Protein AF-A0A6F9ATF9-F1 (afdb_monomer)

Mean predicted aligned error: 16.88 Å

Radius of gyration: 32.5 Å; Cα contacts (8 Å, |Δi|>4): 717; chains: 1; bounding box: 64×50×112 Å

pLDDT: mean 75.31, std 15.81, range [28.72, 96.12]

Secondary structure (DSSP, 8-state):
-HHHHHHHHHHHHHHHHHHHHHHHHHHHT---TTS-TT-GGG-PPPEEE-SPPPHHHHHHHHH--HHHHHHHHHHHSSGGGTEE-GGGTTSB-TT-PBP-EEEEE--TTSSHHHHHHHHHHHHHTTSSSTTT-SEEEEEEHHHHTT--S-B-HHHHT---GGGHHHHHHHHHH-GGGEEEEEE-GGG--S-----GGGS-SSTT--B-HHHHHHHHHTTSS-S-EEEEESS----S---S--EEEEEEEE--HHHHHHHHHHH-SSHHHHHHHHHHHHH-HHHHHHTTSHHHHHHHHHHHHHHHHHT----TT--SHHHHHHHHHHHHHHHHSTTS-S-HHHHHHHHHHHHHHHHHTT-----HHHHHHTT--HHHHHHHHHHHHHHS--HHHHHHHHHHHHHHTTS-SEEE-TT----HHHHHHHHHHHHH-S-EEEEEETTS---HHHHHHHHHHHTTEEEEEEE--S--HHHHHHHHHHH-SS-EEEEE-TT----HHHHHHHHHHHTTSEEEEEE----SS-----

Solvent-accessible surface area (backbone atoms only — not comparable to full-atom values): 29559 Å² total; per-residue (Å²): 111,71,63,62,58,47,54,52,49,55,48,51,52,55,50,38,51,54,51,25,52,51,47,45,56,59,50,54,48,61,72,54,98,85,60,76,83,62,73,77,75,54,74,59,75,56,43,28,26,49,52,86,78,51,71,68,62,54,51,52,52,72,75,39,49,27,72,59,28,44,55,61,53,50,62,44,70,28,78,92,25,42,45,53,54,85,90,52,65,58,44,54,49,99,85,62,50,68,39,39,30,34,40,40,24,26,60,87,54,30,44,62,63,58,48,52,51,46,54,54,42,34,35,39,70,65,74,39,60,66,96,60,42,69,45,77,44,74,45,50,28,67,57,46,70,68,55,75,69,66,41,19,60,65,66,71,56,75,61,63,73,89,49,49,72,56,54,52,52,45,54,73,75,46,37,78,25,35,38,37,39,34,32,49,53,74,60,51,85,65,73,62,75,76,55,79,88,78,38,47,54,51,55,74,50,63,32,43,57,49,44,46,50,40,11,41,78,71,46,47,42,42,62,28,39,33,45,26,30,55,58,86,81,86,78,67,74,97,75,96,73,75,70,43,54,36,34,35,72,15,37,43,68,65,31,42,55,51,36,39,56,51,68,35,93,46,67,68,59,19,50,53,50,50,56,53,38,62,73,35,38,58,45,40,42,45,31,30,33,46,52,50,34,50,50,51,51,50,45,53,49,54,42,66,74,69,70,54,75,77,65,86,71,78,64,43,69,65,52,48,52,53,50,39,50,53,50,51,42,68,77,63,37,81,85,61,89,55,58,69,68,61,53,52,51,27,50,47,53,49,50,51,52,20,63,76,69,70,42,91,75,74,55,73,65,61,63,60,57,46,70,76,54,72,63,69,54,53,54,55,55,50,52,55,55,67,75,57,80,47,78,79,61,52,61,62,46,52,60,49,50,39,59,59,31,71,76,50,42,65,48,75,45,62,63,46,76,51,54,66,66,52,28,51,52,52,26,62,48,42,70,49,38,91,59,33,50,35,38,31,38,33,62,14,73,32,38,53,70,37,44,67,54,32,39,77,34,59,51,49,36,42,28,41,33,42,30,49,33,69,40,49,65,78,55,48,59,59,50,55,63,26,63,59,67,66,26,37,42,29,46,41,44,43,67,37,74,63,50,74,70,56,53,52,52,50,55,60,56,53,70,48,37,44,88,76,52,79,48,64,72,67,81,94,79,77,94,76,78,134

Nearest PDB structures (foldseek):
  9dh3-assembly1_D  TM=5.751E-01  e=3.203E-24  Homo sapiens
  5irm-assembly1_C  TM=5.553E-01  e=8.725E-22  Oryctolagus cuniculus
  5irl-assembly1_A  TM=5.265E-01  e=4.766E-22  Oryctolagus cuniculus
  5irn-assembly1_A  TM=5.305E-01  e=4.511E-22  Oryctolagus cuniculus
  5irm-assembly1_A  TM=5.474E-01  e=7.866E-21  Oryctolagus cuniculus

Structure (mmCIF, N/CA/C/O backbone):
data_AF-A0A6F9ATF9-F1
#
_entry.id   AF-A0A6F9ATF9-F1
#
loop_
_atom_site.group_PDB
_atom_site.id
_atom_site.type_symbol
_atom_site.label_atom_id
_atom_site.label_alt_id
_atom_site.label_comp_id
_atom_site.label_asym_id
_atom_site.label_entity_id
_atom_site.label_seq_id
_atom_site.pdbx_PDB_ins_code
_atom_site.Cartn_x
_atom_site.Cartn_y
_atom_site.Cartn_z
_atom_site.occupancy
_atom_site.B_iso_or_equiv
_atom_site.auth_seq_id
_atom_site.auth_comp_id
_atom_site.auth_asym_id
_atom_site.auth_atom_id
_atom_site.pdbx_PDB_model_num
ATOM 1 N N . PHE A 1 1 ? 24.863 -17.433 -42.151 1.00 49.47 1 PHE A N 1
ATOM 2 C CA . PHE A 1 1 ? 24.668 -16.273 -41.255 1.00 49.47 1 PHE A CA 1
ATOM 3 C C . PHE A 1 1 ? 23.184 -16.027 -40.968 1.00 49.47 1 PHE A C 1
ATOM 5 O O . PHE A 1 1 ? 22.796 -16.098 -39.812 1.00 49.47 1 PHE A O 1
ATOM 12 N N . HIS A 1 2 ? 22.334 -15.874 -41.994 1.00 43.28 2 HIS A N 1
ATOM 13 C CA . HIS A 1 2 ? 20.881 -15.688 -41.820 1.00 43.28 2 HIS A CA 1
ATOM 14 C C . HIS A 1 2 ? 20.137 -16.830 -41.102 1.00 43.28 2 HIS A C 1
ATOM 16 O O . HIS A 1 2 ? 19.202 -16.550 -40.365 1.00 43.28 2 HIS A O 1
ATOM 22 N N . ILE A 1 3 ? 20.558 -18.090 -41.265 1.00 47.06 3 ILE A N 1
ATOM 23 C CA . ILE A 1 3 ? 19.924 -19.241 -40.590 1.00 47.06 3 ILE A CA 1
ATOM 24 C C . ILE A 1 3 ? 20.195 -19.209 -39.076 1.00 47.06 3 ILE A C 1
ATOM 26 O O . ILE A 1 3 ? 19.254 -19.216 -38.296 1.00 47.06 3 ILE A O 1
ATOM 30 N N . LYS A 1 4 ? 21.457 -19.015 -38.658 1.00 48.41 4 LYS A N 1
ATOM 31 C CA . LYS A 1 4 ? 21.822 -18.880 -37.233 1.00 48.41 4 LYS A CA 1
ATOM 32 C C . LYS A 1 4 ? 21.107 -17.713 -36.541 1.00 48.41 4 LYS A C 1
ATOM 34 O O . LYS A 1 4 ? 20.628 -17.873 -35.429 1.00 48.41 4 LYS A O 1
ATOM 39 N N . GLN A 1 5 ? 20.986 -16.561 -37.207 1.00 49.56 5 GLN A N 1
ATOM 40 C CA . GLN A 1 5 ? 20.253 -15.416 -36.649 1.00 49.56 5 GLN A CA 1
ATOM 41 C C . GLN A 1 5 ? 18.743 -15.664 -36.529 1.00 49.56 5 GLN A C 1
ATOM 43 O O . GLN A 1 5 ? 18.096 -15.069 -35.669 1.00 49.56 5 GLN A O 1
ATOM 48 N N . ARG A 1 6 ? 18.168 -16.503 -37.397 1.00 50.91 6 ARG A N 1
ATOM 49 C CA . ARG A 1 6 ? 16.751 -16.875 -37.339 1.00 50.91 6 ARG A CA 1
ATOM 50 C C . ARG A 1 6 ? 16.497 -17.864 -36.201 1.00 50.91 6 ARG A C 1
ATOM 52 O O . ARG A 1 6 ? 15.615 -17.612 -35.392 1.00 50.91 6 ARG A O 1
ATOM 59 N N . ASP A 1 7 ? 17.351 -18.878 -36.067 1.00 59.19 7 ASP A N 1
ATOM 60 C CA . ASP A 1 7 ? 17.287 -19.858 -34.975 1.00 59.19 7 ASP A CA 1
ATOM 61 C C . ASP A 1 7 ? 17.473 -19.202 -33.594 1.00 59.19 7 ASP A C 1
ATOM 63 O O . ASP A 1 7 ? 16.774 -19.541 -32.640 1.00 59.19 7 ASP A O 1
ATOM 67 N N . GLU A 1 8 ? 18.368 -18.214 -33.476 1.00 59.22 8 GLU A N 1
ATOM 68 C CA . GLU A 1 8 ? 18.565 -17.453 -32.234 1.00 59.22 8 GLU A CA 1
ATOM 69 C C . GLU A 1 8 ? 17.350 -16.588 -31.867 1.00 59.22 8 GLU A C 1
ATOM 71 O O . GLU A 1 8 ? 16.983 -16.520 -30.691 1.00 59.22 8 GLU A O 1
ATOM 76 N N . ARG A 1 9 ? 16.690 -15.960 -32.852 1.00 60.41 9 ARG A N 1
ATOM 77 C CA . ARG A 1 9 ? 15.455 -15.187 -32.624 1.00 60.41 9 ARG A CA 1
ATOM 78 C C . ARG A 1 9 ? 14.292 -16.090 -32.229 1.00 60.41 9 ARG A C 1
ATOM 80 O O . ARG A 1 9 ? 13.615 -15.790 -31.250 1.00 60.41 9 ARG A O 1
ATOM 87 N N . ASP A 1 10 ? 14.105 -17.205 -32.929 1.00 62.47 10 ASP A N 1
ATOM 88 C CA . ASP A 1 10 ? 13.032 -18.159 -32.641 1.00 62.47 10 ASP A CA 1
ATOM 89 C C . ASP A 1 10 ? 13.222 -18.807 -31.260 1.00 62.47 10 ASP A C 1
ATOM 91 O O . ASP A 1 10 ? 12.257 -18.988 -30.509 1.00 62.47 10 ASP A O 1
ATOM 95 N N . ASN A 1 11 ? 14.471 -19.080 -30.865 1.00 68.81 11 ASN A N 1
ATOM 96 C CA . ASN A 1 11 ? 14.789 -19.515 -29.510 1.00 68.81 11 ASN A CA 1
ATOM 97 C C . ASN A 1 11 ? 14.438 -18.420 -28.487 1.00 68.81 11 ASN A C 1
ATOM 99 O O . ASN A 1 11 ? 13.658 -18.674 -27.571 1.00 68.81 11 ASN A O 1
ATOM 103 N N . LYS A 1 12 ? 14.917 -17.181 -28.670 1.00 68.50 12 LYS A N 1
ATOM 104 C CA . LYS A 1 12 ? 14.635 -16.043 -27.772 1.00 68.50 12 LYS A CA 1
ATOM 105 C C . LYS A 1 12 ? 13.131 -15.801 -27.576 1.00 68.50 12 LYS A C 1
ATOM 107 O O . LYS A 1 12 ? 12.686 -15.589 -26.447 1.00 68.50 12 LYS A O 1
ATOM 112 N N . SER A 1 13 ? 12.336 -15.901 -28.640 1.00 72.88 13 SER A N 1
ATOM 113 C CA . SER A 1 13 ? 10.876 -15.771 -28.577 1.00 72.88 13 SER A CA 1
ATOM 114 C C . SER A 1 13 ? 10.215 -16.898 -27.777 1.00 72.88 13 SER A C 1
ATOM 116 O O . SER A 1 13 ? 9.367 -16.624 -26.928 1.00 72.88 13 SER A O 1
ATOM 118 N N . ARG A 1 14 ? 10.633 -18.160 -27.964 1.00 76.62 14 ARG A N 1
ATOM 119 C CA . ARG A 1 14 ? 10.127 -19.298 -27.163 1.00 76.62 14 ARG A CA 1
ATOM 120 C C . ARG A 1 14 ? 10.455 -19.146 -25.679 1.00 76.62 14 ARG A C 1
ATOM 122 O O . ARG A 1 14 ? 9.659 -19.526 -24.824 1.00 76.62 14 ARG A O 1
ATOM 129 N N . ILE A 1 15 ? 11.626 -18.595 -25.384 1.00 73.44 15 ILE A N 1
ATOM 130 C CA . ILE A 1 15 ? 12.125 -18.366 -24.030 1.00 73.44 15 ILE A CA 1
ATOM 131 C C . ILE A 1 15 ? 11.305 -17.289 -23.320 1.00 73.44 15 ILE A C 1
ATOM 133 O O . ILE A 1 15 ? 10.805 -17.524 -22.221 1.00 73.44 15 ILE A O 1
ATOM 137 N N . SER A 1 16 ? 11.147 -16.128 -23.962 1.00 77.69 16 SER A N 1
ATOM 138 C CA . SER A 1 16 ? 10.343 -15.025 -23.430 1.00 77.69 16 SER A CA 1
ATOM 139 C C . SER A 1 16 ? 8.900 -15.478 -23.193 1.00 77.69 16 SER A C 1
ATOM 141 O O . SER A 1 16 ? 8.342 -15.211 -22.134 1.00 77.69 16 SER A O 1
ATOM 143 N N . LEU A 1 17 ? 8.326 -16.273 -24.105 1.00 83.00 17 LEU A N 1
ATOM 144 C CA . LEU A 1 17 ? 6.980 -16.826 -23.940 1.00 83.00 17 LEU A CA 1
ATOM 145 C C . LEU A 1 17 ? 6.857 -17.749 -22.715 1.00 83.00 17 LEU A C 1
ATOM 147 O O . LEU A 1 17 ? 5.887 -17.641 -21.965 1.00 83.00 17 LEU A O 1
ATOM 151 N N . LYS A 1 18 ? 7.836 -18.635 -22.479 1.00 81.69 18 LYS A N 1
ATOM 152 C CA . LYS A 1 18 ? 7.858 -19.482 -21.273 1.00 81.69 18 LYS A CA 1
ATOM 153 C C . LYS A 1 18 ? 7.892 -18.641 -20.000 1.00 81.69 18 LYS A C 1
ATOM 155 O O . LYS A 1 18 ? 7.107 -18.895 -19.094 1.00 81.69 18 LYS A O 1
ATOM 160 N N . PHE A 1 19 ? 8.757 -17.631 -19.953 1.00 82.38 19 PHE A N 1
ATOM 161 C CA . PHE A 1 19 ? 8.867 -16.748 -18.795 1.00 82.38 19 PHE A CA 1
ATOM 162 C C . PHE A 1 19 ? 7.579 -15.941 -18.568 1.00 82.38 19 PHE A C 1
ATOM 164 O O . PHE A 1 19 ? 7.043 -15.944 -17.465 1.00 82.38 19 PHE A O 1
ATOM 171 N N . LYS A 1 20 ? 6.992 -15.363 -19.623 1.00 86.38 20 LYS A N 1
ATOM 172 C CA . LYS A 1 20 ? 5.680 -14.699 -19.552 1.00 86.38 20 LYS A CA 1
ATOM 173 C C . LYS A 1 20 ? 4.588 -15.617 -18.998 1.00 86.38 20 LYS A C 1
ATOM 175 O O . LYS A 1 20 ? 3.734 -15.142 -18.261 1.00 86.38 20 LYS A O 1
ATOM 180 N N . ASN A 1 21 ? 4.599 -16.913 -19.317 1.00 84.75 21 ASN A N 1
ATOM 181 C CA . ASN A 1 21 ? 3.626 -17.862 -18.768 1.00 84.75 21 ASN A CA 1
ATOM 182 C C . ASN A 1 21 ? 3.804 -18.101 -17.262 1.00 84.75 21 ASN A C 1
ATOM 184 O O . ASN A 1 21 ? 2.798 -18.188 -16.564 1.00 84.75 21 ASN A O 1
ATOM 188 N N . VAL A 1 22 ? 5.044 -18.150 -16.759 1.00 82.25 22 VAL A N 1
ATOM 189 C CA . VAL A 1 22 ? 5.318 -18.207 -15.309 1.00 82.25 22 VAL A CA 1
ATOM 190 C C . VAL A 1 22 ? 4.755 -16.963 -14.625 1.00 82.25 22 VAL A C 1
ATOM 192 O O . VAL A 1 22 ? 3.940 -17.082 -13.715 1.00 82.25 22 VAL A O 1
ATOM 195 N N . ILE A 1 23 ? 5.077 -15.778 -15.153 1.00 80.31 23 ILE A N 1
ATOM 196 C CA . ILE A 1 23 ? 4.581 -14.508 -14.611 1.00 80.31 23 ILE A CA 1
ATOM 197 C C . ILE A 1 23 ? 3.055 -14.415 -14.678 1.00 80.31 23 ILE A C 1
ATOM 199 O O . ILE A 1 23 ? 2.427 -13.944 -13.739 1.00 80.31 23 ILE A O 1
ATOM 203 N N . ARG A 1 24 ? 2.414 -14.892 -15.752 1.00 82.81 24 ARG A N 1
ATOM 204 C CA . ARG A 1 24 ? 0.943 -14.961 -15.820 1.00 82.81 24 ARG A CA 1
ATOM 205 C C . ARG A 1 24 ? 0.365 -15.814 -14.694 1.00 82.81 24 ARG A C 1
ATOM 207 O O . ARG A 1 24 ? -0.680 -15.441 -14.174 1.00 82.81 24 ARG A O 1
ATOM 214 N N . GLY A 1 25 ? 1.022 -16.921 -14.344 1.00 75.94 25 GLY A N 1
ATOM 215 C CA . GLY A 1 25 ? 0.645 -17.768 -13.213 1.00 75.94 25 GLY A CA 1
ATOM 216 C C . GLY A 1 25 ? 0.775 -17.036 -11.877 1.00 75.94 25 GLY A C 1
ATOM 217 O O . GLY A 1 25 ? -0.194 -16.974 -11.132 1.00 75.94 25 GLY A O 1
ATOM 218 N N . GLU A 1 26 ? 1.927 -16.411 -11.622 1.00 72.12 26 GLU A N 1
ATOM 219 C CA . GLU A 1 26 ? 2.186 -15.636 -10.396 1.00 72.12 26 GLU A CA 1
ATOM 220 C C . GLU A 1 26 ? 1.246 -14.428 -10.253 1.00 72.12 26 GLU A C 1
ATOM 222 O O . GLU A 1 26 ? 0.714 -14.159 -9.178 1.00 72.12 26 GLU A O 1
ATOM 227 N N . CYS A 1 27 ? 0.996 -13.706 -11.349 1.00 66.69 27 CYS A N 1
ATOM 228 C CA . CYS A 1 27 ? 0.080 -12.573 -11.360 1.00 66.69 27 CYS A CA 1
ATOM 229 C C . CYS A 1 27 ? -1.387 -13.015 -11.242 1.00 66.69 27 CYS A C 1
ATOM 231 O O . CYS A 1 27 ? -2.175 -12.291 -10.646 1.00 66.69 27 CYS A O 1
ATOM 233 N N . ALA A 1 28 ? -1.781 -14.184 -11.763 1.00 59.56 28 ALA A N 1
ATOM 234 C CA . ALA A 1 28 ? -3.164 -14.666 -11.649 1.00 59.56 28 ALA A CA 1
ATOM 235 C C . ALA A 1 28 ? -3.618 -14.854 -10.190 1.00 59.56 28 ALA A C 1
ATOM 237 O O . ALA A 1 28 ? -4.817 -14.861 -9.921 1.00 59.56 28 ALA A O 1
ATOM 238 N N . THR A 1 29 ? -2.666 -14.973 -9.263 1.00 53.22 29 THR A N 1
ATOM 239 C CA . THR A 1 29 ? -2.897 -15.163 -7.833 1.00 53.22 29 THR A CA 1
ATOM 240 C C . THR A 1 29 ? -2.471 -13.959 -6.997 1.00 53.22 29 THR A C 1
ATOM 242 O O . THR A 1 29 ? -2.098 -14.171 -5.848 1.00 53.22 29 THR A O 1
ATOM 245 N N . VAL A 1 30 ? -2.464 -12.721 -7.522 1.00 50.81 30 VAL A N 1
ATOM 246 C CA . VAL A 1 30 ? -2.206 -11.540 -6.670 1.00 50.81 30 VAL A CA 1
ATOM 247 C C . VAL A 1 30 ? -3.184 -11.582 -5.497 1.00 50.81 30 VAL A C 1
ATOM 249 O O . VAL A 1 30 ? -4.385 -11.398 -5.666 1.00 50.81 30 VAL A O 1
ATOM 252 N N . GLN A 1 31 ? -2.642 -11.907 -4.326 1.00 43.91 31 GLN A N 1
ATOM 253 C CA . GLN A 1 31 ? -3.375 -11.983 -3.079 1.00 43.91 31 GLN A CA 1
ATOM 254 C C . GLN A 1 31 ? -3.600 -10.544 -2.627 1.00 43.91 31 GLN A C 1
ATOM 256 O O . GLN A 1 31 ? -2.686 -9.898 -2.111 1.00 43.91 31 GLN A O 1
ATOM 261 N N . GLU A 1 32 ? -4.808 -10.023 -2.848 1.00 47.31 32 GLU A N 1
ATOM 262 C CA . GLU A 1 32 ? -5.304 -8.972 -1.967 1.00 47.31 32 GLU A CA 1
ATOM 263 C C . GLU A 1 32 ? -5.301 -9.548 -0.551 1.00 47.31 32 GLU A C 1
ATOM 265 O O . GLU A 1 32 ? -5.693 -10.698 -0.338 1.00 47.31 32 GLU A O 1
ATOM 270 N N . TYR A 1 33 ? -4.805 -8.765 0.408 1.00 40.78 33 TYR A N 1
ATOM 271 C CA . TYR A 1 33 ? -4.475 -9.230 1.756 1.00 40.78 33 TYR A CA 1
ATOM 272 C C . TYR A 1 33 ? -5.674 -9.856 2.500 1.00 40.78 33 TYR A C 1
ATOM 274 O O . TYR A 1 33 ? -5.445 -10.478 3.523 1.00 40.78 33 TYR A O 1
ATOM 282 N N . ASN A 1 34 ? -6.910 -9.772 1.973 1.00 40.34 34 ASN A N 1
ATOM 283 C CA . ASN A 1 34 ? -8.093 -10.484 2.467 1.00 40.34 34 ASN A CA 1
ATOM 284 C C . ASN A 1 34 ? -9.137 -10.822 1.362 1.00 40.34 34 ASN A C 1
ATOM 286 O O . ASN A 1 34 ? -10.247 -10.302 1.444 1.00 40.34 34 ASN A O 1
ATOM 290 N N . SER A 1 35 ? -8.835 -11.649 0.338 1.00 34.53 35 SER A N 1
ATOM 291 C CA . SER A 1 35 ? -9.772 -12.643 -0.284 1.00 34.53 35 SER A CA 1
ATOM 292 C C . SER A 1 35 ? -9.312 -13.214 -1.644 1.00 34.53 35 SER A C 1
ATOM 294 O O . SER A 1 35 ? -8.879 -12.477 -2.515 1.00 34.53 35 SER A O 1
ATOM 296 N N . LEU A 1 36 ? -9.494 -14.538 -1.786 1.00 34.28 36 LEU A N 1
ATOM 297 C CA . LEU A 1 36 ? -9.623 -15.454 -2.947 1.00 34.28 36 LEU A CA 1
ATOM 298 C C . LEU A 1 36 ? -8.936 -15.198 -4.327 1.00 34.28 36 LEU A C 1
ATOM 300 O O . LEU A 1 36 ? -8.832 -14.078 -4.815 1.00 34.28 36 LEU A O 1
ATOM 304 N N . PRO A 1 37 ? -8.553 -16.279 -5.051 1.00 28.72 37 PRO A N 1
ATOM 305 C CA . PRO A 1 37 ? -7.942 -16.195 -6.385 1.00 28.72 37 PRO A CA 1
ATOM 306 C C . PRO A 1 37 ? -8.909 -15.636 -7.448 1.00 28.72 37 PRO A C 1
ATOM 308 O O . PRO A 1 37 ? -9.962 -16.231 -7.679 1.00 28.72 37 PRO A O 1
ATOM 311 N N . GLY A 1 38 ? -8.529 -14.562 -8.162 1.00 37.62 38 GLY A N 1
ATOM 312 C CA . GLY A 1 38 ? -9.184 -14.187 -9.430 1.00 37.62 38 GLY A CA 1
ATOM 313 C C . GLY A 1 38 ? -9.345 -12.700 -9.786 1.00 37.62 38 GLY A C 1
ATOM 314 O O . GLY A 1 38 ? -9.824 -12.411 -10.880 1.00 37.62 38 GLY A O 1
ATOM 315 N N . GLU A 1 39 ? -8.956 -11.735 -8.952 1.00 46.41 39 GLU A N 1
ATOM 316 C CA . GLU A 1 39 ? -9.414 -10.337 -9.118 1.00 46.41 39 GLU A CA 1
ATOM 317 C C . GLU A 1 39 ? -8.497 -9.427 -9.948 1.00 46.41 39 GLU A C 1
ATOM 319 O O . GLU A 1 39 ? -8.187 -8.295 -9.591 1.00 46.41 39 GLU A O 1
ATOM 324 N N . HIS A 1 40 ? -8.091 -9.884 -11.130 1.00 48.75 40 HIS A N 1
ATOM 325 C CA . HIS A 1 40 ? -7.400 -9.012 -12.087 1.00 48.75 40 HIS A CA 1
ATOM 326 C C . HIS A 1 40 ? -8.273 -7.898 -12.691 1.00 48.75 40 HIS A C 1
ATOM 328 O O . HIS A 1 40 ? -7.725 -6.956 -13.265 1.00 48.75 40 HIS A O 1
ATOM 334 N N . ASP A 1 41 ? -9.600 -7.989 -12.573 1.00 59.41 41 ASP A N 1
ATOM 335 C CA . ASP A 1 41 ? -10.543 -7.069 -13.230 1.00 59.41 41 ASP A CA 1
ATOM 336 C C . ASP A 1 41 ? -10.769 -5.747 -12.469 1.00 59.41 41 ASP A C 1
ATOM 338 O O . ASP A 1 41 ? -11.333 -4.794 -13.010 1.00 59.41 41 ASP A O 1
ATOM 342 N N . ARG A 1 42 ? -10.263 -5.640 -11.233 1.00 71.50 42 ARG A N 1
ATOM 343 C CA . ARG A 1 42 ? -10.472 -4.476 -10.353 1.00 71.50 42 ARG A CA 1
ATOM 344 C C . ARG A 1 42 ? -9.413 -3.377 -10.480 1.00 71.50 42 ARG A C 1
ATOM 346 O O . ARG A 1 42 ? -9.430 -2.412 -9.721 1.00 71.50 42 ARG A O 1
ATOM 353 N N . TYR A 1 43 ? -8.487 -3.488 -11.439 1.00 82.50 43 TYR A N 1
ATOM 354 C CA . TYR A 1 43 ? -7.527 -2.412 -11.693 1.00 82.50 43 TYR A CA 1
ATOM 355 C C . TYR A 1 43 ? -8.210 -1.206 -12.338 1.00 82.50 43 TYR A C 1
ATOM 357 O O . TYR A 1 43 ? -8.601 -1.269 -13.506 1.00 82.50 43 TYR A O 1
ATOM 365 N N . THR A 1 44 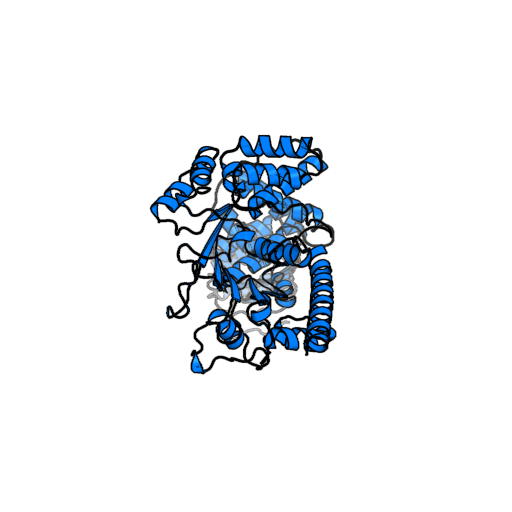? -8.258 -0.105 -11.598 1.00 89.06 44 THR A N 1
ATOM 366 C CA . THR A 1 44 ? -8.585 1.229 -12.103 1.00 89.06 44 THR A CA 1
ATOM 367 C C . THR A 1 44 ? -7.290 2.012 -12.300 1.00 89.06 44 THR A C 1
ATOM 369 O O . THR A 1 44 ? -6.419 2.012 -11.428 1.00 89.06 44 THR A O 1
ATOM 372 N N . GLU A 1 45 ? -7.144 2.670 -13.450 1.00 89.19 45 GLU A N 1
ATOM 373 C CA . GLU A 1 45 ? -5.956 3.471 -13.754 1.00 89.19 45 GLU A CA 1
ATOM 374 C C . GLU A 1 45 ? -5.924 4.736 -12.872 1.00 89.19 45 GLU A C 1
ATOM 376 O O . GLU A 1 45 ? -6.867 5.531 -12.912 1.00 89.19 45 GLU A O 1
ATOM 381 N N . PRO A 1 46 ? -4.874 4.953 -12.055 1.00 92.44 46 PRO A N 1
ATOM 382 C CA . PRO A 1 46 ? -4.756 6.180 -11.285 1.00 92.44 46 PRO A CA 1
ATOM 383 C C . PRO A 1 46 ? -4.266 7.336 -12.167 1.00 92.44 46 PRO A C 1
ATOM 385 O O . PRO A 1 46 ? -3.619 7.136 -13.194 1.00 92.44 46 PRO A O 1
ATOM 388 N N . LEU A 1 47 ? -4.510 8.568 -11.727 1.00 94.12 47 LEU A N 1
ATOM 389 C CA . LEU A 1 47 ? -3.942 9.761 -12.339 1.00 94.12 47 LEU A CA 1
ATOM 390 C C . LEU A 1 47 ? -2.428 9.799 -12.096 1.00 94.12 47 LEU A C 1
ATOM 392 O O . LEU A 1 47 ? -1.976 9.841 -10.946 1.00 94.12 47 LEU A O 1
ATOM 396 N N . ILE A 1 48 ? -1.654 9.832 -13.183 1.00 95.00 48 ILE A N 1
ATOM 397 C CA . ILE A 1 48 ? -0.192 9.923 -13.149 1.00 95.00 48 ILE A CA 1
ATOM 398 C C . ILE A 1 48 ? 0.247 11.228 -13.808 1.00 95.00 48 ILE A C 1
ATOM 400 O O . ILE A 1 48 ? -0.092 11.502 -14.958 1.00 95.00 48 ILE A O 1
ATOM 404 N N . ILE A 1 49 ? 1.053 12.021 -13.106 1.00 94.00 49 ILE A N 1
ATOM 405 C CA . ILE A 1 49 ? 1.593 13.291 -13.611 1.00 94.00 49 ILE A CA 1
ATOM 406 C C . ILE A 1 49 ? 3.119 13.276 -13.602 1.00 94.00 49 ILE A C 1
ATOM 408 O O . ILE A 1 49 ? 3.739 12.610 -12.781 1.00 94.00 49 ILE A O 1
ATOM 412 N N . GLN A 1 50 ? 3.750 14.028 -14.501 1.00 91.06 50 GLN A N 1
ATOM 413 C CA . GLN A 1 50 ? 5.219 14.139 -14.551 1.00 91.06 50 GLN A CA 1
ATOM 414 C C . GLN A 1 50 ? 5.726 15.521 -14.120 1.00 91.06 50 GLN A C 1
ATOM 416 O O . GLN A 1 50 ? 6.929 15.740 -13.980 1.00 91.06 50 GLN A O 1
ATOM 421 N N . LYS A 1 51 ? 4.819 16.483 -13.915 1.00 87.94 51 LYS A N 1
ATOM 422 C CA . LYS A 1 51 ? 5.155 17.800 -13.372 1.00 87.94 51 LYS A CA 1
ATOM 423 C C . LYS A 1 51 ? 5.404 17.702 -11.865 1.00 87.94 51 LYS A C 1
ATOM 425 O O . LYS A 1 51 ? 4.564 17.200 -11.126 1.00 87.94 51 LYS A O 1
ATOM 430 N N . HIS A 1 52 ? 6.509 18.287 -11.403 1.00 84.06 52 HIS A N 1
ATOM 431 C CA . HIS A 1 52 ? 6.721 18.519 -9.976 1.00 84.06 52 HIS A CA 1
ATOM 432 C C . HIS A 1 52 ? 5.711 19.549 -9.452 1.00 84.06 52 HIS A C 1
ATOM 434 O O . HIS A 1 52 ? 5.651 20.679 -9.949 1.00 84.06 52 HIS A O 1
ATOM 440 N N . ARG A 1 53 ? 4.928 19.158 -8.442 1.00 84.12 53 ARG A N 1
ATOM 441 C CA . ARG A 1 53 ? 3.924 20.022 -7.812 1.00 84.12 53 ARG A CA 1
ATOM 442 C C . ARG A 1 53 ? 4.573 21.003 -6.841 1.00 84.12 53 ARG A C 1
ATOM 444 O O . ARG A 1 53 ? 5.371 20.608 -5.990 1.00 84.12 53 ARG A O 1
ATOM 451 N N . GLN A 1 54 ? 4.216 22.277 -6.946 1.00 82.44 54 GLN A N 1
ATOM 452 C CA . GLN A 1 54 ? 4.664 23.312 -6.017 1.00 82.44 54 GLN A CA 1
ATOM 453 C C . GLN A 1 54 ? 3.946 23.181 -4.670 1.00 82.44 54 GLN A C 1
ATOM 455 O O . GLN A 1 54 ? 2.847 22.636 -4.584 1.00 82.44 54 GLN A O 1
ATOM 460 N N . GLN A 1 55 ? 4.535 23.745 -3.612 1.00 77.94 55 GLN A N 1
ATOM 461 C CA . GLN A 1 55 ? 3.928 23.742 -2.277 1.00 77.94 55 GLN A CA 1
ATOM 462 C C . GLN A 1 55 ? 2.497 24.305 -2.284 1.00 77.94 55 GLN A C 1
ATOM 464 O O . GLN A 1 55 ? 1.608 23.687 -1.711 1.00 77.94 55 GLN A O 1
ATOM 469 N N . ARG A 1 56 ? 2.247 25.411 -3.000 1.00 83.12 56 ARG A N 1
ATOM 470 C CA . ARG A 1 56 ? 0.899 26.001 -3.110 1.00 83.12 56 ARG A CA 1
ATOM 471 C C . ARG A 1 56 ? -0.126 25.037 -3.710 1.00 83.12 56 ARG A C 1
ATOM 473 O O . ARG A 1 56 ? -1.246 24.985 -3.227 1.00 83.12 56 ARG A O 1
ATOM 480 N N . GLU A 1 57 ? 0.267 24.260 -4.720 1.00 85.44 57 GLU A N 1
ATOM 481 C CA . GLU A 1 57 ? -0.616 23.277 -5.366 1.00 85.44 57 GLU A CA 1
ATOM 482 C C . GLU A 1 57 ? -0.949 22.114 -4.417 1.00 85.44 57 GLU A C 1
ATOM 484 O O . GLU A 1 57 ? -2.056 21.582 -4.463 1.00 85.44 57 GLU A O 1
ATOM 489 N N . ARG A 1 58 ? -0.011 21.730 -3.536 1.00 81.00 58 ARG A N 1
ATOM 490 C CA . ARG A 1 58 ? -0.253 20.746 -2.466 1.00 81.00 58 ARG A CA 1
ATOM 491 C C . ARG A 1 58 ? -1.155 21.309 -1.363 1.00 81.00 58 ARG A C 1
ATOM 493 O O . ARG A 1 58 ? -2.050 20.619 -0.894 1.00 81.00 58 ARG A O 1
ATOM 500 N N . GLU A 1 59 ? -0.955 22.563 -0.967 1.00 77.56 59 GLU A N 1
ATOM 501 C CA . GLU A 1 59 ? -1.808 23.227 0.028 1.00 77.56 59 GLU A CA 1
ATOM 502 C C . GLU A 1 59 ? -3.250 23.412 -0.461 1.00 77.56 59 GLU A C 1
ATOM 504 O O . GLU A 1 59 ? -4.185 23.255 0.320 1.00 77.56 59 GLU A O 1
ATOM 509 N N . GLU A 1 60 ? -3.438 23.741 -1.740 1.00 85.75 60 GLU A N 1
ATOM 510 C CA . GLU A 1 60 ? -4.761 23.862 -2.360 1.00 85.75 60 GLU A CA 1
ATOM 511 C C . GLU A 1 60 ? -5.534 22.537 -2.308 1.00 85.75 60 GLU A C 1
ATOM 513 O O . GLU A 1 60 ? -6.700 22.522 -1.919 1.00 85.75 60 GLU A O 1
ATOM 518 N N . GLU A 1 61 ? -4.862 21.422 -2.601 1.00 84.50 61 GLU A N 1
ATOM 519 C CA . GLU A 1 61 ? -5.427 20.075 -2.465 1.00 84.50 61 GLU A CA 1
ATOM 520 C C . GLU A 1 61 ? -5.878 19.786 -1.035 1.00 84.50 61 GLU A C 1
ATOM 522 O O . GLU A 1 61 ? -7.035 19.428 -0.836 1.00 84.50 61 GLU A O 1
ATOM 527 N N . ILE A 1 62 ? -5.013 20.022 -0.043 1.00 79.38 62 ILE A N 1
ATOM 528 C CA . ILE A 1 62 ? -5.310 19.764 1.378 1.00 79.38 62 ILE A CA 1
ATOM 529 C C . ILE A 1 62 ? -6.503 20.599 1.878 1.00 79.38 62 ILE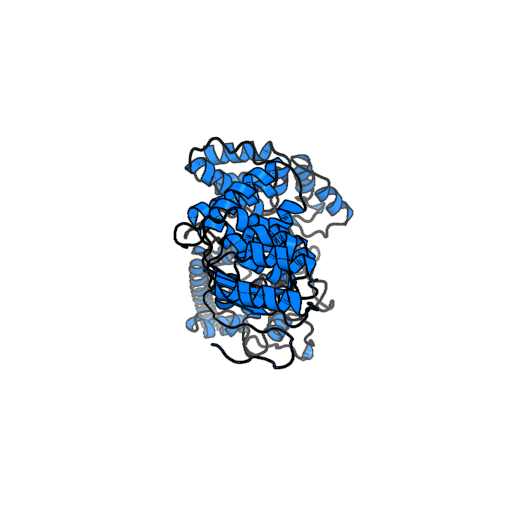 A C 1
ATOM 531 O O . ILE A 1 62 ? -7.265 20.149 2.735 1.00 79.38 62 ILE A O 1
ATOM 535 N N . ARG A 1 63 ? -6.676 21.824 1.364 1.00 82.62 63 ARG A N 1
ATOM 536 C CA . ARG A 1 63 ? -7.781 22.721 1.751 1.00 82.62 63 ARG A CA 1
ATOM 537 C C . ARG A 1 63 ? -9.102 22.393 1.051 1.00 82.62 63 ARG A C 1
ATOM 539 O O . ARG A 1 63 ? -10.151 22.828 1.522 1.00 82.62 63 ARG A O 1
ATOM 546 N N . SER A 1 64 ? -9.065 21.669 -0.063 1.00 89.12 64 SER A N 1
ATOM 547 C CA . SER A 1 64 ? -10.249 21.314 -0.849 1.00 89.12 64 SER A CA 1
ATOM 548 C C . SER A 1 64 ? -10.911 20.022 -0.353 1.00 89.12 64 SER A C 1
ATOM 550 O O . SER A 1 64 ? -10.258 19.167 0.240 1.00 89.12 64 SER A O 1
ATOM 552 N N . ARG A 1 65 ? -12.227 19.880 -0.569 1.00 92.31 65 ARG A N 1
ATOM 553 C CA . ARG A 1 65 ? -13.026 18.695 -0.193 1.00 92.31 65 ARG A CA 1
ATOM 554 C C . ARG A 1 65 ? -14.150 18.446 -1.200 1.00 92.31 65 ARG A C 1
ATOM 556 O O . ARG A 1 65 ? -14.472 19.320 -2.008 1.00 92.31 65 ARG A O 1
ATOM 563 N N . GLY A 1 66 ? -14.731 17.253 -1.159 1.00 92.38 66 GLY A N 1
ATOM 564 C CA . GLY A 1 66 ? -15.902 16.857 -1.933 1.00 92.38 66 GLY A CA 1
ATOM 565 C C . GLY A 1 66 ? -15.720 17.086 -3.432 1.00 92.38 66 GLY A C 1
ATOM 566 O O . GLY A 1 66 ? -14.685 16.765 -4.011 1.00 92.38 66 GLY A O 1
ATOM 567 N N . GLN A 1 67 ? -16.727 17.673 -4.080 1.00 94.06 67 GLN A N 1
ATOM 568 C CA . GLN A 1 67 ? -16.670 17.965 -5.519 1.00 94.06 67 GLN A CA 1
ATOM 569 C C . GLN A 1 67 ? -15.567 18.975 -5.877 1.00 94.06 67 GLN A C 1
ATOM 571 O O . GLN A 1 67 ? -14.931 18.829 -6.920 1.00 94.06 67 GLN A O 1
ATOM 576 N N . ASN A 1 68 ? -15.304 19.961 -5.010 1.00 93.88 68 ASN A N 1
ATOM 577 C CA . ASN A 1 68 ? -14.265 20.968 -5.245 1.00 93.88 68 ASN A CA 1
ATOM 578 C C . ASN A 1 68 ? -12.870 20.332 -5.277 1.00 93.88 68 ASN A C 1
ATOM 580 O O . ASN A 1 68 ? -12.059 20.690 -6.128 1.00 93.88 68 ASN A O 1
ATOM 584 N N . PHE A 1 69 ? -12.613 19.348 -4.409 1.00 93.56 69 PHE A N 1
ATOM 585 C CA . PHE A 1 69 ? -11.375 18.566 -4.437 1.00 93.56 69 PHE A CA 1
ATOM 586 C C . PHE A 1 69 ? -11.168 17.906 -5.801 1.00 93.56 69 PHE A C 1
ATOM 588 O O . PHE A 1 69 ? -10.144 18.119 -6.446 1.00 93.56 69 PHE A O 1
ATOM 595 N N . TYR A 1 70 ? -12.169 17.186 -6.311 1.00 94.56 70 TYR A N 1
ATOM 596 C CA . TYR A 1 70 ? -12.050 16.539 -7.620 1.00 94.56 70 TYR A CA 1
ATOM 597 C C . TYR A 1 70 ? -11.956 17.524 -8.784 1.00 94.56 70 TYR A C 1
ATOM 599 O O . TYR A 1 70 ? -11.335 17.201 -9.793 1.00 94.56 70 TYR A O 1
ATOM 607 N N . GLN A 1 71 ? -12.509 18.730 -8.658 1.00 93.88 71 GLN A N 1
ATOM 608 C CA . GLN A 1 71 ? -12.309 19.778 -9.654 1.00 93.88 71 GLN A CA 1
ATOM 609 C C . GLN A 1 71 ? -10.849 20.255 -9.685 1.00 93.88 71 GLN A C 1
ATOM 611 O O . GLN A 1 71 ? -10.282 20.391 -10.770 1.00 93.88 71 GLN A O 1
ATOM 616 N N . VAL A 1 72 ? -10.223 20.460 -8.519 1.00 92.62 72 VAL A N 1
ATOM 617 C CA . VAL A 1 72 ? -8.786 20.775 -8.405 1.00 92.62 72 VAL A CA 1
ATOM 618 C C . VAL A 1 72 ? -7.945 19.631 -8.976 1.00 92.62 72 VAL A C 1
ATOM 620 O O . VAL A 1 72 ? -7.029 19.863 -9.766 1.00 92.62 72 VAL A O 1
ATOM 623 N N . MET A 1 73 ? -8.282 18.383 -8.645 1.00 90.88 73 MET A N 1
ATOM 624 C CA . MET A 1 73 ? -7.578 17.209 -9.162 1.00 90.88 73 MET A CA 1
ATOM 625 C C . MET A 1 73 ? -7.746 17.030 -10.672 1.00 90.88 73 MET A C 1
ATOM 627 O O . MET A 1 73 ? -6.776 16.712 -11.354 1.00 90.88 73 MET A O 1
ATOM 631 N N . GLY A 1 74 ? -8.931 17.302 -11.218 1.00 91.06 74 GLY A N 1
ATOM 632 C CA . GLY A 1 74 ? -9.207 17.215 -12.653 1.00 91.06 74 GLY A CA 1
ATOM 633 C C . GLY A 1 74 ? -8.368 18.185 -13.488 1.00 91.06 74 GLY A C 1
ATOM 634 O O . GLY A 1 74 ? -7.958 17.847 -14.593 1.00 91.06 74 GLY A O 1
ATOM 635 N N . GLN A 1 75 ? -8.000 19.354 -12.950 1.00 91.31 75 GLN A N 1
ATOM 636 C CA . GLN A 1 75 ? -7.067 20.270 -13.631 1.00 91.31 75 GLN A CA 1
ATOM 637 C C . GLN A 1 75 ? -5.674 19.652 -13.830 1.00 91.31 75 GLN A C 1
ATOM 639 O O . GLN A 1 75 ? -4.942 20.031 -14.753 1.00 91.31 75 GLN A O 1
ATOM 644 N N . ARG A 1 76 ? -5.308 18.692 -12.973 1.00 90.94 76 ARG A N 1
ATOM 645 C CA . ARG A 1 76 ? -4.034 17.971 -13.031 1.00 90.94 76 ARG A CA 1
ATOM 646 C C . ARG A 1 76 ? -4.040 16.868 -14.078 1.00 90.94 76 ARG A C 1
ATOM 648 O O . ARG A 1 76 ? -2.969 16.487 -14.543 1.00 90.94 76 ARG A O 1
ATOM 655 N N . ASP A 1 77 ? -5.213 16.436 -14.532 1.00 90.88 77 ASP A N 1
ATOM 656 C CA . ASP A 1 77 ? -5.342 15.634 -15.745 1.00 90.88 77 ASP A CA 1
ATOM 657 C C . ASP A 1 77 ? -5.300 16.522 -16.997 1.00 90.88 77 ASP A C 1
ATOM 659 O O . ASP A 1 77 ? -6.234 16.634 -17.788 1.00 90.88 77 ASP A O 1
ATOM 663 N N . SER A 1 78 ? -4.198 17.252 -17.1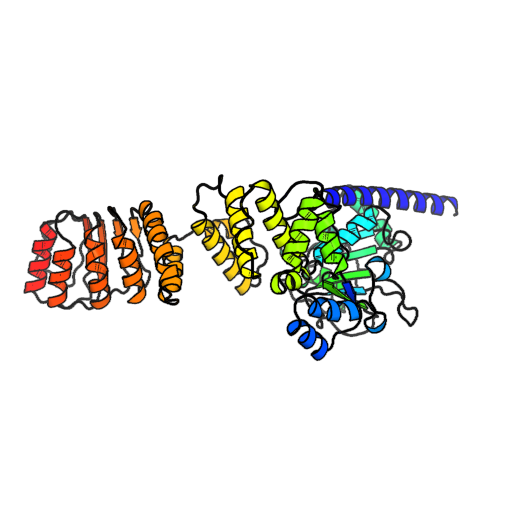54 1.00 92.12 78 SER A N 1
ATOM 664 C CA . SER A 1 78 ? -4.008 18.138 -18.294 1.00 92.12 78 SER A CA 1
ATOM 665 C C . SER A 1 78 ? -2.572 18.130 -18.790 1.00 92.12 78 SER A C 1
ATOM 667 O O . SER A 1 78 ? -1.626 17.710 -18.113 1.00 92.12 78 SER A O 1
ATOM 669 N N . LYS A 1 79 ? -2.387 18.659 -20.003 1.00 88.62 79 LYS A N 1
ATOM 670 C CA . LYS A 1 79 ? -1.058 18.821 -20.604 1.00 88.62 79 LYS A CA 1
ATOM 671 C C . LYS A 1 79 ? -0.136 19.694 -19.750 1.00 88.62 79 LYS A C 1
ATOM 673 O O . LYS A 1 79 ? 1.062 19.440 -19.722 1.00 88.62 79 LYS A O 1
ATOM 678 N N . ALA A 1 80 ? -0.680 20.675 -19.023 1.00 89.44 80 ALA A N 1
ATOM 679 C CA . ALA A 1 80 ? 0.102 21.556 -18.153 1.00 89.44 80 ALA A CA 1
ATOM 680 C C . ALA A 1 80 ? 0.783 20.796 -17.001 1.00 89.44 80 ALA A C 1
ATOM 682 O O . ALA A 1 80 ? 1.862 21.183 -16.558 1.00 89.44 80 ALA A O 1
ATOM 683 N N . TYR A 1 81 ? 0.183 19.691 -16.553 1.00 89.81 81 TYR A N 1
ATOM 684 C CA . TYR A 1 81 ? 0.737 18.806 -15.526 1.00 89.81 81 TYR A CA 1
ATOM 685 C C . TYR A 1 81 ? 1.483 17.604 -16.107 1.00 89.81 81 TYR A C 1
ATOM 687 O O . TYR A 1 81 ? 1.982 16.762 -15.358 1.00 89.81 81 TYR A O 1
ATOM 695 N N . LYS A 1 82 ? 1.608 17.545 -17.440 1.00 92.56 82 LYS A N 1
ATOM 696 C CA . LYS A 1 82 ? 2.189 16.411 -18.163 1.00 92.56 82 LYS A CA 1
ATOM 697 C C . LYS A 1 82 ? 1.543 15.094 -17.710 1.00 92.56 82 LYS A C 1
ATOM 699 O O . LYS A 1 82 ? 2.251 14.144 -17.374 1.00 92.56 82 LYS A O 1
ATOM 704 N N . SER A 1 83 ? 0.203 15.086 -17.647 1.00 93.75 83 SER A N 1
ATOM 705 C CA . SER A 1 83 ? -0.578 13.873 -17.381 1.00 93.75 83 SER A CA 1
ATOM 706 C C . SER A 1 83 ? -0.160 12.775 -18.361 1.00 93.75 83 SER A C 1
ATOM 708 O O . SER A 1 83 ? 0.028 13.021 -19.559 1.00 93.75 83 SER A O 1
ATOM 710 N N . THR A 1 84 ? 0.067 11.579 -17.833 1.00 94.44 84 THR A N 1
ATOM 711 C CA . THR A 1 84 ? 0.589 10.432 -18.569 1.00 94.44 84 THR A CA 1
ATOM 712 C C . THR A 1 84 ? -0.150 9.172 -18.160 1.00 94.44 84 THR A C 1
ATOM 714 O O . THR A 1 84 ? -0.804 9.114 -17.127 1.00 94.44 84 THR A O 1
ATOM 717 N N . LYS A 1 85 ? 0.028 8.132 -18.966 1.00 93.56 85 LYS A N 1
ATOM 718 C CA . LYS A 1 85 ? -0.408 6.779 -18.651 1.00 93.56 85 LYS A CA 1
ATOM 719 C C . LYS A 1 85 ? 0.773 5.846 -18.469 1.00 93.56 85 LYS A C 1
ATOM 721 O O . LYS A 1 85 ? 1.904 6.189 -18.847 1.00 93.56 85 LYS A O 1
ATOM 726 N N . VAL A 1 86 ? 0.494 4.662 -17.932 1.00 92.44 86 VAL A N 1
ATOM 727 C CA . VAL A 1 86 ? 1.492 3.616 -17.706 1.00 92.44 86 VAL A CA 1
ATOM 728 C C . VAL A 1 86 ? 2.195 3.225 -19.003 1.00 92.44 86 VAL A C 1
ATOM 730 O O . VAL A 1 86 ? 3.395 2.993 -18.960 1.00 92.44 86 VAL A O 1
ATOM 733 N N . GLU A 1 87 ? 1.529 3.227 -20.161 1.00 92.81 87 GLU A N 1
ATOM 734 C CA . GLU A 1 87 ? 2.112 2.857 -21.464 1.00 92.81 87 GLU A CA 1
ATOM 735 C C . GLU A 1 87 ? 3.159 3.851 -21.975 1.00 92.81 87 GLU A C 1
ATOM 737 O O . GLU A 1 87 ? 3.958 3.510 -22.846 1.00 92.81 87 GLU A O 1
ATOM 742 N N . ARG A 1 88 ? 3.160 5.082 -21.451 1.00 92.31 88 ARG A N 1
ATOM 743 C CA . ARG A 1 88 ? 3.994 6.187 -21.946 1.00 92.31 88 ARG A CA 1
ATOM 744 C C . ARG A 1 88 ? 5.151 6.549 -21.019 1.00 92.31 88 ARG A C 1
ATOM 746 O O . ARG A 1 88 ? 5.913 7.465 -21.316 1.00 92.31 88 ARG A O 1
ATOM 753 N N . LEU A 1 89 ? 5.327 5.832 -19.905 1.00 91.56 89 LEU A N 1
ATOM 754 C CA . LEU A 1 89 ? 6.362 6.146 -18.909 1.00 91.56 89 LEU A CA 1
ATOM 755 C C . LEU A 1 89 ? 7.783 6.140 -19.501 1.00 91.56 89 LEU A C 1
ATOM 757 O O . LEU A 1 89 ? 8.601 6.986 -19.147 1.00 91.56 89 LEU A O 1
ATOM 761 N N . PHE A 1 90 ? 8.064 5.235 -20.441 1.00 89.06 90 PHE A N 1
ATOM 762 C CA . PHE A 1 90 ? 9.368 5.127 -21.113 1.00 89.06 90 PHE A CA 1
ATOM 763 C C . PHE A 1 90 ? 9.380 5.706 -22.535 1.00 89.06 90 PHE A C 1
ATOM 765 O O . PHE A 1 90 ? 10.262 5.365 -23.327 1.00 89.06 90 PHE A O 1
ATOM 772 N N . ASP A 1 91 ? 8.395 6.531 -22.897 1.00 89.81 91 ASP A N 1
ATOM 773 C CA . ASP A 1 91 ? 8.447 7.264 -24.162 1.00 89.81 91 ASP A CA 1
ATOM 774 C C . ASP A 1 91 ? 9.609 8.271 -24.160 1.00 89.81 91 ASP A C 1
ATOM 776 O O . ASP A 1 91 ? 10.082 8.679 -23.087 1.00 89.81 91 ASP A O 1
ATOM 780 N N . PRO A 1 92 ? 10.086 8.678 -25.350 1.00 87.69 92 PRO A N 1
ATOM 781 C CA . PRO A 1 92 ? 11.014 9.789 -25.473 1.00 87.69 92 PRO A CA 1
ATOM 782 C C . PRO A 1 92 ? 10.493 11.046 -24.765 1.00 87.69 92 PRO A C 1
ATOM 784 O O . PRO A 1 92 ? 9.283 11.272 -24.671 1.00 87.69 92 PRO A O 1
ATOM 787 N N . ASP A 1 93 ? 11.391 11.851 -24.213 1.00 84.00 93 ASP A N 1
ATOM 788 C CA . ASP A 1 93 ? 11.027 13.178 -23.715 1.00 84.00 93 ASP A CA 1
ATOM 789 C C . ASP A 1 93 ? 10.907 14.203 -24.858 1.00 84.00 93 ASP A C 1
ATOM 791 O O . ASP A 1 93 ? 10.949 13.861 -26.041 1.00 84.00 93 ASP A O 1
ATOM 795 N N . GLU A 1 94 ? 10.725 15.477 -24.504 1.00 82.50 94 GLU A N 1
ATOM 796 C CA . GLU A 1 94 ? 10.598 16.583 -25.464 1.00 82.50 94 GLU A CA 1
ATOM 797 C C . GLU A 1 94 ? 11.856 16.774 -26.333 1.00 82.50 94 GLU A C 1
ATOM 799 O O . GLU A 1 94 ? 11.773 17.384 -27.398 1.00 82.50 94 GLU A O 1
ATOM 804 N N . HIS A 1 95 ? 13.002 16.226 -25.914 1.00 82.81 95 HIS A N 1
ATOM 805 C CA . HIS A 1 95 ? 14.268 16.255 -26.646 1.00 82.81 95 HIS A CA 1
ATOM 806 C C . HIS A 1 95 ? 14.494 14.995 -27.495 1.00 82.81 95 HIS A C 1
ATOM 808 O O . HIS A 1 95 ? 15.465 14.924 -28.246 1.00 82.81 95 HIS A O 1
ATOM 814 N N . GLY A 1 96 ? 13.581 14.021 -27.428 1.00 81.94 96 GLY A N 1
ATOM 815 C CA . GLY A 1 96 ? 13.696 12.745 -28.129 1.00 81.94 96 GLY A CA 1
ATOM 816 C C . GLY A 1 96 ? 14.526 11.701 -27.378 1.00 81.94 96 GLY A C 1
ATOM 817 O O . GLY A 1 96 ? 14.756 10.615 -27.916 1.00 81.94 96 GLY A O 1
ATOM 818 N N . ASP A 1 97 ? 14.932 11.975 -26.134 1.00 82.06 97 ASP A N 1
ATOM 819 C CA . ASP A 1 97 ? 15.741 11.049 -25.351 1.00 82.06 97 ASP A CA 1
ATOM 820 C C . ASP A 1 97 ? 14.874 9.943 -24.748 1.00 82.06 97 ASP A C 1
ATOM 822 O O . ASP A 1 97 ? 13.926 10.186 -23.992 1.00 82.06 97 ASP A O 1
ATOM 826 N N . ILE A 1 98 ? 15.217 8.691 -25.063 1.00 80.38 98 ILE A N 1
ATOM 827 C CA . ILE A 1 98 ? 14.546 7.512 -24.509 1.00 80.38 98 ILE A CA 1
ATOM 828 C C . ILE A 1 98 ? 14.841 7.438 -23.015 1.00 80.38 98 ILE A C 1
ATOM 830 O O . ILE A 1 98 ? 15.983 7.228 -22.596 1.00 80.38 98 ILE A O 1
ATOM 834 N N . GLN A 1 99 ? 13.789 7.523 -22.209 1.00 82.56 99 GLN A N 1
ATOM 835 C CA . GLN A 1 99 ? 13.920 7.436 -20.765 1.00 82.56 99 GLN A CA 1
ATOM 836 C C . GLN A 1 99 ? 14.184 5.992 -20.362 1.00 82.56 99 GLN A C 1
ATOM 838 O O . GLN A 1 99 ? 13.404 5.086 -20.652 1.00 82.56 99 GLN A O 1
ATOM 843 N N . ARG A 1 100 ? 15.326 5.772 -19.713 1.00 82.00 100 ARG A N 1
ATOM 844 C CA . ARG A 1 100 ? 15.725 4.450 -19.216 1.00 82.00 100 ARG A CA 1
ATOM 845 C C . ARG A 1 100 ? 15.453 4.286 -17.723 1.00 82.00 100 ARG A C 1
ATOM 847 O O . ARG A 1 100 ? 15.301 3.162 -17.260 1.00 82.00 100 ARG A O 1
ATOM 854 N N . THR A 1 101 ? 15.334 5.394 -16.994 1.00 84.94 101 THR A N 1
ATOM 855 C CA . THR A 1 101 ? 14.935 5.393 -15.585 1.00 84.94 101 THR A CA 1
ATOM 856 C C . THR A 1 101 ? 13.688 6.223 -15.399 1.00 84.94 101 THR A C 1
ATOM 858 O O . THR A 1 101 ? 13.659 7.391 -15.789 1.00 84.94 101 THR A O 1
ATOM 861 N N . VAL A 1 102 ? 12.687 5.606 -14.779 1.00 88.00 102 VAL A N 1
ATOM 862 C CA . VAL A 1 102 ? 11.457 6.269 -14.356 1.00 88.00 102 VAL A CA 1
ATOM 863 C C . VAL A 1 102 ? 11.330 6.076 -12.855 1.00 88.00 102 VAL A C 1
ATOM 865 O O . VAL A 1 102 ? 11.271 4.945 -12.399 1.00 88.00 102 VAL A O 1
ATOM 868 N N . ILE A 1 103 ? 11.297 7.158 -12.089 1.00 88.50 103 ILE A N 1
ATOM 869 C CA . ILE A 1 103 ? 10.992 7.099 -10.660 1.00 88.50 103 ILE A CA 1
ATOM 870 C C . ILE A 1 103 ? 9.484 7.263 -10.516 1.00 88.50 103 ILE A C 1
ATOM 872 O O . ILE A 1 103 ? 8.944 8.326 -10.830 1.00 88.50 103 ILE A O 1
ATOM 876 N N . LEU A 1 104 ? 8.821 6.194 -10.081 1.00 89.94 104 LEU A N 1
ATOM 877 C CA . LEU A 1 104 ? 7.392 6.168 -9.810 1.00 89.94 104 LEU A CA 1
ATOM 878 C C . LEU A 1 104 ? 7.163 6.517 -8.338 1.00 89.94 104 LEU A C 1
ATOM 880 O O . LEU A 1 104 ? 7.478 5.731 -7.450 1.00 89.94 104 LEU A O 1
ATOM 884 N N . GLN A 1 105 ? 6.619 7.695 -8.070 1.00 87.75 105 GLN A N 1
ATOM 885 C CA . GLN A 1 105 ? 6.443 8.207 -6.713 1.00 87.75 105 GLN A CA 1
ATOM 886 C C . GLN A 1 105 ? 4.977 8.433 -6.349 1.00 87.75 105 GLN A C 1
ATOM 888 O O . GLN A 1 105 ? 4.116 8.471 -7.222 1.00 87.75 105 GLN A O 1
ATOM 893 N N . GLY A 1 106 ? 4.684 8.602 -5.063 1.00 82.81 106 GLY A N 1
ATOM 894 C CA . GLY A 1 106 ? 3.343 8.927 -4.582 1.00 82.81 106 GLY A CA 1
ATOM 895 C C . GLY A 1 106 ? 3.156 8.576 -3.111 1.00 82.81 106 GLY A C 1
ATOM 896 O O . GLY A 1 106 ? 3.898 7.761 -2.560 1.00 82.81 106 GLY A O 1
ATOM 897 N N . HIS A 1 107 ? 2.128 9.151 -2.488 1.00 78.44 107 HIS A N 1
ATOM 898 C CA . HIS A 1 107 ? 1.811 8.922 -1.077 1.00 78.44 107 HIS A CA 1
ATOM 899 C C . HIS A 1 107 ? 1.475 7.449 -0.770 1.00 78.44 107 HIS A C 1
ATOM 901 O O . HIS A 1 107 ? 1.414 6.576 -1.643 1.00 78.44 107 HIS A O 1
ATOM 907 N N . SER A 1 108 ? 1.302 7.132 0.510 1.00 74.88 108 SER A N 1
ATOM 908 C CA . SER A 1 108 ? 0.985 5.771 0.940 1.00 74.88 108 SER A CA 1
ATOM 909 C C . SER A 1 108 ? -0.419 5.420 0.462 1.00 74.88 108 SER A C 1
ATOM 911 O O . SER A 1 108 ? -1.294 6.281 0.403 1.00 74.88 108 SER A O 1
ATOM 913 N N . GLY A 1 109 ? -0.618 4.172 0.044 1.00 73.88 109 GLY A N 1
ATOM 914 C CA . GLY A 1 109 ? -1.918 3.714 -0.443 1.00 73.88 109 GLY A CA 1
ATOM 915 C C . GLY A 1 109 ? -2.339 4.224 -1.828 1.00 73.88 109 GLY A C 1
ATOM 916 O O . GLY A 1 109 ? -3.411 3.838 -2.286 1.00 73.88 109 GLY A O 1
ATOM 917 N N . THR A 1 110 ? -1.518 5.017 -2.538 1.00 82.62 110 THR A N 1
ATOM 918 C CA . THR A 1 110 ? -1.848 5.511 -3.896 1.00 82.62 110 THR A CA 1
ATOM 919 C C . THR A 1 110 ? -1.761 4.451 -4.999 1.00 82.62 110 THR A C 1
ATOM 921 O O . THR A 1 110 ? -2.112 4.726 -6.140 1.00 82.62 110 THR A O 1
ATOM 924 N N . GLY A 1 111 ? -1.315 3.230 -4.683 1.00 83.50 111 GLY A N 1
ATOM 925 C CA . GLY A 1 111 ? -1.283 2.118 -5.639 1.00 83.50 111 GLY A CA 1
ATOM 926 C C . GLY A 1 111 ? 0.027 1.962 -6.415 1.00 83.50 111 GLY A C 1
ATOM 927 O O . GLY A 1 111 ? 0.018 1.404 -7.510 1.00 83.50 111 GLY A O 1
ATOM 928 N N . LYS A 1 112 ? 1.165 2.413 -5.866 1.00 86.31 112 LYS A N 1
ATOM 929 C CA . LYS A 1 112 ? 2.502 2.226 -6.470 1.00 86.31 112 LYS A CA 1
ATOM 930 C C . LYS A 1 112 ? 2.814 0.751 -6.753 1.00 86.31 112 LYS A C 1
ATOM 932 O O . LYS A 1 112 ? 2.996 0.375 -7.909 1.00 86.31 112 LYS A O 1
ATOM 937 N N . SER A 1 113 ? 2.774 -0.089 -5.721 1.00 83.69 113 SER A N 1
ATOM 938 C CA . SER A 1 113 ? 3.022 -1.533 -5.826 1.00 83.69 113 SER A CA 1
ATOM 939 C C . SER A 1 113 ? 2.014 -2.228 -6.740 1.00 83.69 113 SER A C 1
ATOM 941 O O . SER A 1 113 ? 2.377 -3.056 -7.572 1.00 83.69 113 SER A O 1
ATOM 943 N N . PHE A 1 114 ? 0.744 -1.825 -6.667 1.00 84.25 114 PHE A N 1
ATOM 944 C CA . PHE A 1 114 ? -0.301 -2.358 -7.538 1.00 84.25 114 PHE A CA 1
ATOM 945 C C . PHE A 1 114 ? -0.080 -1.976 -9.012 1.00 84.25 114 PHE A C 1
ATOM 947 O O . PHE A 1 114 ? -0.260 -2.801 -9.905 1.00 84.25 114 PHE A O 1
ATOM 954 N N . THR A 1 115 ? 0.406 -0.761 -9.284 1.00 89.12 115 THR A N 1
ATOM 955 C CA . THR A 1 115 ? 0.795 -0.313 -10.632 1.00 89.12 115 THR A CA 1
ATOM 956 C C . THR A 1 115 ? 2.008 -1.088 -11.148 1.00 89.12 115 THR A C 1
ATOM 958 O O . THR A 1 115 ? 2.003 -1.533 -12.294 1.00 89.12 115 THR A O 1
ATOM 961 N N . THR A 1 116 ? 3.015 -1.332 -10.306 1.00 88.56 116 THR A N 1
ATOM 962 C CA . THR A 1 116 ? 4.161 -2.203 -10.620 1.00 88.56 116 THR A CA 1
ATOM 963 C C . THR A 1 116 ? 3.708 -3.616 -11.005 1.00 88.56 116 THR A C 1
ATOM 965 O O . THR A 1 116 ? 4.095 -4.138 -12.054 1.00 88.56 116 THR A O 1
ATOM 968 N N . GLN A 1 117 ? 2.812 -4.213 -10.218 1.00 84.81 117 GLN A N 1
ATOM 969 C CA . GLN A 1 117 ? 2.232 -5.521 -10.526 1.00 84.81 117 GLN A CA 1
ATOM 970 C C . GLN A 1 117 ? 1.398 -5.493 -11.813 1.00 84.81 117 GLN A C 1
ATOM 972 O O . GLN A 1 117 ? 1.478 -6.427 -12.614 1.00 84.81 117 GLN A O 1
ATOM 977 N N . LYS A 1 118 ? 0.645 -4.414 -12.070 1.00 86.94 118 LYS A N 1
ATOM 978 C CA . LYS A 1 118 ? -0.114 -4.241 -13.315 1.00 86.94 118 LYS A CA 1
ATOM 979 C C . LYS A 1 118 ? 0.795 -4.168 -14.539 1.00 86.94 118 LYS A C 1
ATOM 981 O O . LYS A 1 118 ? 0.509 -4.844 -15.524 1.00 86.94 118 LYS A O 1
ATOM 986 N N . ILE A 1 119 ? 1.905 -3.426 -14.466 1.00 90.25 119 ILE A N 1
ATOM 987 C CA . ILE A 1 119 ? 2.913 -3.363 -15.537 1.00 90.25 119 ILE A CA 1
ATOM 988 C C . ILE A 1 119 ? 3.412 -4.768 -15.866 1.00 90.25 119 ILE A C 1
ATOM 990 O O . ILE A 1 119 ? 3.416 -5.174 -17.028 1.00 90.25 119 ILE A O 1
ATOM 994 N N . MET A 1 120 ? 3.803 -5.520 -14.838 1.00 88.25 120 MET A N 1
ATOM 995 C CA . MET A 1 120 ? 4.304 -6.883 -14.985 1.00 88.25 120 MET A CA 1
ATOM 996 C C . MET A 1 120 ? 3.246 -7.816 -15.602 1.00 88.25 120 MET A C 1
ATOM 998 O O . MET A 1 120 ? 3.524 -8.539 -16.560 1.00 88.25 120 MET A O 1
ATOM 1002 N N . SER A 1 121 ? 2.015 -7.734 -15.101 1.00 87.31 121 SER A N 1
ATOM 1003 C CA . SER A 1 121 ? 0.842 -8.498 -15.535 1.00 87.31 121 SER A CA 1
ATOM 1004 C C . SER A 1 121 ? 0.458 -8.234 -16.999 1.00 87.31 121 SER A C 1
ATOM 1006 O O . SER A 1 121 ? 0.267 -9.177 -17.776 1.00 87.31 121 SER A O 1
ATOM 1008 N N . ASP A 1 122 ? 0.374 -6.969 -17.413 1.00 89.50 122 ASP A N 1
ATOM 1009 C CA . ASP A 1 122 ? 0.038 -6.589 -18.787 1.00 89.50 122 ASP A CA 1
ATOM 1010 C C . ASP A 1 122 ? 1.162 -6.906 -19.762 1.00 89.50 122 ASP A C 1
ATOM 1012 O O . ASP A 1 122 ? 0.904 -7.368 -20.876 1.00 89.50 122 ASP A O 1
ATOM 1016 N N . TRP A 1 123 ? 2.414 -6.692 -19.353 1.00 92.31 123 TRP A N 1
ATOM 1017 C CA . TRP A 1 123 ? 3.565 -7.076 -20.156 1.00 92.31 123 TRP A CA 1
ATOM 1018 C C . TRP A 1 123 ? 3.583 -8.592 -20.390 1.00 92.31 123 TRP A C 1
ATOM 1020 O O . TRP A 1 123 ? 3.767 -9.043 -21.525 1.00 92.31 123 TRP A O 1
ATOM 1030 N N . ALA A 1 124 ? 3.299 -9.389 -19.357 1.00 89.25 124 ALA A N 1
ATOM 1031 C CA . ALA A 1 124 ? 3.210 -10.836 -19.489 1.00 89.25 124 ALA A CA 1
ATOM 1032 C C . ALA A 1 124 ? 2.063 -11.252 -20.424 1.00 89.25 124 ALA A C 1
ATOM 1034 O O . ALA A 1 124 ? 2.216 -12.187 -21.209 1.00 89.25 124 ALA A O 1
ATOM 1035 N N . ARG A 1 125 ? 0.927 -10.542 -20.405 1.00 88.81 125 ARG A N 1
ATOM 1036 C CA . ARG A 1 125 ? -0.238 -10.743 -21.300 1.00 88.81 125 ARG A CA 1
ATOM 1037 C C . ARG A 1 125 ? -0.099 -10.128 -22.689 1.00 88.81 125 ARG A C 1
ATOM 1039 O O . ARG A 1 125 ? -1.044 -10.169 -23.466 1.00 88.81 125 ARG A O 1
ATOM 1046 N N . GLU A 1 126 ? 1.070 -9.594 -23.001 1.00 90.00 126 GLU A N 1
ATOM 1047 C CA . GLU A 1 126 ? 1.377 -8.982 -24.290 1.0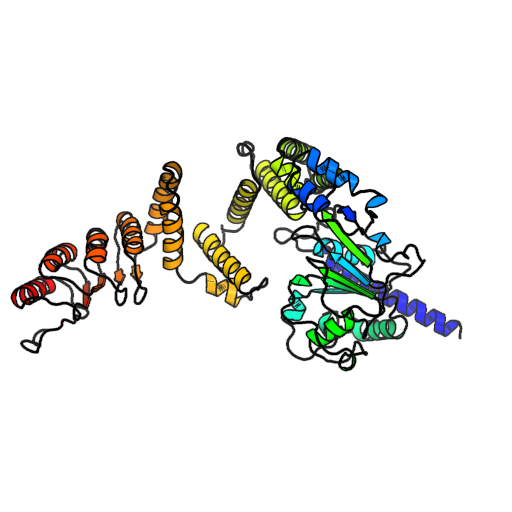0 90.00 126 GLU A CA 1
ATOM 1048 C C . GLU A 1 126 ? 0.600 -7.700 -24.613 1.00 90.00 126 GLU A C 1
ATOM 1050 O O . GLU A 1 126 ? 0.454 -7.320 -25.770 1.00 90.00 126 GLU A O 1
ATOM 1055 N N . ARG A 1 127 ? 0.138 -6.996 -23.575 1.00 90.25 127 ARG A N 1
ATOM 1056 C CA . ARG A 1 127 ? -0.631 -5.746 -23.680 1.00 90.25 127 ARG A CA 1
ATOM 1057 C C . ARG A 1 127 ? 0.225 -4.493 -23.514 1.00 90.25 127 ARG A C 1
ATOM 1059 O O . ARG A 1 127 ? -0.205 -3.411 -23.892 1.00 90.25 127 ARG A O 1
ATOM 1066 N N . LEU A 1 128 ? 1.432 -4.638 -22.967 1.00 92.00 128 LEU A N 1
ATOM 1067 C CA . LEU A 1 128 ? 2.296 -3.518 -22.598 1.00 92.00 128 LEU A CA 1
ATOM 1068 C C . LEU A 1 128 ? 3.754 -3.775 -23.014 1.00 92.00 128 LEU A C 1
ATOM 1070 O O . LEU A 1 128 ? 4.292 -4.847 -22.752 1.00 92.00 128 LEU A O 1
ATOM 1074 N N . TYR A 1 129 ? 4.402 -2.799 -23.658 1.00 91.31 129 TYR A N 1
ATOM 1075 C CA . TYR A 1 129 ? 5.844 -2.777 -23.979 1.00 91.31 129 TYR A CA 1
ATOM 1076 C C . TYR A 1 129 ? 6.426 -3.930 -24.822 1.00 91.31 129 TYR A C 1
ATOM 1078 O O . TYR A 1 129 ? 7.631 -4.172 -24.771 1.00 91.31 129 TYR A O 1
ATOM 1086 N N . GLN A 1 130 ? 5.626 -4.628 -25.626 1.00 87.19 130 GLN A N 1
ATOM 1087 C CA . GLN A 1 130 ? 6.081 -5.815 -26.377 1.00 87.19 130 GLN A CA 1
ATOM 1088 C C . GLN A 1 130 ? 7.173 -5.526 -27.411 1.00 87.19 130 GLN A C 1
ATOM 1090 O O . GLN A 1 130 ? 8.100 -6.308 -27.612 1.00 87.19 130 GLN A O 1
ATOM 1095 N N . ASP A 1 131 ? 7.086 -4.370 -28.052 1.00 86.31 131 ASP A N 1
ATOM 1096 C CA . ASP A 1 131 ? 8.057 -3.868 -29.014 1.00 86.31 131 ASP A CA 1
ATOM 1097 C C . ASP A 1 131 ? 9.374 -3.437 -28.345 1.00 86.31 131 ASP A C 1
ATOM 1099 O O . ASP A 1 131 ? 10.428 -3.440 -28.986 1.00 86.31 131 ASP A O 1
ATOM 1103 N N . ARG A 1 132 ? 9.354 -3.134 -27.040 1.00 86.06 132 ARG A N 1
ATOM 1104 C CA . ARG A 1 132 ? 10.479 -2.518 -26.316 1.00 86.06 132 ARG A CA 1
ATOM 1105 C C . ARG A 1 132 ? 11.180 -3.447 -25.328 1.00 86.06 132 ARG A C 1
ATOM 1107 O O . ARG A 1 132 ? 12.378 -3.269 -25.122 1.00 86.06 132 ARG A O 1
ATOM 1114 N N . LEU A 1 133 ? 10.464 -4.392 -24.718 1.00 88.88 133 LEU A N 1
ATOM 1115 C CA . LEU A 1 133 ? 10.949 -5.194 -23.594 1.00 88.88 133 LEU A CA 1
ATOM 1116 C C . LEU A 1 133 ? 10.745 -6.694 -23.825 1.00 88.88 133 LEU A C 1
ATOM 1118 O O . LEU A 1 133 ? 9.635 -7.157 -24.084 1.00 88.88 133 LEU A O 1
ATOM 1122 N N . ASP A 1 134 ? 11.818 -7.459 -23.642 1.00 85.81 134 ASP A N 1
ATOM 1123 C CA . ASP A 1 134 ? 11.819 -8.921 -23.729 1.00 85.81 134 ASP A CA 1
ATOM 1124 C C . ASP A 1 134 ? 11.627 -9.593 -22.365 1.00 85.81 134 ASP A C 1
ATOM 1126 O O . ASP A 1 134 ? 11.143 -10.727 -22.322 1.00 85.81 134 ASP A O 1
ATOM 1130 N N . PHE A 1 135 ? 12.020 -8.906 -21.281 1.00 85.25 135 PHE A N 1
ATOM 1131 C CA . PHE A 1 135 ? 11.933 -9.363 -19.890 1.00 85.25 135 PHE A CA 1
ATOM 1132 C C . PHE A 1 135 ? 11.591 -8.200 -18.958 1.00 85.25 135 PHE A C 1
ATOM 1134 O O . PHE A 1 135 ? 12.161 -7.111 -19.071 1.00 85.25 135 PHE A O 1
ATOM 1141 N N . VAL A 1 136 ? 10.697 -8.462 -18.007 1.00 88.00 136 VAL A N 1
ATOM 1142 C CA . VAL A 1 136 ? 10.395 -7.575 -16.884 1.00 88.00 136 VAL A CA 1
ATOM 1143 C C . VAL A 1 136 ? 10.570 -8.371 -15.600 1.00 88.00 136 VAL A C 1
ATOM 1145 O O . VAL A 1 136 ? 9.998 -9.449 -15.450 1.00 88.00 136 VAL A O 1
ATOM 1148 N N . PHE A 1 137 ? 11.378 -7.836 -14.697 1.00 86.31 137 PHE A N 1
ATOM 1149 C CA . PHE A 1 137 ? 11.719 -8.438 -13.420 1.00 86.31 137 PHE A CA 1
ATOM 1150 C C . PHE A 1 137 ? 11.178 -7.590 -12.279 1.00 86.31 137 PHE A C 1
ATOM 1152 O O . PHE A 1 137 ? 11.207 -6.364 -12.362 1.00 86.31 137 PHE A O 1
ATOM 1159 N N . HIS A 1 138 ? 10.706 -8.238 -11.219 1.00 84.88 138 HIS A N 1
ATOM 1160 C CA . HIS A 1 138 ? 10.150 -7.568 -10.051 1.00 84.88 138 HIS A CA 1
ATOM 1161 C C . HIS A 1 138 ? 11.025 -7.854 -8.831 1.00 84.88 138 HIS A C 1
ATOM 1163 O O . HIS A 1 138 ? 11.144 -8.996 -8.402 1.00 84.88 138 HIS A O 1
ATOM 1169 N N . LEU A 1 139 ? 11.658 -6.809 -8.304 1.00 85.00 139 LEU A N 1
ATOM 1170 C CA . LEU A 1 139 ? 12.449 -6.837 -7.083 1.00 85.00 139 LEU A CA 1
ATOM 1171 C C . LEU A 1 139 ? 11.657 -6.141 -5.984 1.00 85.00 139 LEU A C 1
ATOM 1173 O O . LEU A 1 139 ? 11.399 -4.944 -6.076 1.00 85.00 139 LEU A O 1
ATOM 1177 N N . ARG A 1 140 ? 11.290 -6.878 -4.939 1.00 81.81 140 ARG A N 1
ATOM 1178 C CA . ARG A 1 140 ? 10.604 -6.316 -3.774 1.00 81.81 140 ARG A CA 1
ATOM 1179 C C . ARG A 1 140 ? 11.649 -5.998 -2.711 1.00 81.81 140 ARG A C 1
ATOM 1181 O O . ARG A 1 140 ? 12.298 -6.907 -2.199 1.00 81.81 140 ARG A O 1
ATOM 1188 N N . CYS A 1 141 ? 11.816 -4.727 -2.358 1.00 81.81 141 CYS A N 1
ATOM 1189 C CA . CYS A 1 141 ? 12.818 -4.288 -1.380 1.00 81.81 141 CYS A CA 1
ATOM 1190 C C . CYS A 1 141 ? 12.667 -4.982 -0.024 1.00 81.81 141 CYS A C 1
ATOM 1192 O O . CYS A 1 141 ? 13.655 -5.330 0.617 1.00 81.81 141 CYS A O 1
ATOM 1194 N N . LYS A 1 142 ? 11.431 -5.299 0.357 1.00 76.12 142 LYS A N 1
ATOM 1195 C CA . LYS A 1 142 ? 11.124 -6.088 1.548 1.00 76.12 142 LYS A CA 1
ATOM 1196 C C . LYS A 1 142 ? 11.795 -7.470 1.574 1.00 76.12 142 LYS A C 1
ATOM 1198 O O . LYS A 1 142 ? 12.216 -7.924 2.631 1.00 76.12 142 LYS A O 1
ATOM 1203 N N . GLU A 1 143 ? 11.947 -8.115 0.416 1.00 78.56 143 GLU A N 1
ATOM 1204 C CA . GLU A 1 143 ? 12.645 -9.402 0.275 1.00 78.56 143 GLU A CA 1
ATOM 1205 C C . GLU A 1 143 ? 14.161 -9.213 0.252 1.00 78.56 143 GLU A C 1
ATOM 1207 O O . GLU A 1 143 ? 14.900 -10.041 0.782 1.00 78.56 143 GLU A O 1
ATOM 1212 N N . LEU A 1 144 ? 14.629 -8.094 -0.312 1.00 82.50 144 LEU A N 1
ATOM 1213 C CA . LEU A 1 144 ? 16.043 -7.718 -0.289 1.00 82.50 144 LEU A CA 1
ATOM 1214 C C . LEU A 1 144 ? 16.542 -7.499 1.142 1.00 82.50 144 LEU A C 1
ATOM 1216 O O . LEU A 1 144 ? 17.633 -7.951 1.470 1.00 82.50 144 LEU A O 1
ATOM 1220 N N . ASN A 1 145 ? 15.735 -6.878 2.005 1.00 81.19 145 ASN A N 1
ATOM 1221 C CA . ASN A 1 145 ? 16.069 -6.685 3.419 1.00 81.19 145 ASN A CA 1
ATOM 1222 C C . ASN A 1 145 ? 16.282 -8.005 4.179 1.00 81.19 145 ASN A C 1
ATOM 1224 O O . ASN A 1 145 ? 17.022 -8.035 5.156 1.00 81.19 145 ASN A O 1
ATOM 1228 N N . GLN A 1 146 ? 15.622 -9.087 3.756 1.00 77.19 146 GLN A N 1
ATOM 1229 C CA . GLN A 1 146 ? 15.728 -10.413 4.376 1.00 77.19 146 GLN A CA 1
ATOM 1230 C C . GLN A 1 146 ? 16.809 -11.285 3.723 1.00 77.19 146 GLN A C 1
ATOM 1232 O O . GLN A 1 146 ? 17.109 -12.381 4.203 1.00 77.19 146 GLN A O 1
ATOM 1237 N N . ALA A 1 147 ? 17.388 -10.839 2.606 1.00 80.00 147 ALA A N 1
ATOM 1238 C CA . ALA A 1 147 ? 18.394 -11.602 1.896 1.00 80.00 147 ALA A CA 1
ATOM 1239 C C . ALA A 1 147 ? 19.700 -11.639 2.702 1.00 80.00 147 ALA A C 1
ATOM 1241 O O . ALA A 1 147 ? 20.375 -10.630 2.880 1.00 80.00 147 ALA A O 1
ATOM 1242 N N . THR A 1 148 ? 20.074 -12.833 3.160 1.00 77.88 148 THR A N 1
ATOM 1243 C CA . THR A 1 148 ? 21.339 -13.068 3.859 1.00 77.88 148 THR A CA 1
ATOM 1244 C C . THR A 1 148 ? 22.442 -13.512 2.901 1.00 77.88 148 THR A C 1
ATOM 1246 O O . THR A 1 148 ? 22.198 -14.225 1.922 1.00 77.88 148 THR A O 1
ATOM 1249 N N . GLY A 1 149 ? 23.674 -13.106 3.216 1.00 84.00 149 GLY A N 1
ATOM 1250 C CA . GLY A 1 149 ? 24.866 -13.433 2.437 1.00 84.00 149 GLY A CA 1
ATOM 1251 C C . GLY A 1 149 ? 24.944 -12.717 1.086 1.00 84.00 149 GLY A C 1
ATOM 1252 O O . GLY A 1 149 ? 24.067 -11.942 0.705 1.00 84.00 149 GLY A O 1
ATOM 1253 N N . ASN A 1 150 ? 26.022 -12.994 0.355 1.00 86.56 150 ASN A N 1
ATOM 1254 C CA . ASN A 1 150 ? 26.232 -12.410 -0.963 1.00 86.56 150 ASN A CA 1
ATOM 1255 C C . ASN A 1 150 ? 25.409 -13.165 -2.007 1.00 86.56 150 ASN A C 1
ATOM 1257 O O . ASN A 1 150 ? 25.522 -14.384 -2.146 1.00 86.56 150 ASN A O 1
ATOM 1261 N N . LYS A 1 151 ? 24.603 -12.425 -2.765 1.00 82.56 151 LYS A N 1
ATOM 1262 C CA . LYS A 1 151 ? 23.717 -12.942 -3.808 1.00 82.56 151 LYS A CA 1
ATOM 1263 C C . LYS A 1 151 ? 23.917 -12.126 -5.077 1.00 82.56 151 LYS A C 1
ATOM 1265 O O . LYS A 1 151 ? 24.242 -10.946 -5.025 1.00 82.56 151 LYS A O 1
ATOM 1270 N N . SER A 1 152 ? 23.778 -12.761 -6.231 1.00 81.56 152 SER A N 1
ATOM 1271 C CA . SER A 1 152 ? 23.728 -12.038 -7.501 1.00 81.56 152 SER A CA 1
ATOM 1272 C C . SER A 1 152 ? 22.325 -11.474 -7.744 1.00 81.56 152 SER A C 1
ATOM 1274 O O . SER A 1 152 ? 21.358 -11.932 -7.130 1.00 81.56 152 SER A O 1
ATOM 1276 N N . VAL A 1 153 ? 22.171 -10.546 -8.700 1.00 78.38 153 VAL A N 1
ATOM 1277 C CA . VAL A 1 153 ? 20.841 -10.063 -9.136 1.00 78.38 153 VAL A CA 1
ATOM 1278 C C . VAL A 1 153 ? 19.932 -11.244 -9.477 1.00 78.38 153 VAL A C 1
ATOM 1280 O O . VAL A 1 153 ? 18.752 -11.243 -9.149 1.00 78.38 153 VAL A O 1
ATOM 1283 N N . MET A 1 154 ? 20.491 -12.278 -10.107 1.00 75.44 154 MET A N 1
ATOM 1284 C CA . MET A 1 154 ? 19.743 -13.465 -10.506 1.00 75.44 154 MET A CA 1
ATOM 1285 C C . MET A 1 154 ? 19.271 -14.314 -9.328 1.00 75.44 154 MET A C 1
ATOM 1287 O O . MET A 1 154 ? 18.185 -14.882 -9.405 1.00 75.44 154 MET A O 1
ATOM 1291 N N . ASP A 1 155 ? 20.062 -14.392 -8.259 1.00 76.50 155 ASP A N 1
ATOM 1292 C CA . ASP A 1 155 ? 19.705 -15.159 -7.062 1.00 76.50 155 ASP A CA 1
ATOM 1293 C C . ASP A 1 155 ? 18.572 -14.471 -6.280 1.00 76.50 155 ASP A C 1
ATOM 1295 O O . ASP A 1 155 ? 17.781 -15.137 -5.617 1.00 76.50 155 ASP A O 1
ATOM 1299 N N . LEU A 1 156 ? 18.466 -13.141 -6.384 1.00 73.56 156 LEU A N 1
ATOM 1300 C CA . LEU A 1 156 ? 17.418 -12.341 -5.739 1.00 73.56 156 LEU A CA 1
ATOM 1301 C C . LEU A 1 156 ? 16.068 -12.419 -6.457 1.00 73.56 156 LEU A C 1
ATOM 1303 O O . LEU A 1 156 ? 15.032 -12.198 -5.842 1.00 73.56 156 LEU A O 1
ATOM 1307 N N . LEU A 1 157 ? 16.068 -12.743 -7.748 1.00 71.25 157 LEU A N 1
ATOM 1308 C CA . LEU A 1 157 ? 14.855 -12.799 -8.558 1.00 71.25 157 LEU A CA 1
ATOM 1309 C C . LEU A 1 157 ? 14.006 -14.066 -8.330 1.00 71.25 157 LEU A C 1
ATOM 1311 O O . LEU A 1 157 ? 12.907 -14.148 -8.863 1.00 71.25 157 LEU A O 1
ATOM 1315 N N . ASN A 1 158 ? 14.501 -15.037 -7.549 1.00 61.53 158 ASN A N 1
ATOM 1316 C CA . ASN A 1 158 ? 13.802 -16.263 -7.126 1.00 61.53 158 ASN A CA 1
ATOM 1317 C C . ASN A 1 158 ? 13.042 -17.022 -8.244 1.00 61.53 158 ASN A C 1
ATOM 1319 O O . ASN A 1 158 ? 12.022 -17.659 -7.987 1.00 61.53 158 ASN A O 1
ATOM 1323 N N . TYR A 1 159 ? 13.516 -16.960 -9.495 1.00 64.31 159 TYR A N 1
ATOM 1324 C CA . TYR A 1 159 ? 12.913 -17.690 -10.616 1.00 64.31 159 TYR A CA 1
ATOM 1325 C C . TYR A 1 159 ? 13.489 -19.099 -10.754 1.00 64.31 159 TYR A C 1
ATOM 1327 O O . TYR A 1 159 ? 14.644 -19.352 -10.406 1.00 64.31 159 TYR A O 1
ATOM 1335 N N . ASP A 1 160 ? 12.690 -19.998 -11.338 1.00 61.47 160 ASP A N 1
ATOM 1336 C CA . ASP A 1 160 ? 13.073 -21.379 -11.636 1.00 61.47 160 ASP A CA 1
ATOM 1337 C C . ASP A 1 160 ? 14.472 -21.452 -12.277 1.00 61.47 160 ASP A C 1
ATOM 1339 O O . ASP A 1 160 ? 14.771 -20.809 -13.292 1.00 61.47 160 ASP A O 1
ATOM 1343 N N . GLN A 1 161 ? 15.331 -22.281 -11.681 1.00 61.78 161 GLN A N 1
ATOM 1344 C CA . GLN A 1 161 ? 16.697 -22.534 -12.121 1.00 61.78 161 GLN A CA 1
ATOM 1345 C C . GLN A 1 161 ? 16.753 -22.985 -13.593 1.00 61.78 161 GLN A C 1
ATOM 1347 O O . GLN A 1 161 ? 17.730 -22.692 -14.291 1.00 61.78 161 GLN A O 1
ATOM 1352 N N . SER A 1 162 ? 15.676 -23.604 -14.097 1.00 60.69 162 SER A N 1
ATOM 1353 C CA . SER A 1 162 ? 15.504 -23.997 -15.501 1.00 60.69 162 SER A CA 1
ATOM 1354 C C . SER A 1 162 ? 15.527 -22.816 -16.488 1.00 60.69 162 SER A C 1
ATOM 1356 O O . SER A 1 162 ? 15.875 -22.996 -17.658 1.00 60.69 162 SER A O 1
ATOM 1358 N N . LEU A 1 163 ? 15.228 -21.594 -16.027 1.00 65.00 163 LEU A N 1
ATOM 1359 C CA . LEU A 1 163 ? 15.215 -20.361 -16.826 1.00 65.00 163 LEU A CA 1
ATOM 1360 C C . LEU A 1 163 ? 16.522 -19.554 -16.714 1.00 65.00 163 LEU A C 1
ATOM 1362 O O . LEU A 1 163 ? 16.740 -18.616 -17.486 1.00 65.00 163 LEU A O 1
ATOM 1366 N N . SER A 1 164 ? 17.426 -19.928 -15.800 1.00 68.69 164 SER A N 1
ATOM 1367 C CA . SER A 1 164 ? 18.642 -19.162 -15.478 1.00 68.69 164 SER A CA 1
ATOM 1368 C C . SER A 1 164 ? 19.604 -19.022 -16.666 1.00 68.69 164 SER A C 1
ATOM 1370 O O . SER A 1 164 ? 20.087 -17.926 -16.955 1.00 68.69 164 SER A O 1
ATOM 1372 N N . SER A 1 165 ? 19.857 -20.104 -17.412 1.00 65.75 165 SER A N 1
ATOM 1373 C CA . SER A 1 165 ? 20.724 -20.090 -18.609 1.00 65.75 165 SER A CA 1
ATOM 1374 C C . SER A 1 165 ? 20.168 -19.210 -19.736 1.00 65.75 165 SER A C 1
ATOM 1376 O O . SER A 1 165 ? 20.916 -18.619 -20.516 1.00 65.75 165 SER A O 1
ATOM 1378 N N . MET A 1 166 ? 18.848 -19.079 -19.776 1.00 64.94 166 MET A N 1
ATOM 1379 C CA . MET A 1 166 ? 18.082 -18.350 -20.774 1.00 64.94 166 MET A CA 1
ATOM 1380 C C . MET A 1 166 ? 18.060 -16.849 -20.524 1.00 64.94 166 MET A C 1
ATOM 1382 O O . MET A 1 166 ? 18.360 -16.058 -21.420 1.00 64.94 166 MET A O 1
ATOM 1386 N N . ILE A 1 167 ? 17.774 -16.466 -19.282 1.00 69.69 167 ILE A N 1
ATOM 1387 C CA . ILE A 1 167 ? 17.845 -15.076 -18.836 1.00 69.69 167 ILE A CA 1
ATOM 1388 C C . ILE A 1 167 ? 19.285 -14.562 -18.984 1.00 69.69 167 ILE A C 1
ATOM 1390 O O . ILE A 1 167 ? 19.497 -13.461 -19.491 1.00 69.69 167 ILE A O 1
ATOM 1394 N N . LYS A 1 168 ? 20.282 -15.406 -18.669 1.00 73.25 168 LYS A N 1
ATOM 1395 C CA . LYS A 1 168 ? 21.709 -15.136 -18.914 1.00 73.25 168 LYS A CA 1
ATOM 1396 C C . LYS A 1 168 ? 22.007 -14.747 -20.357 1.00 73.25 168 LYS A C 1
ATOM 1398 O O . LYS A 1 168 ? 22.713 -13.770 -20.600 1.00 73.25 168 LYS A O 1
ATOM 1403 N N . GLN A 1 169 ? 21.478 -15.501 -21.316 1.00 70.00 169 GLN A N 1
ATOM 1404 C CA . GLN A 1 169 ? 21.718 -15.233 -22.728 1.00 70.00 169 GLN A CA 1
ATOM 1405 C C . GLN A 1 169 ? 21.113 -13.891 -23.160 1.00 70.00 169 GLN A C 1
ATOM 1407 O O . GLN A 1 169 ? 21.783 -13.117 -23.842 1.00 70.00 169 GLN A O 1
ATOM 1412 N N . VAL A 1 170 ? 19.883 -13.582 -22.742 1.00 67.81 170 VAL A N 1
ATOM 1413 C CA . VAL A 1 170 ? 19.219 -12.342 -23.172 1.00 67.81 170 VAL A CA 1
ATOM 1414 C C . VAL A 1 170 ? 19.797 -11.109 -22.486 1.00 67.81 170 VAL A C 1
ATOM 1416 O O . VAL A 1 170 ? 20.016 -10.108 -23.164 1.00 67.81 170 VAL A O 1
ATOM 1419 N N . LEU A 1 171 ? 20.140 -11.195 -21.199 1.00 73.94 171 LEU A N 1
ATOM 1420 C CA . LEU A 1 171 ? 20.839 -10.117 -20.493 1.00 73.94 171 LEU A CA 1
ATOM 1421 C C . LEU A 1 171 ? 22.174 -9.757 -21.159 1.00 73.94 171 LEU A C 1
ATOM 1423 O O . LEU A 1 171 ? 22.529 -8.585 -21.207 1.00 73.94 171 LEU A O 1
ATOM 1427 N N . ARG A 1 172 ? 22.893 -10.741 -21.721 1.00 73.88 172 ARG A N 1
ATOM 1428 C CA . ARG A 1 172 ? 24.136 -10.499 -22.477 1.00 73.88 172 ARG A CA 1
ATOM 1429 C C . ARG A 1 172 ? 23.899 -9.913 -23.867 1.00 73.88 172 ARG A C 1
ATOM 1431 O O . ARG A 1 172 ? 24.716 -9.131 -24.337 1.00 73.88 172 ARG A O 1
ATOM 1438 N N . GLN A 1 173 ? 22.836 -10.333 -24.551 1.00 74.25 173 GLN A N 1
ATOM 1439 C CA . GLN A 1 173 ? 22.592 -9.974 -25.953 1.00 74.25 173 GLN A CA 1
ATOM 1440 C C . GLN A 1 173 ? 21.795 -8.676 -26.134 1.00 74.25 173 GLN A C 1
ATOM 1442 O O . GLN A 1 173 ? 21.938 -8.022 -27.165 1.00 74.25 173 GLN A O 1
ATOM 1447 N N . SER A 1 174 ? 20.904 -8.338 -25.201 1.00 78.88 174 SER A N 1
ATOM 1448 C CA . SER A 1 174 ? 19.991 -7.189 -25.313 1.00 78.88 174 SER A CA 1
ATOM 1449 C C . SER A 1 174 ? 19.638 -6.602 -23.934 1.00 78.88 174 SER A C 1
ATOM 1451 O O . SER A 1 174 ? 18.461 -6.597 -23.555 1.00 78.88 174 SER A O 1
ATOM 1453 N N . PRO A 1 175 ? 20.626 -6.134 -23.145 1.00 79.56 175 PRO A N 1
ATOM 1454 C CA . PRO A 1 175 ? 20.385 -5.585 -21.806 1.00 79.56 175 PRO A CA 1
ATOM 1455 C C . PRO A 1 175 ? 19.404 -4.397 -21.808 1.00 79.56 175 PRO A C 1
ATOM 1457 O O . PRO A 1 175 ? 18.670 -4.190 -20.848 1.00 79.56 175 PRO A O 1
ATOM 1460 N N . GLU A 1 176 ? 19.333 -3.634 -22.901 1.00 81.12 176 GLU A N 1
ATOM 1461 C CA . GLU A 1 176 ? 18.424 -2.498 -23.102 1.00 81.12 176 GLU A CA 1
ATOM 1462 C C . GLU A 1 176 ? 16.942 -2.867 -23.229 1.00 81.12 176 GLU A C 1
ATOM 1464 O O . GLU A 1 176 ? 16.091 -1.976 -23.139 1.00 81.12 176 GLU A O 1
ATOM 1469 N N . ARG A 1 177 ? 16.640 -4.156 -23.424 1.00 85.81 177 ARG A N 1
ATOM 1470 C CA . ARG A 1 177 ? 15.284 -4.715 -23.533 1.00 85.81 177 ARG A CA 1
ATOM 1471 C C . ARG A 1 177 ? 14.831 -5.407 -22.245 1.00 85.81 177 ARG A C 1
ATOM 1473 O O . ARG A 1 177 ? 13.848 -6.145 -22.259 1.00 85.81 177 ARG A O 1
ATOM 1480 N N . VAL A 1 178 ? 15.535 -5.182 -21.139 1.00 86.69 178 VAL A N 1
ATOM 1481 C CA . VAL A 1 178 ? 15.183 -5.705 -19.816 1.00 86.69 178 VAL A CA 1
ATOM 1482 C C . VAL A 1 178 ? 14.807 -4.556 -18.894 1.00 86.69 178 VAL A C 1
ATOM 1484 O O . VAL A 1 178 ? 15.490 -3.537 -18.884 1.00 86.69 178 VAL A O 1
ATOM 1487 N N . LEU A 1 179 ? 13.729 -4.721 -18.128 1.00 89.50 179 LEU A N 1
ATOM 1488 C CA . LEU A 1 179 ? 13.270 -3.760 -17.124 1.00 89.50 179 LEU A CA 1
ATOM 1489 C C . LEU A 1 179 ? 13.256 -4.395 -15.732 1.00 89.50 179 LEU A C 1
ATOM 1491 O O . LEU A 1 179 ? 12.693 -5.472 -15.557 1.00 89.50 179 LEU A O 1
ATOM 1495 N N . PHE A 1 180 ? 13.804 -3.687 -14.746 1.00 88.88 180 PHE A N 1
ATOM 1496 C CA . PHE A 1 180 ? 13.638 -4.007 -13.327 1.00 88.88 180 PHE A CA 1
ATOM 1497 C C . PHE A 1 180 ? 12.632 -3.059 -12.691 1.00 88.88 180 PHE A C 1
ATOM 1499 O O . PHE A 1 180 ? 12.840 -1.847 -12.688 1.00 88.88 180 PHE A O 1
ATOM 1506 N N . LEU A 1 181 ? 11.558 -3.617 -12.150 1.00 90.31 181 LEU A N 1
ATOM 1507 C CA . LEU A 1 181 ? 10.626 -2.932 -11.271 1.00 90.31 181 LEU A CA 1
ATOM 1508 C C . LEU A 1 181 ? 11.128 -3.126 -9.841 1.00 90.31 181 LEU A C 1
ATOM 1510 O O . LEU A 1 181 ? 11.217 -4.264 -9.384 1.00 90.31 181 LEU A O 1
ATOM 1514 N N . VAL A 1 182 ? 11.492 -2.041 -9.164 1.00 88.75 182 VAL A N 1
ATOM 1515 C CA . VAL A 1 182 ? 11.964 -2.074 -7.774 1.00 88.75 182 VAL A CA 1
ATOM 1516 C C . VAL A 1 182 ? 10.848 -1.520 -6.897 1.00 88.75 182 VAL A C 1
ATOM 1518 O O . VAL A 1 182 ? 10.594 -0.321 -6.927 1.00 88.75 182 VAL A O 1
ATOM 1521 N N . ASP A 1 183 ? 10.155 -2.389 -6.170 1.00 85.81 183 ASP A N 1
ATOM 1522 C CA . ASP A 1 183 ? 8.964 -2.061 -5.380 1.00 85.81 183 ASP A CA 1
ATOM 1523 C C . ASP A 1 183 ? 9.277 -1.943 -3.884 1.00 85.81 183 ASP A C 1
ATOM 1525 O O . ASP A 1 183 ? 10.082 -2.711 -3.355 1.00 85.81 183 ASP A O 1
ATOM 1529 N N . GLY A 1 184 ? 8.618 -1.001 -3.205 1.00 78.31 184 GLY A N 1
ATOM 1530 C CA . GLY A 1 184 ? 8.802 -0.737 -1.774 1.00 78.31 184 GLY A CA 1
ATOM 1531 C C . GLY A 1 184 ? 10.147 -0.091 -1.438 1.00 78.31 184 GLY A C 1
ATOM 1532 O O . GLY A 1 184 ? 10.761 -0.433 -0.434 1.00 78.31 184 GLY A O 1
ATOM 1533 N N . PHE A 1 185 ? 10.659 0.811 -2.281 1.00 80.12 185 PHE A N 1
ATOM 1534 C CA . PHE A 1 185 ? 11.980 1.421 -2.076 1.00 80.12 185 PHE A CA 1
ATOM 1535 C C . PHE A 1 185 ? 12.111 2.166 -0.737 1.00 80.12 185 PHE A C 1
ATOM 1537 O O . PHE A 1 185 ? 13.187 2.204 -0.154 1.00 80.12 185 PHE A O 1
ATOM 1544 N N . ASP A 1 186 ? 11.016 2.733 -0.235 1.00 72.19 186 ASP A N 1
ATOM 1545 C CA . ASP A 1 186 ? 10.919 3.368 1.082 1.00 72.19 186 ASP A CA 1
ATOM 1546 C C . ASP A 1 186 ? 11.034 2.392 2.266 1.00 72.19 186 ASP A C 1
ATOM 1548 O O . ASP A 1 186 ? 11.271 2.831 3.384 1.00 72.19 186 ASP A O 1
ATOM 1552 N N . GLU A 1 187 ? 10.934 1.083 2.028 1.00 73.25 187 GLU A N 1
ATOM 1553 C CA . GLU A 1 187 ? 11.064 0.041 3.053 1.00 73.25 187 GLU A CA 1
ATOM 1554 C C . GLU A 1 187 ? 12.515 -0.450 3.222 1.00 73.25 187 GLU A C 1
ATOM 1556 O O . GLU A 1 187 ? 12.767 -1.359 4.011 1.00 73.25 187 GLU A O 1
ATOM 1561 N N . LEU A 1 188 ? 13.479 0.079 2.458 1.00 78.94 188 LEU A N 1
ATOM 1562 C CA . LEU A 1 188 ? 14.879 -0.362 2.501 1.00 78.94 188 LEU A CA 1
ATOM 1563 C C . LEU A 1 188 ? 15.539 -0.050 3.848 1.00 78.94 188 LEU A C 1
ATOM 1565 O O . LEU A 1 188 ? 15.542 1.092 4.297 1.00 78.94 188 LEU A O 1
ATOM 1569 N N . LYS A 1 189 ? 16.169 -1.064 4.453 1.00 80.50 189 LYS A N 1
ATOM 1570 C CA . LYS A 1 189 ? 16.846 -0.954 5.759 1.00 80.50 189 LYS A CA 1
ATOM 1571 C C . LYS A 1 189 ? 18.349 -0.657 5.668 1.00 80.50 189 LYS A C 1
ATOM 1573 O O . LYS A 1 189 ? 19.025 -0.611 6.691 1.00 80.50 189 LYS A O 1
ATOM 1578 N N . PHE A 1 190 ? 18.883 -0.489 4.460 1.00 80.81 190 PHE A N 1
ATOM 1579 C CA . PHE A 1 190 ? 20.299 -0.209 4.213 1.00 80.81 190 PHE A CA 1
ATOM 1580 C C . PHE A 1 190 ? 20.469 1.033 3.323 1.00 80.81 190 PHE A C 1
ATOM 1582 O O . PHE A 1 190 ? 19.615 1.294 2.467 1.00 80.81 190 PHE A O 1
ATOM 1589 N N . PRO A 1 191 ? 21.545 1.819 3.520 1.00 79.06 191 PRO A N 1
ATOM 1590 C CA . PRO A 1 191 ? 21.843 2.975 2.679 1.00 79.06 191 PRO A CA 1
ATOM 1591 C C . PRO A 1 191 ? 22.231 2.540 1.256 1.00 79.06 191 PRO A C 1
ATOM 1593 O O . PRO A 1 191 ? 22.497 1.377 1.002 1.00 79.06 191 PRO A O 1
ATOM 1596 N N . LEU A 1 192 ? 22.248 3.473 0.300 1.00 81.31 192 LEU A N 1
ATOM 1597 C CA . LEU A 1 192 ? 22.721 3.231 -1.077 1.00 81.31 192 LEU A CA 1
ATOM 1598 C C . LEU A 1 192 ? 23.927 4.121 -1.401 1.00 81.31 192 LEU A C 1
ATOM 1600 O O . LEU A 1 192 ? 23.977 4.795 -2.440 1.00 81.31 192 LEU A O 1
ATOM 1604 N N . ASP A 1 193 ? 24.885 4.187 -0.479 1.00 79.00 193 ASP A N 1
ATOM 1605 C CA . ASP A 1 193 ? 26.052 5.072 -0.529 1.00 79.00 193 ASP A CA 1
ATOM 1606 C C . ASP A 1 193 ? 27.332 4.390 -1.042 1.00 79.00 193 ASP A C 1
ATOM 1608 O O . ASP A 1 193 ? 28.319 5.081 -1.296 1.00 79.00 193 ASP A O 1
ATOM 1612 N N . VAL A 1 194 ? 27.282 3.092 -1.366 1.00 83.00 194 VAL A N 1
ATOM 1613 C CA . VAL A 1 194 ? 28.390 2.325 -1.969 1.00 83.00 194 VAL A CA 1
ATOM 1614 C C . VAL A 1 194 ? 29.088 3.101 -3.098 1.00 83.00 194 VAL A C 1
ATOM 1616 O O . VAL A 1 194 ? 28.425 3.501 -4.057 1.00 83.00 194 VAL A O 1
ATOM 1619 N N . PRO A 1 195 ? 30.414 3.323 -3.063 1.00 83.50 195 PRO A N 1
ATOM 1620 C CA . PRO A 1 195 ? 31.134 4.050 -4.111 1.00 83.50 195 PRO A CA 1
ATOM 1621 C C . PRO A 1 195 ? 30.955 3.443 -5.510 1.00 83.50 195 PRO A C 1
ATOM 1623 O O . PRO A 1 195 ? 30.969 2.227 -5.678 1.00 83.50 195 PRO A O 1
ATOM 1626 N N . LYS A 1 196 ? 30.826 4.290 -6.546 1.00 81.44 196 LYS A N 1
ATOM 1627 C CA . LYS A 1 196 ? 30.543 3.855 -7.933 1.00 81.44 196 LYS A CA 1
ATOM 1628 C C . LYS A 1 196 ? 31.571 2.851 -8.475 1.00 81.44 196 LYS A C 1
ATOM 1630 O O . LYS A 1 196 ? 31.184 1.963 -9.234 1.00 81.44 196 LYS A O 1
ATOM 1635 N N . ASP A 1 197 ? 32.836 2.988 -8.083 1.00 84.56 197 ASP A N 1
ATOM 1636 C CA . ASP A 1 197 ? 33.936 2.118 -8.520 1.00 84.56 197 ASP A CA 1
ATOM 1637 C C . ASP A 1 197 ? 33.919 0.736 -7.859 1.00 84.56 197 ASP A C 1
ATOM 1639 O O . ASP A 1 197 ? 34.458 -0.214 -8.423 1.00 84.56 197 ASP A O 1
ATOM 1643 N N . SER A 1 198 ? 33.252 0.613 -6.710 1.00 85.06 198 SER A N 1
ATOM 1644 C CA . SER A 1 198 ? 33.069 -0.649 -5.989 1.00 85.06 198 SER A CA 1
ATOM 1645 C C . SER A 1 198 ? 31.842 -1.430 -6.466 1.00 85.06 198 SER A C 1
ATOM 1647 O O . SER A 1 198 ? 31.656 -2.577 -6.073 1.00 85.06 198 SER A O 1
ATOM 1649 N N . LEU A 1 199 ? 30.990 -0.830 -7.307 1.00 86.62 199 LEU A N 1
ATOM 1650 C CA . LEU A 1 199 ? 29.742 -1.458 -7.732 1.00 86.62 199 LEU A CA 1
ATOM 1651 C C . LEU A 1 199 ? 29.964 -2.572 -8.762 1.00 86.62 199 LEU A C 1
ATOM 1653 O O . LEU A 1 199 ? 30.759 -2.411 -9.698 1.00 86.62 199 LEU A O 1
ATOM 1657 N N . PRO A 1 200 ? 29.197 -3.672 -8.661 1.00 85.12 200 PRO A N 1
ATOM 1658 C CA . PRO A 1 200 ? 29.229 -4.728 -9.658 1.00 85.12 200 PRO A CA 1
ATOM 1659 C C . PRO A 1 200 ? 28.766 -4.189 -11.017 1.00 85.12 200 PRO A C 1
ATOM 1661 O O . PRO A 1 200 ? 27.837 -3.387 -11.119 1.00 85.12 200 PRO A O 1
ATOM 1664 N N . ARG A 1 201 ? 29.419 -4.662 -12.081 1.00 83.62 201 ARG A N 1
ATOM 1665 C CA . ARG A 1 201 ? 29.007 -4.421 -13.477 1.00 83.62 201 ARG A CA 1
ATOM 1666 C C . ARG A 1 201 ? 28.373 -5.648 -14.119 1.00 83.62 201 ARG A C 1
ATOM 1668 O O . ARG A 1 201 ? 27.689 -5.543 -15.130 1.00 83.62 201 ARG A O 1
ATOM 1675 N N . ASP A 1 202 ? 28.636 -6.813 -13.539 1.00 81.38 202 ASP A N 1
ATOM 1676 C CA . ASP A 1 202 ? 28.101 -8.086 -13.987 1.00 81.38 202 ASP A CA 1
ATOM 1677 C C . ASP A 1 202 ? 26.884 -8.460 -13.109 1.00 81.38 202 ASP A C 1
ATOM 1679 O O . ASP A 1 202 ? 27.040 -8.571 -11.889 1.00 81.38 202 ASP A O 1
ATOM 1683 N N . PRO A 1 203 ? 25.685 -8.684 -13.693 1.00 78.75 203 PRO A N 1
ATOM 1684 C CA . PRO A 1 203 ? 24.511 -9.182 -12.972 1.00 78.75 203 PRO A CA 1
ATOM 1685 C C . PRO A 1 203 ? 24.727 -10.502 -12.212 1.00 78.75 203 PRO A C 1
ATOM 1687 O O . PRO A 1 203 ? 23.905 -10.846 -11.362 1.00 78.75 203 PRO A O 1
ATOM 1690 N N . TRP A 1 204 ? 25.781 -11.261 -12.536 1.00 79.75 204 TRP A N 1
ATOM 1691 C CA . TRP A 1 204 ? 26.135 -12.538 -11.902 1.00 79.75 204 TRP A CA 1
ATOM 1692 C C . TRP A 1 204 ? 27.136 -12.411 -10.755 1.00 79.75 204 TRP A C 1
ATOM 1694 O O . TRP A 1 204 ? 27.397 -13.408 -10.081 1.00 79.75 204 TRP A O 1
ATOM 1704 N N . THR A 1 205 ? 27.680 -11.220 -10.502 1.00 85.50 205 THR A N 1
ATOM 1705 C CA . THR A 1 205 ? 28.558 -11.006 -9.351 1.00 85.50 205 THR A CA 1
ATOM 1706 C C . THR A 1 205 ? 27.763 -11.163 -8.061 1.00 85.50 205 THR A C 1
ATOM 1708 O O . THR A 1 205 ? 26.768 -10.472 -7.846 1.00 85.50 205 THR A O 1
ATOM 1711 N N . GLN A 1 206 ? 28.213 -12.065 -7.189 1.00 88.94 206 GLN A N 1
ATOM 1712 C CA . GLN A 1 206 ? 27.671 -12.183 -5.841 1.00 88.94 206 GLN A CA 1
ATOM 1713 C C . GLN A 1 206 ? 28.185 -11.029 -4.989 1.00 88.94 206 GLN A C 1
ATOM 1715 O O . GLN A 1 206 ? 29.388 -10.893 -4.773 1.00 88.94 206 GLN A O 1
ATOM 1720 N N . CYS A 1 207 ? 27.261 -10.212 -4.513 1.00 88.56 207 CYS A N 1
ATOM 1721 C CA . CYS A 1 207 ? 27.535 -9.026 -3.717 1.00 88.56 207 CYS A CA 1
ATOM 1722 C C . CYS A 1 207 ? 26.422 -8.855 -2.682 1.00 88.56 207 CYS A C 1
ATOM 1724 O O . CYS A 1 207 ? 25.478 -9.653 -2.640 1.00 88.56 207 CYS A O 1
ATOM 1726 N N . SER A 1 208 ? 26.548 -7.876 -1.794 1.00 89.12 208 SER A N 1
ATOM 1727 C CA . SER A 1 208 ? 25.487 -7.621 -0.823 1.00 89.12 208 SER A CA 1
ATOM 1728 C C . SER A 1 208 ? 24.201 -7.140 -1.530 1.00 89.12 208 SER A C 1
ATOM 1730 O O . SER A 1 208 ? 24.256 -6.622 -2.658 1.00 89.12 208 SER A O 1
ATOM 1732 N N . PRO A 1 209 ? 23.017 -7.280 -0.901 1.00 87.06 209 PRO A N 1
ATOM 1733 C CA . PRO A 1 209 ? 21.778 -6.692 -1.423 1.00 87.06 209 PRO A CA 1
ATOM 1734 C C . PRO A 1 209 ? 21.902 -5.181 -1.676 1.00 87.06 209 PRO A C 1
ATOM 1736 O O . PRO A 1 209 ? 21.382 -4.668 -2.669 1.00 87.06 209 PRO A O 1
ATOM 1739 N N . GLU A 1 210 ? 22.662 -4.493 -0.822 1.00 87.00 210 GLU A N 1
ATOM 1740 C CA . GLU A 1 210 ? 22.994 -3.075 -0.931 1.00 87.00 210 GLU A CA 1
ATOM 1741 C C . GLU A 1 210 ? 23.800 -2.747 -2.196 1.00 87.00 210 GLU A C 1
ATOM 1743 O O . GLU A 1 210 ? 23.413 -1.867 -2.972 1.00 87.00 210 GLU A O 1
ATOM 1748 N N . GLU A 1 211 ? 24.899 -3.465 -2.437 1.00 87.88 211 GLU A N 1
ATOM 1749 C CA . GLU A 1 211 ? 25.748 -3.290 -3.622 1.00 87.88 211 GLU A CA 1
ATOM 1750 C C . GLU A 1 211 ? 24.974 -3.612 -4.904 1.00 87.88 211 GLU A C 1
ATOM 1752 O O . GLU A 1 211 ? 25.088 -2.902 -5.908 1.00 87.88 211 GLU A O 1
ATOM 1757 N N . THR A 1 212 ? 24.136 -4.651 -4.854 1.00 86.75 212 THR A N 1
ATOM 1758 C CA . THR A 1 212 ? 23.294 -5.067 -5.977 1.00 86.75 212 THR A CA 1
ATOM 1759 C C . THR A 1 212 ? 22.299 -3.976 -6.355 1.00 86.75 212 THR A C 1
ATOM 1761 O O . THR A 1 212 ? 22.229 -3.559 -7.517 1.00 86.75 212 THR A O 1
ATOM 1764 N N . LEU A 1 213 ? 21.532 -3.489 -5.378 1.00 85.69 213 LEU A N 1
ATOM 1765 C CA . LEU A 1 213 ? 20.523 -2.472 -5.624 1.00 85.69 213 LEU A CA 1
ATOM 1766 C C . LEU A 1 213 ? 21.167 -1.139 -6.018 1.00 85.69 213 LEU A C 1
ATOM 1768 O O . LEU A 1 213 ? 20.730 -0.517 -6.986 1.00 85.69 213 LEU A O 1
ATOM 1772 N N . SER A 1 214 ? 22.262 -0.747 -5.362 1.00 85.19 214 SER A N 1
ATOM 1773 C CA . SER A 1 214 ? 23.053 0.428 -5.745 1.00 85.19 214 SER A CA 1
ATOM 1774 C C . SER A 1 214 ? 23.558 0.322 -7.189 1.00 85.19 214 SER A C 1
ATOM 1776 O O . SER A 1 214 ? 23.478 1.290 -7.947 1.00 85.19 214 SER A O 1
ATOM 1778 N N . GLY A 1 215 ? 24.016 -0.860 -7.611 1.00 85.75 215 GLY A N 1
ATOM 1779 C CA . GLY A 1 215 ? 24.470 -1.130 -8.975 1.00 85.75 215 GLY A CA 1
ATOM 1780 C C . GLY A 1 215 ? 23.353 -1.053 -10.021 1.00 85.75 215 GLY A C 1
ATOM 1781 O O . GLY A 1 215 ? 23.582 -0.540 -11.120 1.00 85.75 215 GLY A O 1
ATOM 1782 N N . LEU A 1 216 ? 22.136 -1.497 -9.687 1.00 84.12 216 LEU A N 1
ATOM 1783 C CA . LEU A 1 216 ? 20.953 -1.354 -10.545 1.00 84.12 216 LEU A CA 1
ATOM 1784 C C . LEU A 1 216 ? 20.515 0.111 -10.659 1.00 84.12 216 LEU A C 1
ATOM 1786 O O . LEU A 1 216 ? 20.394 0.634 -11.766 1.00 84.12 216 LEU A O 1
ATOM 1790 N N . ILE A 1 217 ? 20.332 0.797 -9.527 1.00 80.88 217 ILE A N 1
ATOM 1791 C CA . ILE A 1 217 ? 19.867 2.192 -9.480 1.00 80.88 217 ILE A CA 1
ATOM 1792 C C . ILE A 1 217 ? 20.854 3.129 -10.185 1.00 80.88 217 ILE A C 1
ATOM 1794 O O . ILE A 1 217 ? 20.442 4.000 -10.953 1.00 80.88 217 ILE A O 1
ATOM 1798 N N . ARG A 1 218 ? 22.163 2.911 -9.999 1.00 78.00 218 ARG A N 1
ATOM 1799 C CA . ARG A 1 218 ? 23.225 3.695 -10.652 1.00 78.00 218 ARG A CA 1
ATOM 1800 C C . ARG A 1 218 ? 23.594 3.202 -12.055 1.00 78.00 218 ARG A C 1
ATOM 1802 O O . ARG A 1 218 ? 24.559 3.705 -12.630 1.00 78.00 218 ARG A O 1
ATOM 1809 N N . LYS A 1 219 ? 22.835 2.251 -12.618 1.00 78.50 219 LYS A N 1
ATOM 1810 C CA . LYS A 1 219 ? 22.998 1.710 -13.984 1.00 78.50 219 LYS A CA 1
ATOM 1811 C C . LYS A 1 219 ? 24.372 1.095 -14.271 1.00 78.50 219 LYS A C 1
ATOM 1813 O O . LYS A 1 219 ? 24.797 1.057 -15.423 1.00 78.50 219 LYS A O 1
ATOM 1818 N N . GLN A 1 220 ? 25.068 0.617 -13.242 1.00 80.06 220 GLN A N 1
ATOM 1819 C CA . GLN A 1 220 ? 26.333 -0.101 -13.416 1.00 80.06 220 GLN A CA 1
ATOM 1820 C C . GLN A 1 220 ? 26.104 -1.524 -13.921 1.00 80.06 220 GLN A C 1
ATOM 1822 O O . GLN A 1 220 ? 26.909 -2.031 -14.696 1.00 80.06 220 GLN A O 1
ATOM 1827 N N . ILE A 1 221 ? 24.993 -2.140 -13.508 1.00 78.56 221 ILE A N 1
ATOM 1828 C CA . ILE A 1 221 ? 24.651 -3.514 -13.876 1.00 78.56 221 ILE A CA 1
ATOM 1829 C C . ILE A 1 221 ? 23.818 -3.546 -15.165 1.00 78.56 221 ILE A C 1
ATOM 1831 O O . ILE A 1 221 ? 24.186 -4.217 -16.127 1.00 78.56 221 ILE A O 1
ATOM 1835 N N . LEU A 1 222 ? 22.685 -2.830 -15.202 1.00 75.38 222 LEU A N 1
ATOM 1836 C CA . LEU A 1 222 ? 21.725 -2.880 -16.312 1.00 75.38 222 LEU A CA 1
ATOM 1837 C C . LEU A 1 222 ? 21.083 -1.515 -16.604 1.00 75.38 222 LEU A C 1
ATOM 1839 O O . LEU A 1 222 ? 21.015 -0.654 -15.727 1.00 75.38 222 LEU A O 1
ATOM 1843 N N . PRO A 1 223 ? 20.611 -1.293 -17.846 1.00 70.25 223 PRO A N 1
ATOM 1844 C CA . PRO A 1 223 ? 20.308 0.049 -18.326 1.00 70.25 223 PRO A CA 1
ATOM 1845 C C . PRO A 1 223 ? 18.922 0.586 -17.948 1.00 70.25 223 PRO A C 1
ATOM 1847 O O . PRO A 1 223 ? 18.803 1.810 -17.897 1.00 70.25 223 PRO A O 1
ATOM 1850 N N . ARG A 1 224 ? 17.887 -0.251 -17.726 1.00 76.75 224 ARG A N 1
ATOM 1851 C CA . ARG A 1 224 ? 16.525 0.224 -17.398 1.00 76.75 224 ARG A CA 1
ATOM 1852 C C . ARG A 1 224 ? 16.013 -0.251 -16.044 1.00 76.75 224 ARG A C 1
ATOM 1854 O O . ARG A 1 224 ? 15.956 -1.450 -15.775 1.00 76.75 224 ARG A O 1
ATOM 1861 N N . VAL A 1 225 ? 15.551 0.707 -15.244 1.00 78.94 225 VAL A N 1
ATOM 1862 C CA . VAL A 1 225 ? 15.024 0.478 -13.893 1.00 78.94 225 VAL A CA 1
ATOM 1863 C C . VAL A 1 225 ? 13.863 1.435 -13.624 1.00 78.94 225 VAL A C 1
ATOM 1865 O O . VAL A 1 225 ? 13.927 2.608 -14.000 1.00 78.94 225 VAL A O 1
ATOM 1868 N N . LEU A 1 226 ? 12.818 0.942 -12.964 1.00 79.56 226 LEU A N 1
ATOM 1869 C CA . LEU A 1 226 ? 11.706 1.729 -12.442 1.00 79.56 226 LEU A CA 1
ATOM 1870 C C . LEU A 1 226 ? 11.588 1.504 -10.932 1.00 79.56 226 LEU A C 1
ATOM 1872 O O . LEU A 1 226 ? 11.011 0.499 -10.514 1.00 79.56 226 LEU A O 1
ATOM 1876 N N . PRO A 1 227 ? 12.163 2.397 -10.113 1.00 77.31 227 PRO A N 1
ATOM 1877 C CA . PRO A 1 227 ? 11.953 2.393 -8.673 1.00 77.31 227 PRO A CA 1
ATOM 1878 C C . PRO A 1 227 ? 10.589 2.984 -8.321 1.00 77.31 227 PRO A C 1
ATOM 1880 O O . PRO A 1 227 ? 10.244 4.065 -8.803 1.00 77.31 227 PRO A O 1
ATOM 1883 N N . ALA A 1 228 ? 9.837 2.287 -7.474 1.00 76.19 228 ALA A N 1
ATOM 1884 C CA . ALA A 1 228 ? 8.593 2.744 -6.876 1.00 76.19 228 ALA A CA 1
ATOM 1885 C C . ALA A 1 228 ? 8.841 3.160 -5.415 1.00 76.19 228 ALA A C 1
ATOM 1887 O O . ALA A 1 228 ? 9.261 2.338 -4.600 1.00 76.19 228 ALA A O 1
ATOM 1888 N N . CYS A 1 229 ? 8.610 4.434 -5.086 1.00 70.75 229 CYS A N 1
ATOM 1889 C CA . CYS A 1 229 ? 8.999 5.030 -3.801 1.00 70.75 229 CYS A CA 1
ATOM 1890 C C . CYS A 1 229 ? 7.966 6.038 -3.268 1.00 70.75 229 CYS A C 1
ATOM 1892 O O . CYS A 1 229 ? 7.162 6.585 -4.018 1.00 70.75 229 CYS A O 1
ATOM 1894 N N . HIS A 1 230 ? 7.956 6.305 -1.960 1.00 56.22 230 HIS A N 1
ATOM 1895 C CA . HIS A 1 230 ? 7.006 7.260 -1.368 1.00 56.22 230 HIS A CA 1
ATOM 1896 C C . HIS A 1 230 ? 7.309 8.733 -1.723 1.00 56.22 230 HIS A C 1
ATOM 1898 O O . HIS A 1 230 ? 6.395 9.513 -1.982 1.00 56.22 230 HIS A O 1
ATOM 1904 N N . HIS A 1 231 ? 8.589 9.106 -1.808 1.00 56.91 231 HIS A N 1
ATOM 1905 C CA . HIS A 1 231 ? 9.043 10.467 -2.121 1.00 56.91 231 HIS A CA 1
ATOM 1906 C C . HIS A 1 231 ? 10.084 10.489 -3.233 1.00 56.91 231 HIS A C 1
ATOM 1908 O O . HIS A 1 231 ? 10.718 9.477 -3.530 1.00 56.91 231 HIS A O 1
ATOM 1914 N N . GLN A 1 232 ? 10.297 11.678 -3.798 1.00 54.88 232 GLN A N 1
ATOM 1915 C CA . GLN A 1 232 ? 11.407 11.951 -4.696 1.00 54.88 232 GLN A CA 1
ATOM 1916 C C . GLN A 1 232 ? 12.715 11.581 -3.987 1.00 54.88 232 GLN A C 1
ATOM 1918 O O . GLN A 1 232 ? 13.134 12.256 -3.047 1.00 54.88 232 GLN A O 1
ATOM 1923 N N . VAL A 1 233 ? 13.351 10.490 -4.419 1.00 49.53 233 VAL A N 1
ATOM 1924 C CA . VAL A 1 233 ? 14.655 10.079 -3.892 1.00 49.53 233 VAL A CA 1
ATOM 1925 C C . VAL A 1 233 ? 15.670 11.129 -4.336 1.00 49.53 233 VAL A C 1
ATOM 1927 O O . VAL A 1 233 ? 16.169 11.104 -5.458 1.00 49.53 233 VAL A O 1
ATOM 1930 N N . HIS A 1 234 ? 15.953 12.095 -3.463 1.00 49.34 234 HIS A N 1
ATOM 1931 C CA . HIS A 1 234 ? 17.002 13.093 -3.676 1.00 49.34 234 HIS A CA 1
ATOM 1932 C C . HIS A 1 234 ? 18.412 12.541 -3.389 1.00 49.34 234 HIS A C 1
ATOM 1934 O O . HIS A 1 234 ? 19.399 13.256 -3.544 1.00 49.34 234 HIS A O 1
ATOM 1940 N N . SER A 1 235 ? 18.534 11.267 -3.013 1.00 42.62 235 SER A N 1
ATOM 1941 C CA . SER A 1 235 ? 19.756 10.671 -2.473 1.00 42.62 235 SER A CA 1
ATOM 1942 C C . SER A 1 235 ? 20.197 9.427 -3.249 1.00 42.62 235 SER A C 1
ATOM 1944 O O . SER A 1 235 ? 19.892 8.305 -2.862 1.00 42.62 235 SER A O 1
ATOM 1946 N N . ALA A 1 236 ? 20.925 9.643 -4.347 1.00 39.41 236 ALA A N 1
ATOM 1947 C CA . ALA A 1 236 ? 22.044 8.803 -4.799 1.00 39.41 236 ALA A CA 1
ATOM 1948 C C . ALA A 1 236 ? 22.678 9.455 -6.040 1.00 39.41 236 ALA A C 1
ATOM 1950 O O . ALA A 1 236 ? 22.374 9.083 -7.167 1.00 39.41 236 ALA A O 1
ATOM 1951 N N . GLY A 1 237 ? 23.534 10.460 -5.828 1.00 40.56 237 GLY A N 1
ATOM 1952 C CA . GLY A 1 237 ? 24.426 10.995 -6.862 1.00 40.56 237 GLY A CA 1
ATOM 1953 C C . GLY A 1 237 ? 23.715 11.546 -8.100 1.00 40.56 237 GLY A C 1
ATOM 1954 O O . GLY A 1 237 ? 23.632 10.883 -9.130 1.00 40.56 237 GLY A O 1
ATOM 1955 N N . GLN A 1 238 ? 23.274 12.806 -8.043 1.00 48.25 238 GLN A N 1
ATOM 1956 C CA . GLN A 1 238 ? 23.096 13.569 -9.276 1.00 48.25 238 GLN A CA 1
ATOM 1957 C C . GLN A 1 238 ? 24.431 13.600 -10.019 1.00 48.25 238 GLN A C 1
ATOM 1959 O O . GLN A 1 238 ? 25.360 14.260 -9.570 1.00 48.25 238 GLN A O 1
ATOM 1964 N N . THR A 1 239 ? 24.539 12.862 -11.120 1.00 46.97 239 THR A N 1
ATOM 1965 C CA . THR A 1 239 ? 25.451 13.131 -12.239 1.00 46.97 239 THR A CA 1
ATOM 1966 C C . THR A 1 239 ? 25.156 12.143 -13.384 1.00 46.97 239 THR A C 1
ATOM 1968 O O . THR A 1 239 ? 25.094 10.935 -13.177 1.00 46.97 239 THR A O 1
ATOM 1971 N N . GLU A 1 240 ? 24.963 12.694 -14.593 1.00 48.06 240 GLU A N 1
ATOM 1972 C CA . GLU A 1 240 ? 25.096 12.063 -15.930 1.00 48.06 240 GLU A CA 1
ATOM 1973 C C . GLU A 1 240 ? 23.893 11.441 -16.684 1.00 48.06 240 GLU A C 1
ATOM 1975 O O . GLU A 1 240 ? 24.066 11.170 -17.871 1.00 48.06 240 GLU A O 1
ATOM 1980 N N . TRP A 1 241 ? 22.674 11.272 -16.142 1.00 58.06 241 TRP A N 1
ATOM 1981 C CA . TRP A 1 241 ? 21.590 10.599 -16.908 1.00 58.06 241 TRP A CA 1
ATOM 1982 C C . TRP A 1 241 ? 20.222 11.288 -16.887 1.00 58.06 241 TRP A C 1
ATOM 1984 O O . TRP A 1 241 ? 19.827 11.861 -15.874 1.00 58.06 241 TRP A O 1
ATOM 1994 N N . SER A 1 242 ? 19.452 11.128 -17.975 1.00 67.12 242 SER A N 1
ATOM 1995 C CA . SER A 1 242 ? 18.030 11.483 -18.005 1.00 67.12 242 SER A CA 1
ATOM 1996 C C . SER A 1 242 ? 17.234 10.557 -17.072 1.00 67.12 242 SER A C 1
ATOM 1998 O O . SER A 1 242 ? 17.290 9.321 -17.162 1.00 67.12 242 SER A O 1
ATOM 2000 N N . VAL A 1 243 ? 16.549 11.170 -16.107 1.00 80.12 243 VAL A N 1
ATOM 2001 C CA . VAL A 1 243 ? 15.656 10.509 -15.151 1.00 80.12 243 VAL A CA 1
ATOM 2002 C C . VAL A 1 243 ? 14.290 11.156 -15.295 1.00 80.12 243 VAL A C 1
ATOM 2004 O O . VAL A 1 243 ? 14.154 12.367 -15.115 1.00 80.12 243 VAL A O 1
ATOM 2007 N N . ARG A 1 244 ? 13.275 10.345 -15.595 1.00 86.44 244 ARG A N 1
ATOM 2008 C CA . ARG A 1 244 ? 11.885 10.796 -15.616 1.00 86.44 244 ARG A CA 1
ATOM 2009 C C . ARG A 1 244 ? 11.262 10.565 -14.245 1.00 86.44 244 ARG A C 1
ATOM 2011 O O . ARG A 1 244 ? 11.379 9.479 -13.689 1.00 86.44 244 ARG A O 1
ATOM 2018 N N . TYR A 1 245 ? 10.556 11.561 -13.731 1.00 88.00 245 TYR A N 1
ATOM 2019 C CA . TYR A 1 245 ? 9.726 11.419 -12.537 1.00 88.00 245 TYR A CA 1
ATOM 2020 C C . TYR A 1 245 ? 8.265 11.267 -12.960 1.00 88.00 245 TYR A C 1
ATOM 2022 O O . TYR A 1 245 ? 7.797 11.988 -13.842 1.00 88.00 245 TYR A O 1
ATOM 2030 N N . ALA A 1 246 ? 7.562 10.319 -12.349 1.00 91.56 246 ALA A N 1
ATOM 2031 C CA . ALA A 1 246 ? 6.140 10.086 -12.544 1.00 91.56 246 ALA A CA 1
ATOM 2032 C C . ALA A 1 246 ? 5.483 9.925 -11.173 1.00 91.56 246 ALA A C 1
ATOM 2034 O O . ALA A 1 246 ? 5.835 9.035 -10.409 1.00 91.56 246 ALA A O 1
ATOM 2035 N N . GLU A 1 247 ? 4.550 10.803 -10.841 1.00 91.81 247 GLU A N 1
ATOM 2036 C CA . GLU A 1 247 ? 3.830 10.794 -9.578 1.00 91.81 247 GLU A CA 1
ATOM 2037 C C . GLU A 1 247 ? 2.434 10.201 -9.770 1.00 91.81 247 GLU A C 1
ATOM 2039 O O . GLU A 1 247 ? 1.629 10.753 -10.519 1.00 91.81 247 GLU A O 1
ATOM 2044 N N . ILE A 1 248 ? 2.148 9.098 -9.075 1.00 91.44 248 ILE A N 1
ATOM 2045 C CA . ILE A 1 248 ? 0.795 8.576 -8.897 1.00 91.44 248 ILE A CA 1
ATOM 2046 C C . ILE A 1 248 ? 0.118 9.431 -7.840 1.00 91.44 248 ILE A C 1
ATOM 2048 O O . ILE A 1 248 ? 0.447 9.355 -6.651 1.00 91.44 248 ILE A O 1
ATOM 2052 N N . VAL A 1 249 ? -0.834 10.240 -8.285 1.00 91.00 249 VAL A N 1
ATOM 2053 C CA . VAL A 1 249 ? -1.525 11.165 -7.396 1.00 91.00 249 VAL A CA 1
ATOM 2054 C C . VAL A 1 249 ? -2.623 10.420 -6.633 1.00 91.00 249 VAL A C 1
ATOM 2056 O O . VAL A 1 249 ? -2.688 10.543 -5.417 1.00 91.00 249 VAL A O 1
ATOM 2059 N N . GLY A 1 250 ? -3.434 9.619 -7.329 1.00 90.81 250 GLY A N 1
ATOM 2060 C CA . GLY A 1 250 ? -4.606 8.900 -6.805 1.00 90.81 250 GLY A CA 1
ATOM 2061 C C . GLY A 1 250 ? -5.651 8.711 -7.910 1.00 90.81 250 GLY A C 1
ATOM 2062 O O . GLY A 1 250 ? -5.319 8.857 -9.085 1.00 90.81 250 GLY A O 1
ATOM 2063 N N . PHE A 1 251 ? -6.899 8.392 -7.580 1.00 94.56 251 PHE A N 1
ATOM 2064 C CA . PHE A 1 251 ? -7.962 8.234 -8.581 1.00 94.56 251 PHE A CA 1
ATOM 2065 C C . PHE A 1 251 ? -8.515 9.571 -9.084 1.00 94.56 251 PHE A C 1
ATOM 2067 O O . PHE A 1 251 ? -8.663 10.528 -8.331 1.00 94.56 251 PHE A O 1
ATOM 2074 N N . SER A 1 252 ? -8.874 9.649 -10.366 1.00 94.38 252 SER A N 1
ATOM 2075 C CA . SER A 1 252 ? -9.754 10.726 -10.831 1.00 94.38 252 SER A CA 1
ATOM 2076 C C . SER A 1 252 ? -11.176 10.507 -10.306 1.00 94.38 252 SER A C 1
ATOM 2078 O O . SER A 1 252 ? -11.498 9.450 -9.762 1.00 94.38 252 SER A O 1
ATOM 2080 N N . LYS A 1 253 ? -12.058 11.492 -10.492 1.00 94.81 253 LYS A N 1
ATOM 2081 C CA . LYS A 1 253 ? -13.475 11.344 -10.137 1.00 94.81 253 LYS A CA 1
ATOM 2082 C C . LYS A 1 253 ? -14.111 10.162 -10.871 1.00 94.81 253 LYS A C 1
ATOM 2084 O O . LYS A 1 253 ? -14.832 9.373 -10.268 1.00 94.81 253 LYS A O 1
ATOM 2089 N N . GLU A 1 254 ? -13.811 10.056 -12.157 1.00 94.88 254 GLU A N 1
ATOM 2090 C CA . GLU A 1 254 ? -14.263 8.986 -13.039 1.00 94.88 254 GLU A CA 1
ATOM 2091 C C . GLU A 1 254 ? -13.630 7.653 -12.625 1.00 94.88 254 GLU A C 1
ATOM 2093 O O . GLU A 1 254 ? -14.310 6.635 -12.611 1.00 94.88 254 GLU A O 1
ATOM 2098 N N . GLY A 1 255 ? -12.362 7.668 -12.198 1.00 94.94 255 GLY A N 1
ATOM 2099 C CA . GLY A 1 255 ? -11.684 6.490 -11.664 1.00 94.94 255 GLY A CA 1
ATOM 2100 C C . GLY A 1 255 ? -12.337 5.962 -10.384 1.00 94.94 255 GLY A C 1
ATOM 2101 O O . GLY A 1 255 ? -12.488 4.755 -10.230 1.00 94.94 255 GLY A O 1
ATOM 2102 N N . VAL A 1 256 ? -12.789 6.837 -9.479 1.00 96.12 256 VAL A N 1
ATOM 2103 C CA . VAL A 1 256 ? -13.542 6.402 -8.289 1.00 96.12 256 VAL A CA 1
ATOM 2104 C C . VAL A 1 256 ? -14.851 5.726 -8.690 1.00 96.12 256 VAL A C 1
ATOM 2106 O O . VAL A 1 256 ? -15.154 4.650 -8.189 1.00 96.12 256 VAL A O 1
ATOM 2109 N N . GLU A 1 257 ? -15.612 6.316 -9.610 1.00 95.69 257 GLU A N 1
ATOM 2110 C CA . GLU A 1 257 ? -16.865 5.725 -10.098 1.00 95.69 257 GLU A CA 1
ATOM 2111 C C . GLU A 1 257 ? -16.632 4.368 -10.783 1.00 95.69 257 GLU A C 1
ATOM 2113 O O . GLU A 1 257 ? -17.293 3.382 -10.457 1.00 95.69 257 GLU A O 1
ATOM 2118 N N . GLU A 1 258 ? -15.626 4.286 -11.655 1.00 95.12 258 GLU A N 1
ATOM 2119 C CA . GLU A 1 258 ? -15.201 3.048 -12.310 1.00 95.12 258 GLU A CA 1
ATOM 2120 C C . GLU A 1 258 ? -14.769 1.979 -11.295 1.00 95.12 258 GLU A C 1
ATOM 2122 O O . GLU A 1 258 ? -15.078 0.798 -11.460 1.00 95.12 258 GLU A O 1
ATOM 2127 N N . TYR A 1 259 ? -14.067 2.375 -10.231 1.00 94.38 259 TYR A N 1
ATOM 2128 C CA . TYR A 1 259 ? -13.638 1.449 -9.190 1.00 94.38 259 TYR A CA 1
ATOM 2129 C C . TYR A 1 259 ? -14.834 0.807 -8.482 1.00 94.38 259 TYR A C 1
ATOM 2131 O O . TYR A 1 259 ? -14.858 -0.413 -8.333 1.00 94.38 259 TYR A O 1
ATOM 2139 N N . PHE A 1 260 ? -15.854 1.590 -8.111 1.00 95.00 260 PHE A N 1
ATOM 2140 C CA . PHE A 1 260 ? -17.083 1.055 -7.512 1.00 95.00 260 PHE A CA 1
ATOM 2141 C C . PHE A 1 260 ? -17.762 0.061 -8.466 1.00 95.00 260 PHE A C 1
ATOM 2143 O O . PHE A 1 260 ? -18.061 -1.065 -8.066 1.00 95.00 260 PHE A O 1
ATOM 2150 N N . GLN A 1 261 ? -17.903 0.423 -9.745 1.00 93.12 261 GLN A N 1
ATOM 2151 C CA . GLN A 1 261 ? -18.512 -0.442 -10.764 1.00 93.12 261 GLN A CA 1
ATOM 2152 C C . GLN A 1 261 ? -17.778 -1.778 -10.929 1.00 93.12 261 GLN A C 1
ATOM 2154 O O . GLN A 1 261 ? -18.413 -2.814 -11.102 1.00 93.12 261 GLN A O 1
ATOM 2159 N N . ARG A 1 262 ? -16.442 -1.772 -10.867 1.00 90.00 262 ARG A N 1
ATOM 2160 C CA . ARG A 1 262 ? -15.623 -2.991 -10.972 1.00 90.00 262 ARG A CA 1
ATOM 2161 C C . ARG A 1 262 ? -15.580 -3.798 -9.676 1.00 90.00 262 ARG A C 1
ATOM 2163 O O . ARG A 1 262 ? -15.402 -5.015 -9.719 1.00 90.00 262 ARG A O 1
ATOM 2170 N N . PHE A 1 263 ? -15.686 -3.135 -8.526 1.00 90.38 263 PHE A N 1
ATOM 2171 C CA . PHE A 1 263 ? -15.624 -3.780 -7.218 1.00 90.38 263 PHE A CA 1
ATOM 2172 C C . PHE A 1 263 ? -16.900 -4.571 -6.922 1.00 90.38 263 PHE A C 1
ATOM 2174 O O . PHE A 1 263 ? -16.835 -5.732 -6.511 1.00 90.38 263 PHE A O 1
ATOM 2181 N N . PHE A 1 264 ? -18.065 -3.960 -7.139 1.00 89.25 264 PHE A N 1
ATOM 2182 C CA . PHE A 1 264 ? -19.353 -4.589 -6.876 1.00 89.25 264 PHE A CA 1
ATOM 2183 C C . PHE A 1 264 ? -19.824 -5.387 -8.094 1.00 89.25 264 PHE A C 1
ATOM 2185 O O . PHE A 1 264 ? -20.019 -4.850 -9.175 1.00 89.25 264 PHE A O 1
ATOM 2192 N N . LYS A 1 265 ? -20.105 -6.682 -7.907 1.00 83.88 265 LYS A N 1
ATOM 2193 C CA . LYS A 1 265 ? -20.677 -7.532 -8.971 1.00 83.88 265 LYS A CA 1
ATOM 2194 C C . LYS A 1 265 ? -22.119 -7.148 -9.335 1.00 83.88 265 LYS A C 1
ATOM 2196 O O . LYS A 1 265 ? -22.584 -7.486 -10.418 1.00 83.88 265 LYS A O 1
ATOM 2201 N N . ASN A 1 266 ? -22.834 -6.502 -8.411 1.00 89.19 266 ASN A N 1
ATOM 2202 C CA . ASN A 1 266 ? -24.207 -6.038 -8.590 1.00 89.19 266 ASN A CA 1
ATOM 2203 C C . ASN A 1 266 ? -24.211 -4.526 -8.864 1.00 89.19 266 ASN A C 1
ATOM 2205 O O . ASN A 1 266 ? -23.815 -3.737 -8.006 1.00 89.19 266 ASN A O 1
ATOM 2209 N N . GLU A 1 267 ? -24.707 -4.136 -10.039 1.00 91.50 267 GLU A N 1
ATOM 2210 C CA . GLU A 1 267 ? -24.787 -2.742 -10.491 1.00 91.50 267 GLU A CA 1
ATOM 2211 C C . GLU A 1 267 ? -25.616 -1.856 -9.546 1.00 91.50 267 GLU A C 1
ATOM 2213 O O . GLU A 1 267 ? -25.243 -0.714 -9.281 1.00 91.50 267 GLU A O 1
ATOM 2218 N N . GLN A 1 268 ? -26.687 -2.389 -8.949 1.00 91.38 268 GLN A N 1
ATOM 2219 C CA . GLN A 1 268 ? -27.504 -1.646 -7.989 1.00 91.38 268 GLN A CA 1
ATOM 2220 C C . GLN A 1 268 ? -26.733 -1.357 -6.694 1.00 91.38 268 GLN A C 1
ATOM 2222 O O . GLN A 1 268 ? -26.790 -0.235 -6.192 1.00 91.38 268 GLN A O 1
ATOM 2227 N N . HIS A 1 269 ? -25.982 -2.336 -6.173 1.00 92.19 269 HIS A N 1
ATOM 2228 C CA . HIS A 1 269 ? -25.131 -2.138 -4.991 1.00 92.19 269 HIS A CA 1
ATOM 2229 C C . HIS A 1 269 ? -24.012 -1.135 -5.284 1.00 92.19 269 HIS A C 1
ATOM 2231 O O . HIS A 1 269 ? -23.764 -0.244 -4.473 1.00 92.19 269 HIS A O 1
ATOM 2237 N N . SER A 1 270 ? -23.394 -1.230 -6.469 1.00 94.19 270 SER A N 1
ATOM 2238 C CA . SER A 1 270 ? -22.401 -0.257 -6.934 1.00 94.19 270 SER A CA 1
ATOM 2239 C C . SER A 1 270 ? -22.956 1.163 -6.907 1.00 94.19 270 SER A C 1
ATOM 2241 O O . SER A 1 270 ? -22.367 2.052 -6.292 1.00 94.19 270 SER A O 1
ATOM 2243 N N . GLN A 1 271 ? -24.104 1.373 -7.559 1.00 94.31 271 GLN A N 1
ATOM 2244 C CA . GLN A 1 271 ? -24.711 2.692 -7.682 1.00 94.31 271 GLN A CA 1
ATOM 2245 C C . GLN A 1 271 ? -25.135 3.240 -6.317 1.00 94.31 271 GLN A C 1
ATOM 2247 O O . GLN A 1 271 ? -24.847 4.390 -5.996 1.00 94.31 271 GLN A O 1
ATOM 2252 N N . GLN A 1 272 ? -25.756 2.406 -5.479 1.00 92.06 272 GLN A N 1
ATOM 2253 C CA . GLN A 1 272 ? -26.191 2.799 -4.142 1.00 92.06 272 GLN A CA 1
ATOM 2254 C C . GLN A 1 272 ? -25.013 3.194 -3.239 1.00 92.06 272 GLN A C 1
ATOM 2256 O O . GLN A 1 272 ? -25.080 4.232 -2.573 1.00 92.06 272 GLN A O 1
ATOM 2261 N N . ALA A 1 273 ? -23.930 2.408 -3.223 1.00 92.38 273 ALA A N 1
ATOM 2262 C CA . ALA A 1 273 ? -22.735 2.732 -2.446 1.00 92.38 273 ALA A CA 1
ATOM 2263 C C . ALA A 1 273 ? -22.071 4.013 -2.962 1.00 92.38 273 ALA A C 1
ATOM 2265 O O . ALA A 1 273 ? -21.777 4.915 -2.175 1.00 92.38 273 ALA A O 1
ATOM 2266 N N . TYR A 1 274 ? -21.893 4.132 -4.282 1.00 94.75 274 TYR A N 1
ATOM 2267 C CA . TYR A 1 274 ? -21.286 5.312 -4.893 1.00 94.75 274 TYR A CA 1
ATOM 2268 C C . TYR A 1 274 ? -22.093 6.581 -4.602 1.00 94.75 274 TYR A C 1
ATOM 2270 O O . TYR A 1 274 ? -21.523 7.577 -4.158 1.00 94.75 274 TYR A O 1
ATOM 2278 N N . ASP A 1 275 ? -23.418 6.553 -4.771 1.00 93.19 275 ASP A N 1
ATOM 2279 C CA . ASP A 1 275 ? -24.283 7.708 -4.512 1.00 93.19 275 ASP A CA 1
ATOM 2280 C C . ASP A 1 275 ? -24.294 8.113 -3.036 1.00 93.19 275 ASP A C 1
ATOM 2282 O O . ASP A 1 275 ? -24.387 9.303 -2.721 1.00 93.19 275 ASP A O 1
ATOM 2286 N N . THR A 1 276 ? -24.187 7.144 -2.128 1.00 90.50 276 THR A N 1
ATOM 2287 C CA . THR A 1 276 ? -24.110 7.403 -0.685 1.00 90.50 276 THR A CA 1
ATOM 2288 C C . THR A 1 276 ? -22.783 8.068 -0.331 1.00 90.50 276 THR A C 1
ATOM 2290 O O . THR A 1 276 ? -22.770 9.142 0.271 1.00 90.50 276 THR A O 1
ATOM 2293 N N . VAL A 1 277 ? -21.666 7.501 -0.793 1.00 92.50 277 VAL A N 1
ATOM 2294 C CA . VAL A 1 277 ? -20.323 8.054 -0.577 1.00 92.50 277 VAL A CA 1
ATOM 2295 C C . VAL A 1 277 ? -20.189 9.434 -1.210 1.00 92.50 277 VAL A C 1
ATOM 2297 O O . VAL A 1 277 ? -19.688 10.351 -0.572 1.00 92.50 277 VAL A O 1
ATOM 2300 N N . ARG A 1 278 ? -20.694 9.626 -2.432 1.00 93.62 278 ARG A N 1
ATOM 2301 C CA . ARG A 1 278 ? -20.628 10.896 -3.166 1.00 93.62 278 ARG A CA 1
ATOM 2302 C C . ARG A 1 278 ? -21.358 12.044 -2.461 1.00 93.62 278 ARG A C 1
ATOM 2304 O O . ARG A 1 278 ? -20.965 13.198 -2.642 1.00 93.62 278 ARG A O 1
ATOM 2311 N N . LYS A 1 279 ? -22.412 11.757 -1.688 1.00 91.75 279 LYS A N 1
ATOM 2312 C CA . LYS A 1 279 ? -23.132 12.758 -0.874 1.00 91.75 279 LYS A CA 1
ATOM 2313 C C . LYS A 1 279 ? -22.345 13.181 0.368 1.00 91.75 279 LYS A C 1
ATOM 2315 O O . LYS A 1 279 ? -22.579 14.273 0.875 1.00 91.75 279 LYS A O 1
ATOM 2320 N N . ASN A 1 280 ? -21.414 12.352 0.838 1.00 89.88 280 ASN A N 1
ATOM 2321 C CA . ASN A 1 280 ? -20.540 12.666 1.957 1.00 89.88 280 ASN A CA 1
ATOM 2322 C C . ASN A 1 280 ? -19.204 13.233 1.451 1.00 89.88 280 ASN A C 1
ATOM 2324 O O . ASN A 1 280 ? -18.364 12.506 0.924 1.00 89.88 280 ASN A O 1
ATOM 2328 N N . GLU A 1 281 ? -18.968 14.533 1.641 1.00 90.81 281 GLU A N 1
ATOM 2329 C CA . GLU A 1 281 ? -17.744 15.168 1.142 1.00 90.81 281 GLU A CA 1
ATOM 2330 C C . GLU A 1 281 ? -16.460 14.569 1.725 1.00 90.81 281 GLU A C 1
ATOM 2332 O O . GLU A 1 281 ? -15.472 14.459 1.000 1.00 90.81 281 GLU A O 1
ATOM 2337 N N . THR A 1 282 ? -16.453 14.166 2.996 1.00 87.94 282 THR A N 1
ATOM 2338 C CA . THR A 1 282 ? -15.277 13.585 3.660 1.00 87.94 282 THR A CA 1
ATOM 2339 C C . THR A 1 282 ? -14.903 12.255 3.021 1.00 87.94 282 THR A C 1
ATOM 2341 O O . THR A 1 282 ? -13.761 12.077 2.593 1.00 87.94 282 THR A O 1
ATOM 2344 N N . LEU A 1 283 ? -15.870 11.344 2.895 1.00 89.56 283 LEU A N 1
ATOM 2345 C CA . LEU A 1 283 ? -15.628 10.029 2.303 1.00 89.56 283 LEU A CA 1
ATOM 2346 C C . LEU A 1 283 ? -15.312 10.128 0.823 1.00 89.56 283 LEU A C 1
ATOM 2348 O O . LEU A 1 283 ? -14.373 9.493 0.348 1.00 89.56 283 LEU A O 1
ATOM 2352 N N . PHE A 1 284 ? -16.059 10.967 0.105 1.00 93.88 284 PHE A N 1
ATOM 2353 C CA . PHE A 1 284 ? -15.819 11.169 -1.310 1.00 93.88 284 PHE A CA 1
ATOM 2354 C C . PHE A 1 284 ? -14.410 11.709 -1.553 1.00 93.88 284 PHE A C 1
ATOM 2356 O O . PHE A 1 284 ? -13.718 11.199 -2.428 1.00 93.88 284 PHE A O 1
ATOM 2363 N N . THR A 1 285 ? -13.942 12.668 -0.745 1.00 91.00 285 THR A N 1
ATOM 2364 C CA . THR A 1 285 ? -12.546 13.145 -0.797 1.00 91.00 285 THR A CA 1
ATOM 2365 C C . THR A 1 285 ? -11.564 12.007 -0.533 1.00 91.00 285 THR A C 1
ATOM 2367 O O . THR A 1 285 ? -10.580 11.870 -1.251 1.00 91.00 285 THR A O 1
ATOM 2370 N N . ALA A 1 286 ? -11.831 11.163 0.466 1.00 89.81 286 ALA A N 1
ATOM 2371 C CA . ALA A 1 286 ? -10.934 10.081 0.858 1.00 89.81 286 ALA A CA 1
ATOM 2372 C C . ALA A 1 286 ? -10.812 8.968 -0.205 1.00 89.81 286 ALA A C 1
ATOM 2374 O O . ALA A 1 286 ? -9.722 8.418 -0.369 1.00 89.81 286 ALA A O 1
ATOM 2375 N N . CYS A 1 287 ? -11.873 8.690 -0.981 1.00 92.69 287 CYS A N 1
ATOM 2376 C CA . CYS A 1 287 ? -11.864 7.724 -2.097 1.00 92.69 287 CYS A CA 1
ATOM 2377 C C . CYS A 1 287 ? -10.842 8.042 -3.196 1.00 92.69 287 CYS A C 1
ATOM 2379 O O . CYS A 1 287 ? -10.516 7.175 -4.005 1.00 92.69 287 CYS A O 1
ATOM 2381 N N . PHE A 1 288 ? -10.302 9.260 -3.210 1.00 91.38 288 PHE A N 1
ATOM 2382 C CA . PHE A 1 288 ? -9.169 9.618 -4.047 1.00 91.38 288 PHE A CA 1
ATOM 2383 C C . PHE A 1 288 ? -7.961 8.696 -3.821 1.00 91.38 288 PHE A C 1
ATOM 2385 O O . PHE A 1 288 ? -7.208 8.414 -4.753 1.00 91.38 288 PHE A O 1
ATOM 2392 N N . ILE A 1 289 ? -7.774 8.220 -2.586 1.00 87.31 289 ILE A N 1
ATOM 2393 C CA . ILE A 1 289 ? -6.721 7.277 -2.222 1.00 87.31 289 ILE A CA 1
ATOM 2394 C C . ILE A 1 289 ? -7.253 5.850 -2.462 1.00 87.31 289 ILE A C 1
ATOM 2396 O O . ILE A 1 289 ? -8.153 5.415 -1.741 1.00 87.31 289 ILE A O 1
ATOM 2400 N N . PRO A 1 290 ? -6.688 5.082 -3.414 1.00 88.62 290 PRO A N 1
ATOM 2401 C CA . PRO A 1 290 ? -7.164 3.750 -3.786 1.00 88.62 290 PRO A CA 1
ATOM 2402 C C . PRO A 1 290 ? -7.367 2.776 -2.627 1.00 88.62 290 PRO A C 1
ATOM 2404 O O . PRO A 1 290 ? -8.393 2.104 -2.588 1.00 88.62 290 PRO A O 1
ATOM 2407 N N . VAL A 1 291 ? -6.443 2.713 -1.657 1.00 82.62 291 VAL A N 1
ATOM 2408 C CA . VAL A 1 291 ? -6.621 1.813 -0.503 1.00 82.62 291 VAL A CA 1
ATOM 2409 C C . VAL A 1 291 ? -7.835 2.201 0.344 1.00 82.62 291 VAL A C 1
ATOM 2411 O O . VAL A 1 291 ? -8.558 1.327 0.803 1.00 82.62 291 VAL A O 1
ATOM 2414 N N . ILE A 1 292 ? -8.117 3.497 0.503 1.00 84.62 292 ILE A N 1
ATOM 2415 C CA . ILE A 1 292 ? -9.295 3.958 1.246 1.00 84.62 292 ILE A CA 1
ATOM 2416 C C . ILE A 1 292 ? -10.570 3.659 0.456 1.00 84.62 292 ILE A C 1
ATOM 2418 O O . ILE A 1 292 ? -11.551 3.204 1.034 1.00 84.62 292 ILE A O 1
ATOM 2422 N N . CYS A 1 293 ? -10.539 3.843 -0.867 1.00 91.12 293 CYS A N 1
ATOM 2423 C CA . CYS A 1 293 ? -11.634 3.462 -1.758 1.00 91.12 293 CYS A CA 1
ATOM 2424 C C . CYS A 1 293 ? -11.975 1.964 -1.628 1.00 91.12 293 CYS A C 1
ATOM 2426 O O . CYS A 1 293 ? -13.143 1.609 -1.474 1.00 91.12 293 CYS A O 1
ATOM 2428 N N . TRP A 1 294 ? -10.957 1.094 -1.600 1.00 88.44 294 TRP A N 1
ATOM 2429 C CA . TRP A 1 294 ? -11.108 -0.347 -1.364 1.00 88.44 294 TRP A CA 1
ATOM 2430 C C . TRP A 1 294 ? -11.712 -0.663 0.011 1.00 88.44 294 TRP A C 1
ATOM 2432 O O . TRP A 1 294 ? -12.646 -1.461 0.091 1.00 88.44 294 TRP A O 1
ATOM 2442 N N . ILE A 1 295 ? -11.234 -0.013 1.083 1.00 84.69 295 ILE A N 1
ATOM 2443 C CA . ILE A 1 295 ? -11.782 -0.186 2.441 1.00 84.69 295 ILE A CA 1
ATOM 2444 C C . ILE A 1 295 ? -13.267 0.187 2.461 1.00 84.69 295 ILE A C 1
ATOM 2446 O O . ILE A 1 295 ? -14.090 -0.597 2.928 1.00 84.69 295 ILE A O 1
ATOM 2450 N N . ILE A 1 296 ? -13.617 1.354 1.912 1.00 88.94 296 ILE A N 1
ATOM 2451 C CA . ILE A 1 296 ? -15.002 1.832 1.832 1.00 88.94 296 ILE A CA 1
ATOM 2452 C C . ILE A 1 296 ? -15.868 0.816 1.087 1.00 88.94 296 ILE A C 1
ATOM 2454 O O . ILE A 1 296 ? -16.896 0.390 1.608 1.00 88.94 296 ILE A O 1
ATOM 2458 N N . CYS A 1 297 ? -15.449 0.388 -0.107 1.00 89.69 297 CYS A N 1
ATOM 2459 C CA . CYS A 1 297 ? -16.213 -0.579 -0.893 1.00 89.69 297 CYS A CA 1
ATOM 2460 C C . CYS A 1 297 ? -16.378 -1.919 -0.163 1.00 89.69 297 CYS A C 1
ATOM 2462 O O . CYS A 1 297 ? -17.446 -2.522 -0.233 1.00 89.69 297 CYS A O 1
ATOM 2464 N N . THR A 1 298 ? -15.351 -2.362 0.566 1.00 85.25 298 THR A N 1
ATOM 2465 C CA . THR A 1 298 ? -15.405 -3.582 1.381 1.00 85.25 298 THR A CA 1
ATOM 2466 C C . THR A 1 298 ? -16.450 -3.459 2.483 1.00 85.25 298 THR A C 1
ATOM 2468 O O . THR A 1 298 ? -17.324 -4.312 2.565 1.00 85.25 298 THR A O 1
ATOM 2471 N N . VAL A 1 299 ? -16.432 -2.372 3.259 1.00 85.19 299 VAL A N 1
ATOM 2472 C CA . VAL A 1 299 ? -17.423 -2.128 4.321 1.00 85.19 299 VAL A CA 1
ATOM 2473 C C . VAL A 1 299 ? -18.852 -2.113 3.765 1.00 85.19 299 VAL A C 1
ATOM 2475 O O . VAL A 1 299 ? -19.726 -2.791 4.296 1.00 85.19 299 VAL A O 1
ATOM 2478 N N . TYR A 1 300 ? -19.096 -1.401 2.659 1.00 88.12 300 TYR A N 1
ATOM 2479 C CA . TYR A 1 300 ? -20.425 -1.376 2.036 1.00 88.12 300 TYR A CA 1
ATOM 2480 C C . TYR A 1 300 ? -20.858 -2.744 1.499 1.00 88.12 300 TYR A C 1
ATOM 2482 O O . TYR A 1 300 ? -22.036 -3.083 1.582 1.00 88.12 300 TYR A O 1
ATOM 2490 N N . ARG A 1 301 ? -19.935 -3.541 0.946 1.00 87.69 301 ARG A N 1
ATOM 2491 C CA . ARG A 1 301 ? -20.248 -4.893 0.464 1.00 87.69 301 ARG A CA 1
ATOM 2492 C C . ARG A 1 301 ? -20.764 -5.772 1.595 1.00 87.69 301 ARG A C 1
ATOM 2494 O O . ARG A 1 301 ? -21.821 -6.368 1.425 1.00 87.69 301 ARG A O 1
ATOM 2501 N N . GLU A 1 302 ? -20.067 -5.806 2.726 1.00 82.94 302 GLU A N 1
ATOM 2502 C CA . GLU A 1 302 ? -20.489 -6.626 3.866 1.00 82.94 302 GLU A CA 1
ATOM 2503 C C . GLU A 1 302 ? -21.840 -6.152 4.427 1.00 82.94 302 GLU A C 1
ATOM 2505 O O . GLU A 1 302 ? -22.719 -6.968 4.690 1.00 82.94 302 GLU A O 1
ATOM 2510 N N . GLN A 1 303 ? -22.090 -4.838 4.485 1.00 81.12 303 GLN A N 1
ATOM 2511 C CA . GLN A 1 303 ? -23.409 -4.311 4.871 1.00 81.12 303 GLN A CA 1
ATOM 2512 C C . GLN A 1 303 ? -24.536 -4.776 3.937 1.00 81.12 303 GLN A C 1
ATOM 2514 O O . GLN A 1 303 ? -25.612 -5.163 4.398 1.00 81.12 303 GLN A O 1
ATOM 2519 N N . PHE A 1 304 ? -24.308 -4.759 2.618 1.00 84.75 304 PHE A N 1
ATOM 2520 C CA . PHE A 1 304 ? -25.302 -5.249 1.662 1.00 84.75 304 PHE A CA 1
ATOM 2521 C C . PHE A 1 304 ? -25.562 -6.752 1.800 1.00 84.75 304 PHE A C 1
ATOM 2523 O O . PHE A 1 304 ? -26.689 -7.191 1.574 1.00 84.75 304 PHE A O 1
ATOM 2530 N N . GLU A 1 305 ? -24.542 -7.538 2.145 1.00 81.50 305 GLU A N 1
ATO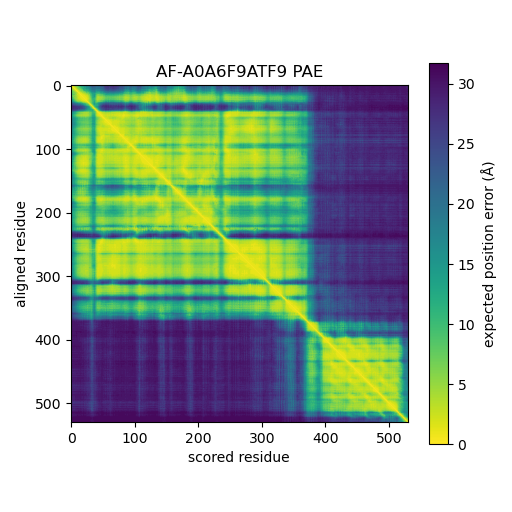M 2531 C CA . GLU A 1 305 ? -24.664 -8.986 2.339 1.00 81.50 305 GLU A CA 1
ATOM 2532 C C . GLU A 1 305 ? -25.400 -9.340 3.642 1.00 81.50 305 GLU A C 1
ATOM 2534 O O . GLU A 1 305 ? -26.164 -10.305 3.672 1.00 81.50 305 GLU A O 1
ATOM 2539 N N . GLU A 1 306 ? -25.246 -8.533 4.695 1.00 75.25 306 GLU A N 1
ATOM 2540 C CA . GLU A 1 306 ? -25.875 -8.757 6.003 1.00 75.25 306 GLU A CA 1
ATOM 2541 C C . GLU A 1 306 ? -27.320 -8.250 6.110 1.00 75.25 306 GLU A C 1
ATOM 2543 O O . GLU A 1 306 ? -28.039 -8.626 7.038 1.00 75.25 306 GLU A O 1
ATOM 2548 N N . GLY A 1 307 ? -27.772 -7.414 5.169 1.00 66.19 307 GLY A N 1
ATOM 2549 C CA . GLY A 1 307 ? -29.132 -6.867 5.167 1.00 66.19 307 GLY A CA 1
ATOM 2550 C C . GLY A 1 307 ? -29.428 -5.937 6.350 1.00 66.19 307 GLY A C 1
ATOM 2551 O O . GLY A 1 307 ? -30.595 -5.702 6.670 1.00 66.19 307 GLY A O 1
ATOM 2552 N N . THR A 1 308 ? -28.389 -5.425 7.010 1.00 60.56 308 THR A N 1
ATOM 2553 C CA . THR A 1 308 ? -28.485 -4.395 8.044 1.00 60.56 308 THR A CA 1
ATOM 2554 C C . THR A 1 308 ? -28.961 -3.075 7.428 1.00 60.56 308 THR A C 1
ATOM 2556 O O . THR A 1 308 ? -28.648 -2.760 6.277 1.00 60.56 308 THR A O 1
ATOM 2559 N N . GLU A 1 309 ? -29.750 -2.283 8.170 1.00 56.75 309 GLU A N 1
ATOM 2560 C CA . GLU A 1 309 ? -29.978 -0.882 7.785 1.00 56.75 309 GLU A CA 1
ATOM 2561 C C . GLU A 1 309 ? -28.602 -0.232 7.614 1.00 56.75 309 GLU A C 1
ATOM 2563 O O . GLU A 1 309 ? -27.768 -0.403 8.505 1.00 56.75 309 GLU A O 1
ATOM 2568 N N . MET A 1 310 ? -28.350 0.440 6.472 1.00 56.56 310 MET A N 1
ATOM 2569 C CA . MET A 1 310 ? -27.060 1.095 6.198 1.00 56.56 310 MET A CA 1
ATOM 2570 C C . MET A 1 310 ? -26.655 1.838 7.461 1.00 56.56 310 MET A C 1
ATOM 2572 O O . MET A 1 310 ? -27.371 2.766 7.847 1.00 56.56 310 MET A O 1
ATOM 2576 N N . ILE A 1 311 ? -25.588 1.361 8.119 1.00 55.06 311 ILE A N 1
ATOM 2577 C CA . ILE A 1 311 ? -25.157 1.842 9.435 1.00 55.06 311 ILE A CA 1
ATOM 2578 C C . ILE A 1 311 ? -25.256 3.356 9.394 1.00 55.06 311 ILE A C 1
ATOM 2580 O O . ILE A 1 311 ? -24.693 3.962 8.477 1.00 55.06 311 ILE A O 1
ATOM 2584 N N . GLN A 1 312 ? -26.060 3.924 10.300 1.00 52.94 312 GLN A N 1
ATOM 2585 C CA . GLN A 1 312 ? -26.386 5.347 10.329 1.00 52.94 312 GLN A CA 1
ATOM 2586 C C . GLN A 1 312 ? -25.107 6.154 10.063 1.00 52.94 312 GLN A C 1
ATOM 2588 O O . GLN A 1 312 ? -24.170 6.119 10.853 1.00 52.94 312 GLN A O 1
ATOM 2593 N N . SER A 1 313 ? -25.075 6.713 8.849 1.00 58.50 313 SER A N 1
ATOM 2594 C CA . SER A 1 313 ? -23.989 7.412 8.157 1.00 58.50 313 SER A CA 1
ATOM 2595 C C . SER A 1 313 ? -22.564 7.189 8.693 1.00 58.50 313 SER A C 1
ATOM 2597 O O . SER A 1 313 ? -22.076 7.877 9.584 1.00 58.50 313 SER A O 1
ATOM 2599 N N . LEU A 1 314 ? -21.811 6.316 8.017 1.00 69.31 314 LEU A N 1
ATOM 2600 C CA . LEU A 1 314 ? -20.350 6.400 8.002 1.00 69.31 314 LEU A CA 1
ATOM 2601 C C . LEU A 1 314 ? -19.951 7.821 7.552 1.00 69.31 314 LEU A C 1
ATOM 2603 O O . LEU A 1 314 ? -20.136 8.189 6.391 1.00 69.31 314 LEU A O 1
ATOM 2607 N N . GLU A 1 315 ? -19.481 8.656 8.482 1.00 73.56 315 GLU A N 1
ATOM 2608 C CA . GLU A 1 315 ? -19.307 10.096 8.236 1.00 73.56 315 GLU A CA 1
ATOM 2609 C C . GLU A 1 315 ? -17.858 10.540 8.067 1.00 73.56 315 GLU A C 1
ATOM 2611 O O . GLU A 1 315 ? -17.576 11.540 7.399 1.00 73.56 315 GLU A O 1
ATOM 2616 N N . THR A 1 316 ? -16.933 9.785 8.651 1.00 77.50 316 THR A N 1
ATOM 2617 C CA . THR A 1 316 ? -15.518 10.148 8.746 1.00 77.50 316 THR A CA 1
ATOM 2618 C C . THR A 1 316 ? -14.630 8.990 8.330 1.00 77.50 316 THR A C 1
ATOM 2620 O O . THR A 1 316 ? -14.967 7.833 8.568 1.00 77.50 316 THR A O 1
ATOM 2623 N N . THR A 1 317 ? -13.445 9.280 7.792 1.00 72.31 317 THR A N 1
ATOM 2624 C CA . THR A 1 317 ? -12.449 8.252 7.458 1.00 72.31 317 THR A CA 1
ATOM 2625 C C . THR A 1 317 ? -12.196 7.296 8.632 1.00 72.31 317 THR A C 1
ATOM 2627 O O . THR A 1 317 ? -12.154 6.088 8.433 1.00 72.31 317 THR A O 1
ATOM 2630 N N . THR A 1 318 ? -12.125 7.812 9.865 1.00 75.75 318 THR A N 1
ATOM 2631 C CA . THR A 1 318 ? -11.957 7.001 11.082 1.00 75.75 318 THR A CA 1
ATOM 2632 C C . THR A 1 318 ? -13.112 6.030 11.304 1.00 75.75 318 THR A C 1
ATOM 2634 O O . THR A 1 318 ? -12.854 4.860 11.558 1.00 75.75 318 THR A O 1
ATOM 2637 N N . SER A 1 319 ? -14.369 6.468 11.158 1.00 79.69 319 SER A N 1
ATOM 2638 C CA . SER A 1 319 ? -15.527 5.569 11.304 1.00 79.69 319 SER A CA 1
ATOM 2639 C C . SER A 1 319 ? -15.496 4.406 10.305 1.00 79.69 319 SER A C 1
ATOM 2641 O O . SER A 1 319 ? -15.825 3.286 10.671 1.00 79.69 319 SER A O 1
ATOM 2643 N N . ILE A 1 320 ? -14.994 4.634 9.084 1.00 76.88 320 ILE A N 1
ATOM 2644 C CA . ILE A 1 320 ? -14.819 3.572 8.081 1.00 76.88 320 ILE A CA 1
ATOM 2645 C C . ILE A 1 320 ? -13.733 2.593 8.509 1.00 76.88 320 ILE A C 1
ATOM 2647 O O . ILE A 1 320 ? -13.904 1.391 8.347 1.00 76.88 320 ILE A O 1
ATOM 2651 N N . PHE A 1 321 ? -12.615 3.088 9.044 1.00 75.75 321 PHE A N 1
ATOM 2652 C CA . PHE A 1 321 ? -11.559 2.215 9.550 1.00 75.75 321 PHE A CA 1
ATOM 2653 C C . PHE A 1 321 ? -12.032 1.377 10.738 1.00 75.75 321 PHE A C 1
ATOM 2655 O O . PHE A 1 321 ? -11.725 0.189 10.784 1.00 75.75 321 PHE A O 1
ATOM 2662 N N . VAL A 1 322 ? -12.794 1.964 11.665 1.00 80.38 322 VAL A N 1
ATOM 2663 C CA . VAL A 1 322 ? -13.394 1.234 12.793 1.00 80.38 322 VAL A CA 1
ATOM 2664 C C . VAL A 1 322 ? -14.321 0.135 12.280 1.00 80.38 322 VAL A C 1
ATOM 2666 O O . VAL A 1 322 ? -14.172 -1.016 12.684 1.00 80.38 322 VAL A O 1
ATOM 2669 N N . GLU A 1 323 ? -15.205 0.458 11.336 1.00 77.81 323 GLU A N 1
ATOM 2670 C CA . GLU A 1 323 ? -16.139 -0.511 10.759 1.00 77.81 323 GLU A CA 1
ATOM 2671 C C . GLU A 1 323 ? -15.421 -1.617 9.975 1.00 77.81 323 GLU A C 1
ATOM 2673 O O . GLU A 1 323 ? -15.748 -2.796 10.088 1.00 77.81 323 GLU A O 1
ATOM 2678 N N . PHE A 1 324 ? -14.381 -1.262 9.220 1.00 76.12 324 PHE A N 1
ATOM 2679 C CA . PHE A 1 324 ? -13.550 -2.224 8.505 1.00 76.12 324 PHE A CA 1
ATOM 2680 C C . PHE A 1 324 ? -12.829 -3.178 9.461 1.00 76.12 324 PHE A C 1
ATOM 2682 O O . PHE A 1 324 ? -12.795 -4.384 9.231 1.00 76.12 324 PHE A O 1
ATOM 2689 N N . VAL A 1 325 ? -12.280 -2.663 10.561 1.00 78.06 325 VAL A N 1
ATOM 2690 C CA . VAL A 1 325 ? -11.656 -3.493 11.595 1.00 78.06 325 VAL A CA 1
ATOM 2691 C C . VAL A 1 325 ? -12.692 -4.401 12.265 1.00 78.06 325 VAL A C 1
ATOM 2693 O O . VAL A 1 325 ? -12.424 -5.591 12.436 1.00 78.06 325 VAL A O 1
ATOM 2696 N N . ALA A 1 326 ? -13.880 -3.884 12.590 1.00 75.75 326 ALA A N 1
ATOM 2697 C CA . ALA A 1 326 ? -14.979 -4.673 13.147 1.00 75.75 326 ALA A CA 1
ATOM 2698 C C . ALA A 1 326 ? -15.409 -5.802 12.195 1.00 75.75 326 ALA A C 1
ATOM 2700 O O . ALA A 1 326 ? -15.558 -6.950 12.617 1.00 75.75 326 ALA A O 1
ATOM 2701 N N . THR A 1 327 ? -15.503 -5.495 10.901 1.00 72.19 327 THR A N 1
ATOM 2702 C CA . THR A 1 327 ? -15.769 -6.454 9.825 1.00 72.19 327 THR A CA 1
ATOM 2703 C C . THR A 1 327 ? -14.708 -7.559 9.801 1.00 72.19 327 THR A C 1
ATOM 2705 O O . THR A 1 327 ? -15.034 -8.742 9.893 1.00 72.19 327 THR A O 1
ATOM 2708 N N . LEU A 1 328 ? -13.419 -7.201 9.755 1.00 69.81 328 LEU A N 1
ATOM 2709 C CA . LEU A 1 328 ? -12.333 -8.186 9.754 1.00 69.81 328 LEU A CA 1
ATOM 2710 C C . LEU A 1 328 ? -12.376 -9.088 10.990 1.00 69.81 328 LEU A C 1
ATOM 2712 O O . LEU A 1 328 ? -12.208 -10.302 10.876 1.00 69.81 328 LEU A O 1
ATOM 2716 N N . LEU A 1 329 ? -12.634 -8.518 12.166 1.00 69.94 329 LEU A N 1
ATOM 2717 C CA . LEU A 1 329 ? -12.776 -9.290 13.394 1.00 69.94 329 LEU A CA 1
ATOM 2718 C C . LEU A 1 329 ? -13.952 -10.261 13.306 1.00 69.94 329 LEU A C 1
ATOM 2720 O O . LEU A 1 329 ? -13.787 -11.432 13.634 1.00 69.94 329 LEU A O 1
ATOM 2724 N N . LYS A 1 330 ? -15.113 -9.828 12.815 1.00 69.94 330 LYS A N 1
ATOM 2725 C CA . LYS A 1 330 ? -16.297 -10.686 12.696 1.00 69.94 330 LYS A CA 1
ATOM 2726 C C . LYS A 1 330 ? -16.041 -11.937 11.851 1.00 69.94 330 LYS A C 1
ATOM 2728 O O . LYS A 1 330 ? -16.476 -13.021 12.243 1.00 69.94 330 LYS A O 1
ATOM 2733 N N . HIS A 1 331 ? -15.318 -11.800 10.736 1.00 66.00 331 HIS A N 1
ATOM 2734 C CA . HIS A 1 331 ? -15.053 -12.903 9.804 1.00 66.00 331 HIS A CA 1
ATOM 2735 C C . HIS A 1 331 ? -13.821 -13.744 10.156 1.00 66.00 331 HIS A C 1
ATOM 2737 O O . HIS A 1 331 ? -13.778 -14.918 9.798 1.00 66.00 331 HIS A O 1
ATOM 2743 N N . HIS A 1 332 ? -12.828 -13.177 10.850 1.00 61.66 332 HIS A N 1
ATOM 2744 C CA . HIS A 1 332 ? -11.537 -13.842 11.072 1.00 61.66 332 HIS A CA 1
ATOM 2745 C C . HIS A 1 332 ? -11.205 -14.160 12.538 1.00 61.66 332 HIS A C 1
ATOM 2747 O O . HIS A 1 332 ? -10.213 -14.839 12.790 1.00 61.66 332 HIS A O 1
ATOM 2753 N N . SER A 1 333 ? -11.998 -13.706 13.518 1.00 57.66 333 SER A N 1
ATOM 2754 C CA . SER A 1 333 ? -11.752 -14.010 14.943 1.00 57.66 333 SER A CA 1
ATOM 2755 C C . SER A 1 333 ? -12.456 -15.271 15.457 1.00 57.66 333 SER A C 1
ATOM 2757 O O . SER A 1 333 ? -12.066 -15.781 16.505 1.00 57.66 333 SER A O 1
ATOM 2759 N N . GLN A 1 334 ? -13.438 -15.812 14.721 1.00 52.22 334 GLN A N 1
ATOM 2760 C CA . GLN A 1 334 ? -14.252 -16.954 15.173 1.00 52.22 334 GLN A CA 1
ATOM 2761 C C . GLN A 1 334 ? -13.429 -18.232 15.430 1.00 52.22 334 GLN A C 1
ATOM 2763 O O . GLN A 1 334 ? -13.780 -19.006 16.316 1.00 52.22 334 GLN A O 1
ATOM 2768 N N . ASP A 1 335 ? -12.300 -18.404 14.734 1.00 48.59 335 ASP A N 1
ATOM 2769 C CA . ASP A 1 335 ? -11.420 -19.577 14.858 1.00 48.59 335 ASP A CA 1
ATOM 2770 C C . ASP A 1 335 ? -10.230 -19.371 15.818 1.00 48.59 335 ASP A C 1
ATOM 2772 O O . ASP A 1 335 ? -9.467 -20.303 16.072 1.00 48.59 335 ASP A O 1
ATOM 2776 N N . MET A 1 336 ? -10.036 -18.161 16.358 1.00 49.91 336 MET A N 1
ATOM 2777 C CA . MET A 1 336 ? -8.778 -17.776 17.024 1.00 49.91 336 MET A CA 1
ATOM 2778 C C . MET A 1 336 ? -8.779 -17.960 18.549 1.00 49.91 336 MET A C 1
ATOM 2780 O O . MET A 1 336 ? -7.738 -17.775 19.176 1.00 49.91 336 MET A O 1
ATOM 2784 N N . GLY A 1 337 ? -9.917 -18.302 19.168 1.00 52.81 337 GLY A N 1
ATOM 2785 C CA . GLY A 1 337 ? -10.024 -18.561 20.616 1.00 52.81 337 GLY A CA 1
ATOM 2786 C C . GLY A 1 337 ? -9.664 -17.377 21.534 1.00 52.81 337 GLY A C 1
ATOM 2787 O O . GLY A 1 337 ? -9.611 -17.544 22.750 1.00 52.81 337 GLY A O 1
ATOM 2788 N N . GLN A 1 338 ? -9.415 -16.193 20.966 1.00 57.22 338 GLN A N 1
ATOM 2789 C CA . GLN A 1 338 ? -9.043 -14.954 21.649 1.00 57.22 338 GLN A CA 1
ATOM 2790 C C . GLN A 1 338 ? -10.141 -13.906 21.461 1.00 57.22 338 GLN A C 1
ATOM 2792 O O . GLN A 1 338 ? -10.776 -13.842 20.408 1.00 57.22 338 GLN A O 1
ATOM 2797 N N . SER A 1 339 ? -10.346 -13.053 22.466 1.00 67.31 339 SER A N 1
ATOM 2798 C CA . SER A 1 339 ? -11.289 -11.942 22.346 1.00 67.31 339 SER A CA 1
ATOM 2799 C C . SER A 1 339 ? -10.764 -10.897 21.348 1.00 67.31 339 SER A C 1
ATOM 2801 O O . SER A 1 339 ? -9.560 -10.637 21.256 1.00 67.31 339 SER A O 1
ATOM 2803 N N . ALA A 1 340 ? -11.670 -10.275 20.589 1.00 65.75 340 ALA A N 1
ATOM 2804 C CA . ALA A 1 340 ? -11.331 -9.220 19.631 1.00 65.75 340 ALA A CA 1
ATOM 2805 C C . ALA A 1 340 ? -10.455 -8.082 20.216 1.00 65.75 340 ALA A C 1
ATOM 2807 O O . ALA A 1 340 ? -9.491 -7.690 19.557 1.00 65.75 340 ALA A O 1
ATOM 2808 N N . PRO A 1 341 ? -10.701 -7.586 21.445 1.00 67.94 341 PRO A N 1
ATOM 2809 C CA . PRO A 1 341 ? -9.858 -6.574 22.087 1.00 67.94 341 PRO A CA 1
ATOM 2810 C C . PRO A 1 341 ? -8.399 -7.010 22.263 1.00 67.94 341 PRO A C 1
ATOM 2812 O O . PRO A 1 341 ? -7.490 -6.251 21.931 1.00 67.94 341 PRO A O 1
ATOM 2815 N N . THR A 1 342 ? -8.163 -8.247 22.710 1.00 67.06 342 THR A N 1
ATOM 2816 C CA . THR A 1 342 ? -6.810 -8.800 22.886 1.00 67.06 342 THR A CA 1
ATOM 2817 C C . THR A 1 342 ? -6.069 -8.884 21.553 1.00 67.06 342 THR A C 1
ATOM 2819 O O . THR A 1 342 ? -4.896 -8.513 21.465 1.00 67.06 342 THR A O 1
ATOM 2822 N N . ILE A 1 343 ? -6.765 -9.304 20.491 1.00 68.19 343 ILE A N 1
ATOM 2823 C CA . ILE A 1 343 ? -6.205 -9.345 19.136 1.00 68.19 343 ILE A CA 1
ATOM 2824 C C . ILE A 1 343 ? -5.818 -7.932 18.684 1.00 68.19 343 ILE A C 1
ATOM 2826 O O . ILE A 1 343 ? -4.693 -7.721 18.231 1.00 68.19 343 ILE A O 1
ATOM 2830 N N . LEU A 1 344 ? -6.720 -6.955 18.822 1.00 73.31 344 LEU A N 1
ATOM 2831 C CA . LEU A 1 344 ? -6.467 -5.578 18.392 1.00 73.31 344 LEU A CA 1
ATOM 2832 C C . LEU A 1 344 ? -5.318 -4.927 19.151 1.00 73.31 344 LEU A C 1
ATOM 2834 O O . LEU A 1 344 ? -4.490 -4.267 18.533 1.00 73.31 344 LEU A O 1
ATOM 2838 N N . GLN A 1 345 ? -5.226 -5.133 20.461 1.00 71.31 345 GLN A N 1
ATOM 2839 C CA . GLN A 1 345 ? -4.154 -4.556 21.267 1.00 71.31 345 GLN A CA 1
ATOM 2840 C C . GLN A 1 345 ? -2.795 -5.184 20.951 1.00 71.31 345 GLN A C 1
ATOM 2842 O O . GLN A 1 345 ? -1.820 -4.455 20.780 1.00 71.31 345 GLN A O 1
ATOM 2847 N N . GLY A 1 346 ? -2.718 -6.513 20.814 1.00 73.12 346 GLY A N 1
ATOM 2848 C CA . GLY A 1 346 ? -1.479 -7.182 20.402 1.00 73.12 346 GLY A CA 1
ATOM 2849 C C . GLY A 1 346 ? -1.006 -6.704 19.025 1.00 73.12 346 GLY A C 1
ATOM 2850 O O . GLY A 1 346 ? 0.167 -6.384 18.836 1.00 73.12 346 GLY A O 1
ATOM 2851 N N . ARG A 1 347 ? -1.940 -6.568 18.073 1.00 74.50 347 ARG A N 1
ATOM 2852 C CA . ARG A 1 347 ? -1.659 -6.033 16.731 1.00 74.50 347 ARG A CA 1
ATOM 2853 C C . ARG A 1 347 ? -1.293 -4.548 16.757 1.00 74.50 347 ARG A C 1
ATOM 2855 O O . ARG A 1 347 ? -0.393 -4.152 16.025 1.00 74.50 347 ARG A O 1
ATOM 2862 N N . GLY A 1 348 ? -1.950 -3.754 17.598 1.00 80.00 348 GLY A N 1
ATOM 2863 C CA . GLY A 1 348 ? -1.685 -2.328 17.783 1.00 80.00 348 GLY A CA 1
ATOM 2864 C C . GLY A 1 348 ? -0.283 -2.070 18.326 1.00 80.00 348 GLY A C 1
ATOM 2865 O O . GLY A 1 348 ? 0.455 -1.296 17.729 1.00 80.00 348 GLY A O 1
ATOM 2866 N N . LYS A 1 349 ? 0.130 -2.801 19.370 1.00 77.81 349 LYS A N 1
ATOM 2867 C CA . LYS A 1 349 ? 1.497 -2.740 19.918 1.00 77.81 349 LYS A CA 1
ATOM 2868 C C . LYS A 1 349 ? 2.549 -3.148 18.895 1.00 77.81 349 LYS A C 1
ATOM 2870 O O . LYS A 1 349 ? 3.598 -2.522 18.790 1.00 77.81 349 LYS A O 1
ATOM 2875 N N . LEU A 1 350 ? 2.269 -4.202 18.123 1.00 75.69 350 LEU A N 1
ATOM 2876 C CA . LEU A 1 350 ? 3.176 -4.627 17.061 1.00 75.69 350 LEU A CA 1
ATOM 2877 C C . LEU A 1 350 ? 3.323 -3.537 15.995 1.00 75.69 350 LEU A C 1
ATOM 2879 O O . LEU A 1 350 ? 4.434 -3.261 15.554 1.00 75.69 350 LEU A O 1
ATOM 2883 N N . ALA A 1 351 ? 2.211 -2.911 15.603 1.00 76.62 351 ALA A N 1
ATOM 2884 C CA . ALA A 1 351 ? 2.214 -1.813 14.647 1.00 76.62 351 ALA A CA 1
ATOM 2885 C C . ALA A 1 351 ? 2.989 -0.599 15.182 1.00 76.62 351 ALA A C 1
ATOM 2887 O O . ALA A 1 351 ? 3.827 -0.072 14.460 1.00 76.62 351 ALA A O 1
ATOM 2888 N N . GLU A 1 352 ? 2.769 -0.197 16.435 1.00 80.12 352 GLU A N 1
ATOM 2889 C CA . GLU A 1 352 ? 3.500 0.891 17.100 1.00 80.12 352 GLU A CA 1
ATOM 2890 C C . GLU A 1 352 ? 5.011 0.632 17.107 1.00 80.12 352 GLU A C 1
ATOM 2892 O O . GLU A 1 352 ? 5.770 1.431 16.558 1.00 80.12 352 GLU A O 1
ATOM 2897 N N . LYS A 1 353 ? 5.437 -0.538 17.597 1.00 77.75 353 LYS A N 1
ATOM 2898 C CA . LYS A 1 353 ? 6.847 -0.950 17.583 1.00 77.75 353 LYS A CA 1
ATOM 2899 C C . LYS A 1 353 ? 7.429 -0.945 16.166 1.00 77.75 353 LYS A C 1
ATOM 2901 O O . LYS A 1 353 ? 8.534 -0.460 15.942 1.00 77.75 353 LYS A O 1
ATOM 2906 N N . GLY A 1 354 ? 6.677 -1.453 15.188 1.00 71.12 354 GLY A N 1
ATOM 2907 C CA . GLY A 1 354 ? 7.081 -1.416 13.783 1.00 71.12 354 GLY A CA 1
ATOM 2908 C C . GLY A 1 354 ? 7.290 -0.004 13.251 1.00 71.12 354 GLY A C 1
ATOM 2909 O O . GLY A 1 354 ? 8.219 0.230 12.484 1.00 71.12 354 GLY A O 1
ATOM 2910 N N . MET A 1 355 ? 6.457 0.949 13.666 1.00 72.31 355 MET A N 1
ATOM 2911 C CA . MET A 1 355 ? 6.605 2.350 13.275 1.00 72.31 355 MET A CA 1
ATOM 2912 C C . MET A 1 355 ? 7.854 2.983 13.899 1.00 72.31 355 MET A C 1
ATOM 2914 O O . MET A 1 355 ? 8.579 3.687 13.196 1.00 72.31 355 MET A O 1
ATOM 2918 N N . GLU A 1 356 ? 8.139 2.704 15.174 1.00 73.94 356 GLU A N 1
ATOM 2919 C CA . GLU A 1 356 ? 9.343 3.186 15.868 1.00 73.94 356 GLU A CA 1
ATOM 2920 C C . GLU A 1 356 ? 10.631 2.621 15.255 1.00 73.94 356 GLU A C 1
ATOM 2922 O O . GLU A 1 356 ? 11.591 3.353 15.011 1.00 73.94 356 GLU A O 1
ATOM 2927 N N . GLU A 1 357 ? 10.637 1.323 14.948 1.00 73.62 357 GLU A N 1
ATOM 2928 C CA . GLU A 1 357 ? 11.798 0.603 14.413 1.00 73.62 357 GLU A CA 1
ATOM 2929 C C . GLU A 1 357 ? 11.908 0.679 12.878 1.00 73.62 357 GLU A C 1
ATOM 2931 O O . GLU A 1 357 ? 12.801 0.065 12.287 1.00 73.62 357 GLU A O 1
ATOM 2936 N N . GLN A 1 358 ? 10.994 1.394 12.208 1.00 62.75 358 GLN A N 1
ATOM 2937 C CA . GLN A 1 358 ? 10.853 1.407 10.742 1.00 62.75 358 GLN A CA 1
ATOM 2938 C C . GLN A 1 358 ? 10.781 -0.016 10.146 1.00 62.75 358 GLN A C 1
ATOM 2940 O O . GLN A 1 358 ? 11.292 -0.322 9.063 1.00 62.75 358 GLN A O 1
ATOM 2945 N N . GLN A 1 359 ? 10.139 -0.922 10.880 1.00 61.25 359 GLN A N 1
ATOM 2946 C CA . GLN A 1 359 ? 9.944 -2.315 10.534 1.00 61.25 359 GLN A CA 1
ATOM 2947 C C . GLN A 1 359 ? 8.520 -2.547 10.020 1.00 61.25 359 GLN A C 1
ATOM 2949 O O . GLN A 1 359 ? 7.557 -2.618 10.774 1.00 61.25 359 GLN A O 1
ATOM 2954 N N . VAL A 1 360 ? 8.412 -2.734 8.704 1.00 57.00 360 VAL A N 1
ATOM 2955 C CA . VAL A 1 360 ? 7.132 -2.985 8.015 1.00 57.00 360 VAL A CA 1
ATOM 2956 C C . VAL A 1 360 ? 6.806 -4.487 7.911 1.00 57.00 360 VAL A C 1
ATOM 2958 O O . VAL A 1 360 ? 5.662 -4.867 7.674 1.00 57.00 360 VAL A O 1
ATOM 2961 N N . LEU A 1 361 ? 7.798 -5.363 8.111 1.00 51.81 361 LEU A N 1
ATOM 2962 C CA . LEU A 1 361 ? 7.632 -6.819 8.098 1.00 51.81 361 LEU A CA 1
ATOM 2963 C C . LEU A 1 361 ? 7.987 -7.426 9.448 1.00 51.81 361 LEU A C 1
ATOM 2965 O O . LEU A 1 361 ? 9.051 -7.151 9.994 1.00 51.81 361 LEU A O 1
ATOM 2969 N N . PHE A 1 362 ? 7.136 -8.324 9.923 1.00 57.72 362 PHE A N 1
ATOM 2970 C CA . PHE A 1 362 ? 7.362 -9.105 11.132 1.00 57.72 362 PHE A CA 1
ATOM 2971 C C . PHE A 1 362 ? 7.516 -10.569 10.746 1.00 57.72 362 PHE A C 1
ATOM 2973 O O . PHE A 1 362 ? 6.737 -11.085 9.940 1.00 57.72 362 PHE A O 1
ATOM 2980 N N . ASP A 1 363 ? 8.538 -11.225 11.288 1.00 53.41 363 ASP A N 1
ATOM 2981 C CA . ASP A 1 363 ? 8.627 -12.675 11.196 1.00 53.41 363 ASP A CA 1
ATOM 2982 C C . ASP A 1 363 ? 7.563 -13.333 12.089 1.00 53.41 363 ASP A C 1
ATOM 2984 O O . ASP A 1 363 ? 6.896 -12.692 12.909 1.00 53.41 363 ASP A O 1
ATOM 2988 N N . HIS A 1 364 ? 7.370 -14.633 11.881 1.00 47.81 364 HIS A N 1
ATOM 2989 C CA . HIS A 1 364 ? 6.392 -15.419 12.623 1.00 47.81 364 HIS A CA 1
ATOM 2990 C C . HIS A 1 364 ? 6.602 -15.314 14.144 1.00 47.81 364 HIS A C 1
ATOM 2992 O O . HIS A 1 364 ? 5.638 -15.219 14.906 1.00 47.81 364 HIS A O 1
ATOM 2998 N N . ASP A 1 365 ? 7.859 -15.259 14.578 1.00 53.75 365 ASP A N 1
ATOM 2999 C CA . ASP A 1 365 ? 8.225 -15.245 15.989 1.00 53.75 365 ASP A CA 1
ATOM 3000 C C 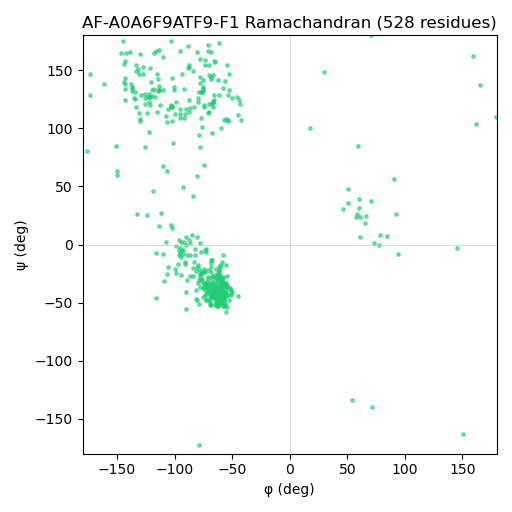. ASP A 1 365 ? 7.891 -13.891 16.636 1.00 53.75 365 ASP A C 1
ATOM 3002 O O . ASP A 1 365 ? 7.263 -13.855 17.694 1.00 53.75 365 ASP A O 1
ATOM 3006 N N . SER A 1 366 ? 8.164 -12.775 15.957 1.00 55.81 366 SER A N 1
ATOM 3007 C CA . SER A 1 366 ? 7.802 -11.413 16.381 1.00 55.81 366 SER A CA 1
ATOM 3008 C C . SER A 1 366 ? 6.290 -11.227 16.513 1.00 55.81 366 SER A C 1
ATOM 3010 O O . SER A 1 366 ? 5.818 -10.562 17.438 1.00 55.81 366 SER A O 1
ATOM 3012 N N . VAL A 1 367 ? 5.523 -11.839 15.603 1.00 55.59 367 VAL A N 1
ATOM 3013 C CA . VAL A 1 367 ? 4.052 -11.843 15.640 1.00 55.59 367 VAL A CA 1
ATOM 3014 C C . VAL A 1 367 ? 3.522 -12.671 16.816 1.00 55.59 367 VAL A C 1
ATOM 3016 O O . VAL A 1 367 ? 2.509 -12.312 17.412 1.00 55.59 367 VAL A O 1
ATOM 3019 N N . SER A 1 368 ? 4.201 -13.768 17.160 1.00 52.34 368 SER A N 1
ATOM 3020 C CA . SER A 1 368 ? 3.819 -14.647 18.272 1.00 52.34 368 SER A CA 1
ATOM 3021 C C . SER A 1 368 ? 4.166 -14.066 19.651 1.00 52.34 368 SER A C 1
ATOM 3023 O O . SER A 1 368 ? 3.441 -14.297 20.616 1.00 52.34 368 SER A O 1
ATOM 3025 N N . GLN A 1 369 ? 5.226 -13.254 19.741 1.00 50.94 369 GLN A N 1
ATOM 3026 C CA . GLN A 1 369 ? 5.704 -12.654 20.993 1.00 50.94 369 GLN A CA 1
ATOM 3027 C C . GLN A 1 369 ? 4.858 -11.460 21.466 1.00 50.94 369 GLN A C 1
ATOM 3029 O O . GLN A 1 369 ? 4.788 -11.199 22.665 1.00 50.94 369 GLN A O 1
ATOM 3034 N N . THR A 1 370 ? 4.166 -10.749 20.565 1.00 51.06 370 THR A N 1
ATOM 3035 C CA . THR A 1 370 ? 3.350 -9.566 20.927 1.00 51.06 370 THR A CA 1
ATOM 3036 C C . THR A 1 370 ? 2.051 -9.897 21.671 1.00 51.06 370 THR A C 1
ATOM 3038 O O . THR A 1 370 ? 1.341 -8.995 22.115 1.00 51.06 370 THR A O 1
ATOM 3041 N N . VAL A 1 371 ? 1.751 -11.186 21.851 1.00 48.16 371 VAL A N 1
ATOM 3042 C CA . VAL A 1 371 ? 0.604 -11.680 22.629 1.00 48.16 371 VAL A CA 1
ATOM 3043 C C . VAL A 1 371 ? 0.902 -11.723 24.141 1.00 48.16 371 VAL A C 1
ATOM 3045 O O . VAL A 1 371 ? 0.011 -11.996 24.937 1.00 48.16 371 VAL A O 1
ATOM 3048 N N . SER A 1 372 ? 2.121 -11.402 24.584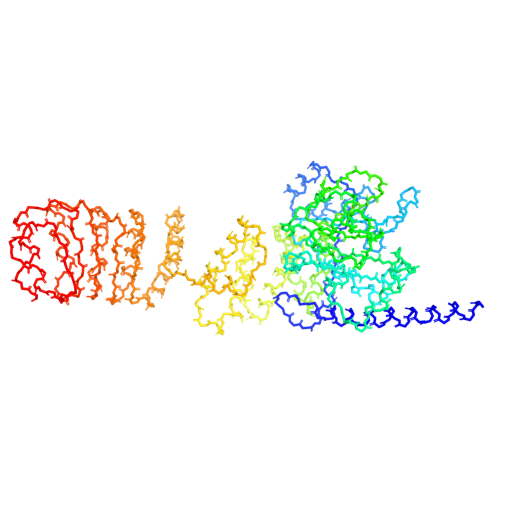 1.00 45.31 372 SER A N 1
ATOM 3049 C CA . SER A 1 372 ? 2.524 -11.606 25.981 1.00 45.31 372 SER A CA 1
ATOM 3050 C C . SER A 1 372 ? 2.503 -10.322 26.824 1.00 45.31 372 SER A C 1
ATOM 3052 O O . SER A 1 372 ? 3.505 -9.625 26.923 1.00 45.31 372 SER A O 1
ATOM 3054 N N . ASP A 1 373 ? 1.338 -10.010 27.397 1.00 47.50 373 ASP A N 1
ATOM 3055 C CA . ASP A 1 373 ? 1.113 -9.611 28.804 1.00 47.50 373 ASP A CA 1
ATOM 3056 C C . ASP A 1 373 ? -0.264 -8.913 28.915 1.00 47.50 373 ASP A C 1
ATOM 3058 O O . ASP A 1 373 ? -0.419 -7.753 28.499 1.00 47.50 373 ASP A O 1
ATOM 3062 N N . PRO A 1 374 ? -1.289 -9.607 29.440 1.00 44.91 374 PRO A N 1
ATOM 3063 C CA . PRO A 1 374 ? -2.632 -9.056 29.585 1.00 44.91 374 PRO A CA 1
ATOM 3064 C C . PRO A 1 374 ? -2.708 -7.866 30.555 1.00 44.91 374 PRO A C 1
ATOM 3066 O O . PRO A 1 374 ? -3.616 -7.039 30.457 1.00 44.91 374 PRO A O 1
ATOM 3069 N N . TRP A 1 375 ? -1.733 -7.719 31.456 1.00 45.41 375 TRP A N 1
ATOM 3070 C CA . TRP A 1 375 ? -1.690 -6.597 32.388 1.00 45.41 375 TRP A CA 1
ATOM 3071 C C . TRP A 1 375 ? -1.341 -5.275 31.699 1.00 45.41 375 TRP A C 1
ATOM 3073 O O . TRP A 1 375 ? -2.048 -4.274 31.841 1.00 45.41 375 TRP A O 1
ATOM 3083 N N . THR A 1 376 ? -0.311 -5.280 30.853 1.00 48.50 376 THR A N 1
ATOM 3084 C CA . THR A 1 376 ? 0.055 -4.114 30.037 1.00 48.50 376 THR A CA 1
ATOM 3085 C C . THR A 1 376 ? -1.088 -3.706 29.087 1.00 48.50 376 THR A C 1
ATOM 3087 O O . THR A 1 376 ? -1.193 -2.554 28.678 1.00 48.50 376 THR A O 1
ATOM 3090 N N . GLN A 1 377 ? -1.952 -4.647 28.703 1.00 47.41 377 GLN A N 1
ATOM 3091 C CA . GLN A 1 377 ? -3.141 -4.414 27.872 1.00 47.41 377 GLN A CA 1
ATOM 3092 C C . GLN A 1 377 ? -4.279 -3.711 28.634 1.00 47.41 377 GLN A C 1
ATOM 3094 O O . GLN A 1 377 ? -4.869 -2.755 28.126 1.00 47.41 377 GLN A O 1
ATOM 3099 N N . LEU A 1 378 ? -4.543 -4.137 29.871 1.00 45.66 378 LEU A N 1
ATOM 3100 C CA . LEU A 1 378 ? -5.551 -3.540 30.751 1.00 45.66 378 LEU A CA 1
ATOM 3101 C C . LEU A 1 378 ? -5.153 -2.117 31.184 1.00 45.66 378 LEU A C 1
ATOM 3103 O O . LEU A 1 378 ? -5.977 -1.203 31.173 1.00 45.66 378 LEU A O 1
ATOM 3107 N N . LYS A 1 379 ? -3.862 -1.920 31.487 1.00 47.34 379 LYS A N 1
ATOM 3108 C CA . LYS A 1 379 ? -3.284 -0.639 31.920 1.00 47.34 379 LYS A CA 1
ATOM 3109 C C . LYS A 1 379 ? -3.473 0.474 30.882 1.00 47.34 379 LYS A C 1
ATOM 3111 O O . LYS A 1 379 ? -3.939 1.556 31.225 1.00 47.34 379 LYS A O 1
ATOM 3116 N N . HIS A 1 380 ? -3.165 0.203 29.611 1.00 48.53 380 HIS A N 1
ATOM 3117 C CA . HIS A 1 380 ? -3.279 1.199 28.536 1.00 48.53 380 HIS A CA 1
ATOM 3118 C C . HIS A 1 380 ? -4.727 1.588 28.218 1.00 48.53 380 HIS A C 1
ATOM 3120 O O . HIS A 1 380 ? -5.008 2.763 28.004 1.00 48.53 380 HIS A O 1
ATOM 3126 N N . PHE A 1 381 ? -5.649 0.621 28.214 1.00 45.94 381 PHE A N 1
ATOM 3127 C CA . PHE A 1 381 ? -7.054 0.888 27.906 1.00 45.94 381 PHE A CA 1
ATOM 3128 C C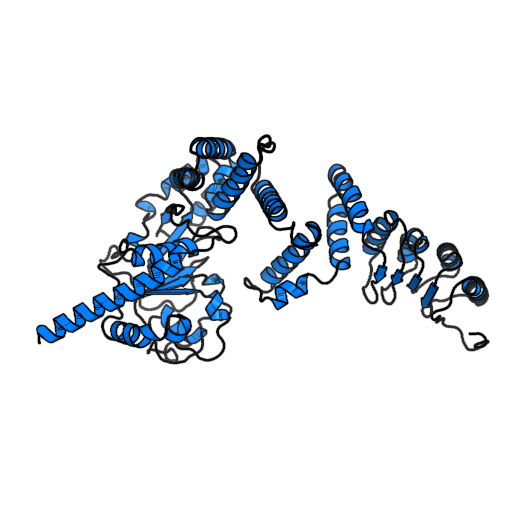 . PHE A 1 381 ? -7.714 1.777 28.966 1.00 45.94 381 PHE A C 1
ATOM 3130 O O . PHE A 1 381 ? -8.434 2.713 28.630 1.00 45.94 381 PHE A O 1
ATOM 3137 N N . ILE A 1 382 ? -7.442 1.523 30.248 1.00 45.62 382 ILE A N 1
ATOM 3138 C CA . ILE A 1 382 ? -8.095 2.270 31.327 1.00 45.62 382 ILE A CA 1
ATOM 3139 C C . ILE A 1 382 ? -7.503 3.676 31.459 1.00 45.62 382 ILE A C 1
ATOM 3141 O O . ILE A 1 382 ? -8.272 4.616 31.641 1.00 45.62 382 ILE A O 1
ATOM 3145 N N . LEU A 1 383 ? -6.186 3.847 31.269 1.00 46.53 383 LEU A N 1
ATOM 3146 C CA . LEU A 1 383 ? -5.561 5.175 31.206 1.00 46.53 383 LEU A CA 1
ATOM 3147 C C . LEU A 1 383 ? -6.222 6.054 30.132 1.00 46.53 383 LEU A C 1
ATOM 3149 O O . LEU A 1 383 ? -6.591 7.194 30.417 1.00 46.53 383 LEU A O 1
ATOM 3153 N N . GLU A 1 384 ? -6.477 5.498 28.944 1.00 43.97 384 GLU A N 1
ATOM 3154 C CA . GLU A 1 384 ? -7.116 6.224 27.843 1.00 43.97 384 GLU A CA 1
ATOM 3155 C C . GLU A 1 384 ? -8.577 6.618 28.143 1.00 43.97 384 GLU A C 1
ATOM 3157 O O . GLU A 1 384 ? -8.999 7.723 27.789 1.00 43.97 384 GLU A O 1
ATOM 3162 N N . VAL A 1 385 ? -9.335 5.762 28.839 1.00 40.72 385 VAL A N 1
ATOM 3163 C CA . VAL A 1 385 ? -10.720 6.048 29.266 1.00 40.72 385 VAL A CA 1
ATOM 3164 C C . VAL A 1 385 ? -10.760 7.092 30.391 1.00 40.72 385 VAL A C 1
ATOM 3166 O O . VAL A 1 385 ? -11.650 7.940 30.409 1.00 40.72 385 VAL A O 1
ATOM 3169 N N . THR A 1 386 ? -9.789 7.081 31.311 1.00 42.53 386 THR A N 1
ATOM 3170 C CA . THR A 1 386 ? -9.728 8.051 32.420 1.00 42.53 386 THR A CA 1
ATOM 3171 C C . THR A 1 386 ? -9.214 9.432 32.011 1.00 42.53 386 THR A C 1
ATOM 3173 O O . THR A 1 386 ? -9.646 10.428 32.588 1.00 42.53 386 THR A O 1
ATOM 3176 N N . GLU A 1 387 ? -8.336 9.529 31.007 1.00 44.56 387 GLU A N 1
ATOM 3177 C CA . GLU A 1 387 ? -7.840 10.821 30.506 1.00 44.56 387 GLU A CA 1
ATOM 3178 C C . GLU A 1 387 ? -8.848 11.533 29.587 1.00 44.56 387 GLU A C 1
ATOM 3180 O O . GLU A 1 387 ? -8.849 12.763 29.499 1.00 44.56 387 GLU A O 1
ATOM 3185 N N . LYS A 1 388 ? -9.746 10.789 28.927 1.00 43.38 388 LYS A N 1
ATOM 3186 C CA . LYS A 1 388 ? -10.771 11.320 28.012 1.00 43.38 388 LYS A CA 1
ATOM 3187 C C . LYS A 1 388 ? -12.165 11.256 28.644 1.00 43.38 388 LYS A C 1
ATOM 3189 O O . LYS A 1 388 ? -13.058 10.579 28.148 1.00 43.38 388 LYS A O 1
ATOM 3194 N N . GLY A 1 389 ? -12.367 11.976 29.745 1.00 35.62 389 GLY A N 1
ATOM 3195 C CA . GLY A 1 389 ? -13.663 12.053 30.425 1.00 35.62 389 GLY A CA 1
ATOM 3196 C C . GLY A 1 389 ? -14.786 12.609 29.535 1.00 35.62 389 GLY A C 1
ATOM 3197 O O . GLY A 1 389 ? -14.925 13.821 29.394 1.00 35.62 389 GLY A O 1
ATOM 3198 N N . ASN A 1 390 ? -15.608 11.714 28.983 1.00 36.59 390 ASN A N 1
ATOM 3199 C CA . ASN A 1 390 ? -16.962 11.971 28.491 1.00 36.59 390 ASN A CA 1
ATOM 3200 C C . ASN A 1 390 ? -17.863 10.828 28.991 1.00 36.59 390 ASN A C 1
ATOM 3202 O O . ASN A 1 390 ? -17.549 9.657 28.782 1.00 36.59 390 ASN A O 1
ATOM 3206 N N . GLU A 1 391 ? -18.967 11.162 29.662 1.00 38.69 391 GLU A N 1
ATOM 3207 C CA . GLU A 1 391 ? -19.809 10.218 30.423 1.00 38.69 391 GLU A CA 1
ATOM 3208 C C . GLU A 1 391 ? -20.374 9.054 29.579 1.00 38.69 391 GLU A C 1
ATOM 3210 O O . GLU A 1 391 ? -20.525 7.947 30.094 1.00 38.69 391 GLU A O 1
ATOM 3215 N N . ASP A 1 392 ? -20.573 9.245 28.270 1.00 37.97 392 ASP A N 1
ATOM 3216 C CA . ASP A 1 392 ? -21.059 8.196 27.359 1.00 37.97 392 ASP A CA 1
ATOM 3217 C C . ASP A 1 392 ? -20.002 7.119 27.020 1.00 37.97 392 ASP A C 1
ATOM 3219 O O . ASP A 1 392 ? -20.355 5.988 26.688 1.00 37.97 392 ASP A O 1
ATOM 3223 N N . GLN A 1 393 ? -18.697 7.416 27.132 1.00 41.59 393 GLN A N 1
ATOM 3224 C CA . GLN A 1 393 ? -17.625 6.425 26.906 1.00 41.59 393 GLN A CA 1
ATOM 3225 C C . GLN A 1 393 ? -17.372 5.538 28.137 1.00 41.59 393 GLN A C 1
ATOM 3227 O O . GLN A 1 393 ? -16.905 4.408 27.999 1.00 41.59 393 GLN A O 1
ATOM 3232 N N . ILE A 1 394 ? -17.742 6.011 29.331 1.00 39.78 394 ILE A N 1
ATOM 3233 C CA . ILE A 1 394 ? -17.566 5.287 30.600 1.00 39.78 394 ILE A CA 1
ATOM 3234 C C . ILE A 1 394 ? -18.557 4.114 30.707 1.00 39.78 394 ILE A C 1
ATOM 3236 O O . ILE A 1 394 ? -18.200 3.045 31.198 1.00 39.78 394 ILE A O 1
ATOM 3240 N N . LEU A 1 395 ? -19.778 4.265 30.180 1.00 37.66 395 LEU A N 1
ATOM 3241 C CA . LEU A 1 395 ? -20.803 3.211 30.189 1.00 37.66 395 LEU A CA 1
ATOM 3242 C C . LEU A 1 395 ? -20.414 1.979 29.353 1.00 37.66 395 LEU A C 1
ATOM 3244 O O . LEU A 1 395 ? -20.666 0.855 29.777 1.00 37.66 395 LEU A O 1
ATOM 3248 N N . HIS A 1 396 ? -19.744 2.165 28.211 1.00 44.69 396 HIS A N 1
ATOM 3249 C CA . HIS A 1 396 ? -19.225 1.048 27.410 1.00 44.69 396 HIS A CA 1
ATOM 3250 C C . HIS A 1 396 ? -17.960 0.411 28.011 1.00 44.69 396 HIS A C 1
ATOM 3252 O O . HIS A 1 396 ? -17.691 -0.767 27.767 1.00 44.69 396 HIS A O 1
ATOM 3258 N N . ALA A 1 397 ? -17.197 1.160 28.814 1.00 50.38 397 ALA A N 1
ATOM 3259 C CA . ALA A 1 397 ? -16.031 0.644 29.524 1.00 50.38 397 ALA A CA 1
ATOM 3260 C C . ALA A 1 397 ? -16.416 -0.265 30.707 1.00 50.38 397 ALA A C 1
ATOM 3262 O O . ALA A 1 397 ? -15.720 -1.246 30.960 1.00 50.38 397 ALA A O 1
ATOM 3263 N N . ASP A 1 398 ? -17.530 0.002 31.395 1.00 59.84 398 ASP A N 1
ATOM 3264 C CA . ASP A 1 398 ? -17.967 -0.783 32.560 1.00 59.84 398 ASP A CA 1
ATOM 3265 C C . ASP A 1 398 ? -18.371 -2.222 32.181 1.00 59.84 398 ASP A C 1
ATOM 3267 O O . ASP A 1 398 ? -17.915 -3.184 32.803 1.00 59.84 398 ASP A O 1
ATOM 3271 N N . ASP A 1 399 ? -19.149 -2.396 31.105 1.00 59.75 399 ASP A N 1
ATOM 3272 C CA . ASP A 1 399 ? -19.511 -3.726 30.590 1.00 59.75 399 ASP A CA 1
ATOM 3273 C C . ASP A 1 399 ? -18.289 -4.484 30.051 1.00 59.75 399 ASP A C 1
ATOM 3275 O O . ASP A 1 399 ? -18.153 -5.691 30.265 1.00 59.75 399 ASP A O 1
ATOM 3279 N N . PHE A 1 400 ? -17.356 -3.772 29.413 1.00 58.16 400 PHE A N 1
ATOM 3280 C CA . PHE A 1 400 ? -16.096 -4.338 28.942 1.00 58.16 400 PHE A CA 1
ATOM 3281 C C . PHE A 1 400 ? -15.219 -4.838 30.095 1.00 58.16 400 PHE A C 1
ATOM 3283 O O . PHE A 1 400 ? -14.753 -5.977 30.058 1.00 58.16 400 PHE A O 1
ATOM 3290 N N . VAL A 1 401 ? -14.999 -4.013 31.126 1.00 62.12 401 VAL A N 1
ATOM 3291 C CA . VAL A 1 401 ? -14.171 -4.389 32.279 1.00 62.12 401 VAL A CA 1
ATOM 3292 C C . VAL A 1 401 ? -14.832 -5.533 33.039 1.00 62.12 401 VAL A C 1
ATOM 3294 O O . VAL A 1 401 ? -14.153 -6.493 33.392 1.00 62.12 401 VAL A O 1
ATOM 3297 N N . LYS A 1 402 ? -16.159 -5.520 33.214 1.00 67.75 402 LYS A N 1
ATOM 3298 C CA . LYS A 1 402 ? -16.889 -6.659 33.788 1.00 67.75 402 LYS A CA 1
ATOM 3299 C C . LYS A 1 402 ? -16.683 -7.945 32.997 1.00 67.75 402 LYS A C 1
ATOM 3301 O O . LYS A 1 402 ? -16.470 -8.986 33.611 1.00 67.75 402 LYS A O 1
ATOM 3306 N N . GLU A 1 403 ? -16.754 -7.899 31.668 1.00 62.62 403 GLU A N 1
ATOM 3307 C CA . GLU A 1 403 ? -16.556 -9.085 30.831 1.00 62.62 403 GLU A CA 1
ATOM 3308 C C . GLU A 1 403 ? -15.106 -9.578 30.880 1.00 62.62 403 GLU A C 1
ATOM 3310 O O . GLU A 1 403 ? -14.872 -10.767 31.088 1.00 62.62 403 GLU A O 1
ATOM 3315 N N . ALA A 1 404 ? -14.128 -8.673 30.776 1.00 59.38 404 ALA A N 1
ATOM 3316 C CA . ALA A 1 404 ? -12.709 -9.007 30.853 1.00 59.38 404 ALA A CA 1
ATOM 3317 C C . ALA A 1 404 ? -12.340 -9.610 32.217 1.00 59.38 404 ALA A C 1
ATOM 3319 O O . ALA A 1 404 ? -11.653 -10.627 32.285 1.00 59.38 404 ALA A O 1
ATOM 3320 N N . MET A 1 405 ? -12.848 -9.044 33.315 1.00 70.06 405 MET A N 1
ATOM 3321 C CA . MET A 1 405 ? -12.548 -9.519 34.668 1.00 70.06 405 MET A CA 1
ATOM 3322 C C . MET A 1 405 ? -13.235 -10.847 35.029 1.00 70.06 405 MET A C 1
ATOM 3324 O O . MET A 1 405 ? -12.901 -11.429 36.059 1.00 70.06 405 MET A O 1
ATOM 3328 N N . LYS A 1 406 ? -14.125 -11.400 34.183 1.00 67.31 406 LYS A N 1
ATOM 3329 C CA . LYS A 1 406 ? -14.644 -12.774 34.364 1.00 67.31 406 LYS A CA 1
ATOM 3330 C C . LYS A 1 406 ? -13.579 -13.847 34.157 1.00 67.31 406 LYS A C 1
ATOM 3332 O O . LYS A 1 406 ? -13.722 -14.935 34.709 1.00 67.31 406 LYS A O 1
ATOM 3337 N N . THR A 1 407 ? -12.555 -13.575 33.348 1.00 62.81 407 THR A N 1
ATOM 3338 C CA . THR A 1 407 ? -11.539 -14.573 32.979 1.00 62.81 407 THR A CA 1
ATOM 3339 C C . THR A 1 407 ? -10.290 -14.537 33.857 1.00 62.81 407 THR A C 1
ATOM 3341 O O . THR A 1 407 ? -9.482 -15.456 33.771 1.00 62.81 407 THR A O 1
ATOM 3344 N N . TYR A 1 408 ? -10.117 -13.510 34.696 1.00 66.50 408 TYR A N 1
ATOM 3345 C CA . TYR A 1 408 ? -8.937 -13.370 35.554 1.00 66.50 408 TYR A CA 1
ATOM 3346 C C . TYR A 1 408 ? -9.189 -13.924 36.952 1.00 66.50 408 TYR A C 1
ATOM 3348 O O . TYR A 1 408 ? -9.939 -13.351 37.742 1.00 66.50 408 TYR A O 1
ATOM 3356 N N . THR A 1 409 ? -8.507 -15.020 37.265 1.00 74.12 409 THR A N 1
ATOM 3357 C CA . THR A 1 409 ? -8.432 -15.598 38.611 1.00 74.12 409 THR A CA 1
ATOM 3358 C C . THR A 1 409 ? -7.147 -15.209 39.331 1.00 74.12 409 THR A C 1
ATOM 3360 O O . THR A 1 409 ? -7.144 -15.152 40.555 1.00 74.12 409 THR A O 1
ATOM 3363 N N . ASP A 1 410 ? -6.084 -14.868 38.602 1.00 76.31 410 ASP A N 1
ATOM 3364 C CA . ASP A 1 410 ? -4.750 -14.626 39.151 1.00 76.31 410 ASP A CA 1
ATOM 3365 C C . ASP A 1 410 ? -4.151 -13.348 38.550 1.00 76.31 410 ASP A C 1
ATOM 3367 O O . ASP A 1 410 ? -4.171 -13.157 37.333 1.00 76.31 410 ASP A O 1
ATOM 3371 N N . ILE A 1 411 ? -3.627 -12.457 39.396 1.00 79.81 411 ILE A N 1
ATOM 3372 C CA . ILE A 1 411 ? -3.058 -11.161 38.996 1.00 79.81 411 ILE A CA 1
ATOM 3373 C C . ILE A 1 411 ? -1.678 -11.017 39.636 1.00 79.81 411 ILE A C 1
ATOM 3375 O O . ILE A 1 411 ? -1.576 -10.788 40.835 1.00 79.81 411 ILE A O 1
ATOM 3379 N N . HIS A 1 412 ? -0.608 -11.117 38.848 1.00 78.62 412 HIS A N 1
ATOM 3380 C CA . HIS A 1 412 ? 0.768 -11.041 39.346 1.00 78.62 412 HIS A CA 1
ATOM 3381 C C . HIS A 1 412 ? 1.550 -9.943 38.632 1.00 78.62 412 HIS A C 1
ATOM 3383 O O . HIS A 1 412 ? 1.816 -10.049 37.439 1.00 78.62 412 HIS A O 1
ATOM 3389 N N . LEU A 1 413 ? 1.921 -8.902 39.376 1.00 73.19 413 LEU A N 1
ATOM 3390 C CA . LEU A 1 413 ? 2.589 -7.692 38.882 1.00 73.19 413 LEU A CA 1
ATOM 3391 C C . LEU A 1 413 ? 4.012 -7.549 39.415 1.00 73.19 413 LEU A C 1
ATOM 3393 O O . LEU A 1 413 ? 4.586 -6.464 39.367 1.00 73.19 413 LEU A O 1
ATOM 3397 N N . THR A 1 414 ? 4.573 -8.633 39.948 1.00 76.38 414 THR A N 1
ATOM 3398 C CA . THR A 1 414 ? 5.838 -8.619 40.674 1.00 76.38 414 THR A CA 1
ATOM 3399 C C . THR A 1 414 ? 6.942 -7.896 39.895 1.00 76.38 414 THR A C 1
ATOM 3401 O O . THR A 1 414 ? 7.205 -8.222 38.738 1.00 76.38 414 THR A O 1
ATOM 3404 N N . GLY A 1 415 ? 7.587 -6.912 40.525 1.00 69.19 415 GLY A N 1
ATOM 3405 C CA . GLY A 1 415 ? 8.658 -6.111 39.922 1.00 69.19 415 GLY A CA 1
ATOM 3406 C C . GLY A 1 415 ? 8.197 -4.999 38.972 1.00 69.19 415 GLY A C 1
ATOM 3407 O O . GLY A 1 415 ? 9.038 -4.394 38.308 1.00 69.19 415 GLY A O 1
ATOM 3408 N N . THR A 1 416 ? 6.890 -4.724 38.877 1.00 69.50 416 THR A N 1
ATOM 3409 C CA . THR A 1 416 ? 6.339 -3.639 38.049 1.00 69.50 416 THR A CA 1
ATOM 3410 C C . THR A 1 416 ? 6.020 -2.420 38.917 1.00 69.50 416 THR A C 1
ATOM 3412 O O . THR A 1 416 ? 5.069 -2.487 39.693 1.00 69.50 416 THR A O 1
ATOM 3415 N N . PRO A 1 417 ? 6.734 -1.284 38.786 1.00 74.12 417 PRO A N 1
ATOM 3416 C CA . PRO A 1 417 ? 6.436 -0.086 39.568 1.00 74.12 417 PRO A CA 1
ATOM 3417 C C . PRO A 1 417 ? 5.023 0.442 39.281 1.00 74.12 417 PRO A C 1
ATOM 3419 O O . PRO A 1 417 ? 4.661 0.647 38.116 1.00 74.12 417 PRO A O 1
ATOM 3422 N N . LEU A 1 418 ? 4.234 0.679 40.332 1.00 74.31 418 LEU A N 1
ATOM 3423 C CA . LEU A 1 418 ? 2.862 1.180 40.234 1.00 74.31 418 LEU A CA 1
ATOM 3424 C C . LEU A 1 418 ? 2.760 2.621 40.742 1.00 74.31 418 LEU A C 1
ATOM 3426 O O . LEU A 1 418 ? 3.239 2.962 41.817 1.00 74.31 418 LEU A O 1
ATOM 3430 N N . THR A 1 419 ? 2.096 3.475 39.964 1.00 79.19 419 THR A N 1
ATOM 3431 C CA . THR A 1 419 ? 1.740 4.846 40.362 1.00 79.19 419 THR A CA 1
ATOM 3432 C C . THR A 1 419 ? 0.387 4.893 41.091 1.00 79.19 419 THR A C 1
ATOM 3434 O O . THR A 1 419 ? -0.378 3.924 41.077 1.00 79.19 419 THR A O 1
ATOM 3437 N N . ASN A 1 420 ? 0.025 6.044 41.680 1.00 72.31 420 ASN A N 1
ATOM 3438 C CA . ASN A 1 420 ? -1.312 6.257 42.266 1.00 72.31 420 ASN A CA 1
ATOM 3439 C C . ASN A 1 420 ? -2.438 5.998 41.249 1.00 72.31 420 ASN A C 1
ATOM 3441 O O . ASN A 1 420 ? -3.444 5.374 41.589 1.00 72.31 420 ASN A O 1
ATOM 3445 N N . THR A 1 421 ? -2.257 6.421 39.996 1.00 69.62 421 THR A N 1
ATOM 3446 C CA . THR A 1 421 ? -3.217 6.162 38.914 1.00 69.62 421 THR A CA 1
ATOM 3447 C C . THR A 1 421 ? -3.342 4.667 38.639 1.00 69.62 421 THR A C 1
ATOM 3449 O O . THR A 1 421 ? -4.454 4.149 38.583 1.00 69.62 421 THR A O 1
ATOM 3452 N N . ASP A 1 422 ? -2.220 3.949 38.564 1.00 69.94 422 ASP A N 1
ATOM 3453 C CA . ASP A 1 422 ? -2.218 2.500 38.328 1.00 69.94 422 ASP A CA 1
ATOM 3454 C C . ASP A 1 422 ? -2.965 1.735 39.427 1.00 69.94 422 ASP A C 1
ATOM 3456 O O . ASP A 1 422 ? -3.664 0.762 39.146 1.00 69.94 422 ASP A O 1
ATOM 3460 N N . CYS A 1 423 ? -2.876 2.202 40.675 1.00 78.00 423 CYS A N 1
ATOM 3461 C CA . CYS A 1 423 ? -3.592 1.614 41.805 1.00 78.00 423 CYS A CA 1
ATOM 3462 C C . CYS A 1 423 ? -5.106 1.840 41.717 1.00 78.00 423 CYS A C 1
ATOM 3464 O O . CYS A 1 423 ? -5.877 0.924 41.998 1.00 78.00 423 CYS A O 1
ATOM 3466 N N . TRP A 1 424 ? -5.548 3.025 41.281 1.00 77.19 424 TRP A N 1
ATOM 3467 C CA . TRP A 1 424 ? -6.970 3.300 41.038 1.00 77.19 424 TRP A CA 1
ATOM 3468 C C . TRP A 1 424 ? -7.529 2.449 39.904 1.00 77.19 424 TRP A C 1
ATOM 3470 O O . TRP A 1 424 ? -8.630 1.913 40.019 1.00 77.19 424 TRP A O 1
ATOM 3480 N N . VAL A 1 425 ? -6.747 2.276 38.841 1.00 66.81 425 VAL A N 1
ATOM 3481 C CA . VAL A 1 425 ? -7.080 1.408 37.710 1.00 66.81 425 VAL A CA 1
ATOM 3482 C C . VAL A 1 425 ? -7.193 -0.050 38.151 1.00 66.81 425 VAL A C 1
ATOM 3484 O O . VAL A 1 425 ? -8.201 -0.705 37.877 1.00 66.81 425 VAL A O 1
ATOM 3487 N N . LEU A 1 426 ? -6.193 -0.551 38.879 1.00 77.62 426 LEU A N 1
ATOM 3488 C CA . LEU A 1 426 ? -6.204 -1.900 39.434 1.00 77.62 426 LEU A CA 1
ATOM 3489 C C . LEU A 1 426 ? -7.428 -2.092 40.334 1.00 77.62 426 LEU A C 1
ATOM 3491 O O . LEU A 1 426 ? -8.170 -3.055 40.164 1.00 77.62 426 LEU A O 1
ATOM 3495 N N . MET A 1 427 ? -7.702 -1.147 41.231 1.00 83.38 427 MET A N 1
ATOM 3496 C CA . MET A 1 427 ? -8.869 -1.201 42.106 1.00 83.38 427 MET A CA 1
ATOM 3497 C C . MET A 1 427 ? -10.186 -1.202 41.317 1.00 83.38 427 MET A C 1
ATOM 3499 O O . MET A 1 427 ? -11.069 -2.014 41.600 1.00 83.38 427 MET A O 1
ATOM 3503 N N . TYR A 1 428 ? -10.309 -0.364 40.285 1.00 78.06 428 TYR A N 1
ATOM 3504 C CA . TYR A 1 428 ? -11.468 -0.358 39.391 1.00 78.06 428 TYR A CA 1
ATOM 3505 C C . TYR A 1 428 ? -11.667 -1.717 38.696 1.00 78.06 428 TYR A C 1
ATOM 3507 O O . TYR A 1 428 ? -12.793 -2.164 38.516 1.00 78.06 428 TYR A O 1
ATOM 3515 N N . CYS A 1 429 ? -10.603 -2.453 38.387 1.00 75.19 429 CYS A N 1
ATOM 3516 C CA . CYS A 1 429 ? -10.727 -3.814 37.857 1.00 75.19 429 CYS A CA 1
ATOM 3517 C C . CYS A 1 429 ? -11.161 -4.811 38.941 1.00 75.19 429 CYS A C 1
ATOM 3519 O O . CYS A 1 429 ? -12.115 -5.572 38.766 1.00 75.19 429 CYS A O 1
ATOM 3521 N N . LEU A 1 430 ? -10.501 -4.772 40.103 1.00 79.56 430 LEU A N 1
ATOM 3522 C CA . LEU A 1 430 ? -10.755 -5.676 41.228 1.00 79.56 430 LEU A CA 1
ATOM 3523 C C . LEU A 1 430 ? -12.196 -5.559 41.761 1.00 79.56 430 LEU A C 1
ATOM 3525 O O . LEU A 1 430 ? -12.763 -6.549 42.240 1.00 79.56 430 LEU A O 1
ATOM 3529 N N . GLN A 1 431 ? -12.841 -4.388 41.674 1.00 79.56 431 GLN A N 1
ATOM 3530 C CA . GLN A 1 431 ? -14.246 -4.239 42.087 1.00 79.56 431 GLN A CA 1
ATOM 3531 C C . GLN A 1 431 ? -15.218 -5.063 41.228 1.00 79.56 431 GLN A C 1
ATOM 3533 O O . GLN A 1 431 ? -16.240 -5.500 41.762 1.00 79.56 431 GLN A O 1
ATOM 3538 N N . HIS A 1 432 ? -14.873 -5.370 39.974 1.00 77.38 432 HIS A N 1
ATOM 3539 C CA . HIS A 1 432 ? -15.704 -6.171 39.071 1.00 77.38 432 HIS A CA 1
ATOM 3540 C C . HIS A 1 432 ? -15.384 -7.675 39.105 1.00 77.38 432 HIS A C 1
ATOM 3542 O O . HIS A 1 432 ? -16.120 -8.465 38.518 1.00 77.38 432 HIS A O 1
ATOM 3548 N N . CYS A 1 433 ? -14.355 -8.100 39.845 1.00 75.06 433 CYS A N 1
ATOM 3549 C CA . CYS A 1 433 ? -14.097 -9.519 40.092 1.00 75.06 433 CYS A CA 1
ATOM 3550 C C . CYS A 1 433 ? -15.080 -10.103 41.118 1.00 75.06 433 CYS A C 1
ATOM 3552 O O . CYS A 1 433 ? -15.273 -9.535 42.203 1.00 75.06 433 CYS A O 1
ATOM 3554 N N . ASN A 1 434 ? -15.632 -11.282 40.806 1.00 69.94 434 ASN A N 1
ATOM 3555 C CA . ASN A 1 434 ? -16.490 -12.052 41.716 1.00 69.94 434 ASN A CA 1
ATOM 3556 C C . ASN A 1 434 ? -15.681 -12.813 42.785 1.00 69.94 434 ASN A C 1
ATOM 3558 O O . ASN A 1 434 ? -16.118 -12.920 43.927 1.00 69.94 434 ASN A O 1
ATOM 3562 N N . SER A 1 435 ? -14.505 -13.335 42.430 1.00 69.69 435 SER A N 1
ATOM 3563 C CA . SER A 1 435 ? -13.537 -13.951 43.346 1.00 69.69 435 SER A CA 1
ATOM 3564 C C . SER A 1 435 ? -12.179 -13.996 42.652 1.00 69.69 435 SER A C 1
ATOM 3566 O O . SER A 1 435 ? -12.128 -14.285 41.460 1.00 69.69 435 SER A O 1
ATOM 3568 N N . ILE A 1 436 ? -11.106 -13.689 43.381 1.00 82.00 436 ILE A N 1
ATOM 3569 C CA . ILE A 1 436 ? -9.734 -13.750 42.869 1.00 82.00 436 ILE A CA 1
ATOM 3570 C C . ILE A 1 436 ? -9.015 -14.854 43.634 1.00 82.00 436 ILE A C 1
ATOM 3572 O O . ILE A 1 436 ? -9.131 -14.958 44.856 1.00 82.00 436 ILE A O 1
ATOM 3576 N N . GLU A 1 437 ? -8.316 -15.721 42.924 1.00 83.62 437 GLU A N 1
ATOM 3577 C CA . GLU A 1 437 ? -7.526 -16.788 43.519 1.00 83.62 437 GLU A CA 1
ATOM 3578 C C . GLU A 1 437 ? -6.209 -16.243 44.047 1.00 83.62 437 GLU A C 1
ATOM 3580 O O . GLU A 1 437 ? -5.961 -16.405 45.238 1.00 83.62 437 GLU A O 1
ATOM 3585 N N . SER A 1 438 ? -5.452 -15.496 43.242 1.00 85.44 438 SER A N 1
ATOM 3586 C CA . SER A 1 438 ? -4.137 -14.987 43.641 1.00 85.44 438 SER A CA 1
ATOM 3587 C C . SER A 1 438 ? -3.889 -13.536 43.220 1.00 85.44 438 SER A C 1
ATOM 3589 O O . SER A 1 438 ? -4.219 -13.137 42.104 1.00 85.44 438 SER A O 1
ATOM 3591 N N . ILE A 1 439 ? -3.285 -12.738 44.105 1.00 88.19 439 ILE A N 1
ATOM 3592 C CA . ILE A 1 439 ? -2.741 -11.408 43.798 1.00 88.19 439 ILE A CA 1
ATOM 3593 C C . ILE A 1 439 ? -1.272 -11.355 44.225 1.00 88.19 439 ILE A C 1
ATOM 3595 O O . ILE A 1 439 ? -0.955 -11.671 45.367 1.00 88.19 439 ILE A O 1
ATOM 3599 N N . GLY A 1 440 ? -0.373 -10.916 43.343 1.00 87.25 440 GLY A N 1
ATOM 3600 C CA . GLY A 1 440 ? 1.037 -10.688 43.655 1.00 87.25 440 GLY A CA 1
ATOM 3601 C C . GLY A 1 440 ? 1.499 -9.283 43.294 1.00 87.25 440 GLY A C 1
ATOM 3602 O O . GLY A 1 440 ? 1.443 -8.905 42.129 1.00 87.25 440 GLY A O 1
ATOM 3603 N N . LEU A 1 441 ? 1.977 -8.533 44.285 1.00 87.00 441 LEU A N 1
ATOM 3604 C CA . LEU A 1 441 ? 2.383 -7.128 44.184 1.00 87.00 441 LEU A CA 1
ATOM 3605 C C . LEU A 1 441 ? 3.757 -6.858 44.831 1.00 87.00 441 LEU A C 1
ATOM 3607 O O . LEU A 1 441 ? 4.033 -5.750 45.281 1.00 87.00 441 LEU A O 1
ATOM 3611 N N . SER A 1 442 ? 4.630 -7.865 44.911 1.00 84.31 442 SER A N 1
ATOM 3612 C CA . SER A 1 442 ? 5.995 -7.676 45.431 1.00 84.31 442 SER A CA 1
ATOM 3613 C C . SER A 1 442 ? 6.852 -6.845 44.459 1.00 84.31 442 SER A C 1
ATOM 3615 O O . SER A 1 442 ? 6.656 -6.911 43.244 1.00 84.31 442 SER A O 1
ATOM 3617 N N . GLY A 1 443 ? 7.769 -6.014 44.961 1.00 78.25 443 GLY A N 1
ATOM 3618 C CA . GLY A 1 443 ? 8.618 -5.157 44.124 1.00 78.25 443 GLY A CA 1
ATOM 3619 C C . GLY A 1 443 ? 7.858 -4.139 43.259 1.00 78.25 443 GLY A C 1
ATOM 3620 O O . GLY A 1 443 ? 8.361 -3.735 42.212 1.00 78.25 443 GLY A O 1
ATOM 3621 N N . CYS A 1 444 ? 6.636 -3.758 43.649 1.00 82.25 444 CYS A N 1
ATOM 3622 C CA . CYS A 1 444 ? 5.796 -2.806 42.907 1.00 82.25 444 CYS A CA 1
ATOM 3623 C C . CYS A 1 444 ? 5.965 -1.342 43.352 1.00 82.25 444 CYS A C 1
ATOM 3625 O O . CYS A 1 444 ? 5.299 -0.464 42.802 1.00 82.25 444 CYS A O 1
ATOM 3627 N N . ASN A 1 445 ? 6.859 -1.072 44.311 1.00 84.62 445 ASN A N 1
ATOM 3628 C CA . ASN A 1 445 ? 7.126 0.265 44.854 1.00 84.62 445 ASN A CA 1
ATOM 3629 C C . ASN A 1 445 ? 5.875 0.913 45.490 1.00 84.62 445 ASN A C 1
ATOM 3631 O O . ASN A 1 445 ? 5.602 2.098 45.295 1.00 84.62 445 ASN A O 1
ATOM 3635 N N . LEU A 1 446 ? 5.071 0.098 46.184 1.00 85.75 446 LEU A N 1
ATOM 3636 C CA . LEU A 1 446 ? 3.826 0.529 46.816 1.00 85.75 446 LEU A CA 1
ATOM 3637 C C . LEU A 1 446 ? 4.113 1.305 48.101 1.00 85.75 446 LEU A C 1
ATOM 3639 O O . LEU A 1 446 ? 4.834 0.818 48.965 1.00 85.75 446 LEU A O 1
ATOM 3643 N N . THR A 1 447 ? 3.475 2.465 48.236 1.00 87.19 447 THR A N 1
ATOM 3644 C CA . THR A 1 447 ? 3.494 3.297 49.450 1.00 87.19 447 THR A CA 1
ATOM 3645 C C . THR A 1 447 ? 2.195 3.158 50.254 1.00 87.19 447 THR A C 1
ATOM 3647 O O . THR A 1 447 ? 1.210 2.579 49.779 1.00 87.19 447 THR A O 1
ATOM 3650 N N . ALA A 1 448 ? 2.133 3.782 51.436 1.00 84.50 448 ALA A N 1
ATOM 3651 C CA . ALA A 1 448 ? 0.909 3.902 52.235 1.00 84.50 448 ALA A CA 1
ATOM 3652 C C . ALA A 1 448 ? -0.296 4.472 51.451 1.00 84.50 448 ALA A C 1
ATOM 3654 O O . ALA A 1 448 ? -1.427 4.001 51.608 1.00 84.50 448 ALA A O 1
ATOM 3655 N N . GLU A 1 449 ? -0.079 5.455 50.567 1.00 84.19 449 GLU A N 1
ATOM 3656 C CA . GLU A 1 449 ? -1.152 6.027 49.740 1.00 84.19 449 GLU A CA 1
ATOM 3657 C C . GLU A 1 449 ? -1.683 5.026 48.709 1.00 84.19 449 GLU A C 1
ATOM 3659 O O . GLU A 1 449 ? -2.898 4.861 48.567 1.00 84.19 449 GLU A O 1
ATOM 3664 N N . ASN A 1 450 ? -0.780 4.322 48.018 1.00 87.25 450 ASN A N 1
ATOM 3665 C CA . ASN A 1 450 ? -1.148 3.268 47.069 1.00 87.25 450 ASN A CA 1
ATOM 3666 C C . ASN A 1 450 ? -1.943 2.170 47.759 1.00 87.25 450 ASN A C 1
ATOM 3668 O O . ASN A 1 450 ? -2.940 1.674 47.228 1.00 87.25 450 ASN A O 1
ATOM 3672 N N . MET A 1 451 ? -1.511 1.829 48.970 1.00 86.44 451 MET A N 1
ATOM 3673 C CA . MET A 1 451 ? -2.125 0.778 49.743 1.00 86.44 451 MET A CA 1
ATOM 3674 C C . MET A 1 451 ? -3.580 1.103 50.063 1.00 86.44 451 MET A C 1
ATOM 3676 O O . MET A 1 451 ? -4.456 0.290 49.767 1.00 86.44 451 MET A O 1
ATOM 3680 N N . LYS A 1 452 ? -3.865 2.321 50.543 1.00 85.62 452 LYS A N 1
ATOM 3681 C CA . LYS A 1 452 ? -5.232 2.785 50.847 1.00 85.62 452 LYS A CA 1
ATOM 3682 C C . LYS A 1 452 ? -6.193 2.644 49.666 1.00 85.62 452 LYS A C 1
ATOM 3684 O O . LYS A 1 452 ? -7.356 2.299 49.870 1.00 85.62 452 LYS A O 1
ATOM 3689 N N . ILE A 1 453 ? -5.707 2.853 48.441 1.00 87.19 453 ILE A N 1
ATOM 3690 C CA . ILE A 1 453 ? -6.501 2.684 47.216 1.00 87.19 453 ILE A CA 1
ATOM 3691 C C . ILE A 1 453 ? -6.841 1.205 46.979 1.00 87.19 453 ILE A C 1
ATOM 3693 O O . ILE A 1 453 ? -7.968 0.882 46.611 1.00 87.19 453 ILE A O 1
ATOM 3697 N N . LEU A 1 454 ? -5.886 0.299 47.199 1.00 87.62 454 LEU A N 1
ATOM 3698 C CA . LEU A 1 454 ? -6.013 -1.123 46.865 1.00 87.62 454 LEU A CA 1
ATOM 3699 C C . LEU A 1 454 ? -6.728 -1.962 47.936 1.00 87.62 454 LEU A C 1
ATOM 3701 O O . LEU A 1 454 ? -7.246 -3.035 47.609 1.00 87.62 454 LEU A O 1
ATOM 3705 N N . LEU A 1 455 ? -6.808 -1.490 49.189 1.00 87.38 455 LEU A N 1
ATOM 3706 C CA . LEU A 1 455 ? -7.410 -2.221 50.320 1.00 87.38 455 LEU A CA 1
ATOM 3707 C C . LEU A 1 455 ? -8.758 -2.901 50.003 1.00 87.38 455 LEU A C 1
ATOM 3709 O O . LEU A 1 455 ? -8.929 -4.065 50.387 1.00 87.38 455 LEU A O 1
ATOM 3713 N N . PRO A 1 456 ? -9.730 -2.262 49.315 1.00 85.19 456 PRO A N 1
ATOM 3714 C CA . PRO A 1 456 ? -11.014 -2.904 49.029 1.00 85.19 456 PRO A CA 1
ATOM 3715 C C . PRO A 1 456 ? -10.887 -4.118 48.096 1.00 85.19 456 PRO A C 1
ATOM 3717 O O . PRO A 1 456 ? -11.656 -5.073 48.214 1.00 85.19 456 PRO A O 1
ATOM 3720 N N . GLY A 1 457 ? -9.918 -4.101 47.180 1.00 84.12 457 GLY A N 1
ATOM 3721 C CA . GLY A 1 457 ? -9.694 -5.144 46.182 1.00 84.12 457 GLY A CA 1
ATOM 3722 C C . GLY A 1 457 ? -8.927 -6.332 46.749 1.00 84.12 457 GLY A C 1
ATOM 3723 O O . GLY A 1 457 ? -9.297 -7.480 46.503 1.00 84.12 457 GLY A O 1
ATOM 3724 N N . LEU A 1 458 ? -7.934 -6.068 47.604 1.00 85.50 458 LEU A N 1
ATOM 3725 C CA . LEU A 1 458 ? -7.146 -7.106 48.282 1.00 85.50 458 LEU A CA 1
ATOM 3726 C C . LEU A 1 458 ? -8.003 -7.997 49.194 1.00 85.50 458 LEU A C 1
ATOM 3728 O O . LEU A 1 458 ? -7.666 -9.156 49.441 1.00 85.50 458 LEU A O 1
ATOM 3732 N N . ARG A 1 459 ? -9.165 -7.514 49.652 1.00 82.69 459 ARG A N 1
ATOM 3733 C CA . ARG A 1 459 ? -10.129 -8.318 50.426 1.00 82.69 459 ARG A CA 1
ATOM 3734 C C . ARG A 1 459 ? -10.678 -9.523 49.656 1.00 82.69 459 ARG A C 1
ATOM 3736 O O . ARG A 1 459 ? -11.073 -10.494 50.291 1.00 82.69 459 ARG A O 1
ATOM 3743 N N . LYS A 1 460 ? -10.690 -9.473 48.321 1.00 81.69 460 LYS A N 1
ATOM 3744 C CA . LYS A 1 460 ? -11.343 -10.467 47.454 1.00 81.69 460 LYS A CA 1
ATOM 3745 C C . LYS A 1 460 ? -10.460 -11.651 47.040 1.00 81.69 460 LYS A C 1
ATOM 3747 O O . LYS A 1 460 ? -10.981 -12.581 46.421 1.00 81.69 460 LYS A O 1
ATOM 3752 N N . CYS A 1 461 ? -9.158 -11.606 47.332 1.00 86.38 461 CYS A N 1
ATOM 3753 C CA . CYS A 1 461 ? -8.217 -12.664 46.964 1.00 86.38 461 CYS A CA 1
ATOM 3754 C C . CYS A 1 461 ? -8.123 -13.774 48.023 1.00 86.38 461 CYS A C 1
ATOM 3756 O O . CYS A 1 461 ? -8.352 -13.524 49.211 1.00 86.38 461 CYS A O 1
ATOM 3758 N N . LYS A 1 462 ? -7.790 -14.999 47.594 1.00 84.56 462 LYS A N 1
ATOM 3759 C CA . LYS A 1 462 ? -7.497 -16.131 48.493 1.00 84.56 462 LYS A CA 1
ATOM 3760 C C . LYS A 1 462 ? -6.012 -16.186 48.854 1.00 84.56 462 LYS A C 1
ATOM 3762 O O . LYS A 1 462 ? -5.689 -16.407 50.021 1.00 84.56 462 LYS A O 1
ATOM 3767 N N . ASP A 1 463 ? -5.154 -15.941 47.871 1.00 87.19 463 ASP A N 1
ATOM 3768 C CA . ASP A 1 463 ? -3.703 -15.901 47.982 1.00 87.19 463 ASP A CA 1
ATOM 3769 C C . ASP A 1 463 ? -3.212 -14.470 47.714 1.00 87.19 463 ASP A C 1
ATOM 3771 O O . ASP A 1 463 ? -3.626 -13.835 46.742 1.00 87.19 463 ASP A O 1
ATOM 3775 N N . LEU A 1 464 ? -2.343 -13.950 48.582 1.00 88.25 464 LEU A N 1
ATOM 3776 C CA . LEU A 1 464 ? -1.777 -12.608 48.458 1.00 88.25 464 LEU A CA 1
ATOM 3777 C C . LEU A 1 464 ? -0.271 -12.632 48.712 1.00 88.25 464 LEU A C 1
ATOM 3779 O O . LEU A 1 464 ? 0.167 -13.066 49.776 1.00 88.25 464 LEU A O 1
ATOM 3783 N N . VAL A 1 465 ? 0.486 -12.107 47.753 1.00 88.44 465 VAL A N 1
ATOM 3784 C CA . VAL A 1 465 ? 1.904 -11.764 47.884 1.00 88.44 465 VAL A CA 1
ATOM 3785 C C . VAL A 1 465 ? 2.016 -10.246 47.804 1.00 88.44 465 VAL A C 1
ATOM 3787 O O . VAL A 1 465 ? 1.599 -9.659 46.805 1.00 88.44 465 VAL A O 1
ATOM 3790 N N . LEU A 1 466 ? 2.542 -9.591 48.832 1.00 88.50 466 LEU A N 1
ATOM 3791 C CA . LEU A 1 466 ? 2.547 -8.131 48.914 1.00 88.50 466 LEU A CA 1
ATOM 3792 C C . LEU A 1 466 ? 3.838 -7.617 49.554 1.00 88.50 466 LEU A C 1
ATOM 3794 O O . LEU A 1 466 ? 4.242 -8.100 50.605 1.00 88.50 466 LEU A O 1
ATOM 3798 N N . GLN A 1 467 ? 4.423 -6.595 48.932 1.00 88.50 467 GLN A N 1
ATOM 3799 C CA . GLN A 1 467 ? 5.480 -5.775 49.513 1.00 88.50 467 GLN A CA 1
ATOM 3800 C C . GLN A 1 467 ? 5.010 -4.323 49.515 1.00 88.50 467 GLN A C 1
ATOM 3802 O O . GLN A 1 467 ? 4.535 -3.836 48.484 1.00 88.50 467 GLN A O 1
ATOM 3807 N N . VAL A 1 468 ? 5.105 -3.659 50.663 1.00 85.69 468 VAL A N 1
ATOM 3808 C CA . VAL A 1 468 ? 4.775 -2.237 50.818 1.00 85.69 468 VAL A CA 1
ATOM 3809 C C . VAL A 1 468 ? 5.849 -1.599 51.676 1.00 85.69 468 VAL A C 1
ATOM 3811 O O . VAL A 1 468 ? 6.206 -2.152 52.717 1.00 85.69 468 VAL A O 1
ATOM 3814 N N . ASP A 1 469 ? 6.305 -0.435 51.243 1.00 84.88 469 ASP A N 1
ATOM 3815 C CA . ASP A 1 469 ? 7.329 0.345 51.922 1.00 84.88 469 ASP A CA 1
ATOM 3816 C C . ASP A 1 469 ? 6.692 1.622 52.516 1.00 84.88 469 ASP A C 1
ATOM 3818 O O . ASP A 1 469 ? 5.602 2.047 52.105 1.00 84.88 469 ASP A O 1
ATOM 3822 N N . ASP A 1 470 ? 7.367 2.251 53.482 1.00 83.81 470 ASP A N 1
ATOM 3823 C CA . ASP A 1 470 ? 6.969 3.530 54.100 1.00 83.81 470 ASP A CA 1
ATOM 3824 C C . ASP A 1 470 ? 5.589 3.550 54.813 1.00 83.81 470 ASP A C 1
ATOM 3826 O O . ASP A 1 470 ? 4.918 4.585 54.873 1.00 83.81 470 ASP A O 1
ATOM 3830 N N . LEU A 1 471 ? 5.143 2.431 55.390 1.00 84.62 471 LEU A N 1
ATOM 3831 C CA . LEU A 1 471 ? 3.962 2.370 56.262 1.00 84.62 471 LEU A CA 1
ATOM 3832 C C . LEU A 1 471 ? 4.266 2.882 57.677 1.00 84.62 471 LEU A C 1
ATOM 3834 O O . LEU A 1 471 ? 5.293 2.548 58.277 1.00 84.62 471 LEU A O 1
ATOM 3838 N N . ALA A 1 472 ? 3.322 3.643 58.238 1.00 86.06 472 ALA A N 1
ATOM 3839 C CA . ALA A 1 472 ? 3.304 4.010 59.651 1.00 86.06 472 ALA A CA 1
ATOM 3840 C C . ALA A 1 472 ? 2.413 3.057 60.470 1.00 86.06 472 ALA A C 1
ATOM 3842 O O . ALA A 1 472 ? 1.586 2.325 59.923 1.00 86.06 472 ALA A O 1
ATOM 3843 N N . ASP A 1 473 ? 2.539 3.112 61.799 1.00 83.81 473 ASP A N 1
ATOM 3844 C CA . ASP A 1 473 ? 1.737 2.312 62.740 1.00 83.81 473 ASP A CA 1
ATOM 3845 C C . ASP A 1 473 ? 0.217 2.426 62.505 1.00 83.81 473 ASP A C 1
ATOM 3847 O O . ASP A 1 473 ? -0.497 1.431 62.623 1.00 83.81 473 ASP A O 1
ATOM 3851 N N . ASP A 1 474 ? -0.273 3.615 62.136 1.00 83.25 474 ASP A N 1
ATOM 3852 C CA . ASP A 1 474 ? -1.700 3.863 61.883 1.00 83.25 474 ASP A CA 1
ATOM 3853 C C . ASP A 1 474 ? -2.200 3.191 60.586 1.00 83.25 474 ASP A C 1
ATOM 3855 O O . ASP A 1 474 ? -3.365 2.807 60.497 1.00 83.25 474 ASP A O 1
ATOM 3859 N N . ASP A 1 475 ? -1.336 3.016 59.580 1.00 84.56 475 ASP A N 1
ATOM 3860 C CA . ASP A 1 475 ? -1.702 2.397 58.295 1.00 84.56 475 ASP A CA 1
ATOM 3861 C C . ASP A 1 475 ? -1.770 0.860 58.390 1.00 84.56 475 ASP A C 1
ATOM 3863 O O . ASP A 1 475 ? -2.422 0.195 57.576 1.00 84.56 475 ASP A O 1
ATOM 3867 N N . LEU A 1 476 ? -1.112 0.280 59.399 1.00 83.94 476 LEU A N 1
ATOM 3868 C CA . LEU A 1 476 ? -1.071 -1.163 59.614 1.00 83.94 476 LEU A CA 1
ATOM 3869 C C . LEU A 1 476 ? -2.443 -1.726 60.007 1.00 83.94 476 LEU A C 1
ATOM 3871 O O . LEU A 1 476 ? -2.815 -2.804 59.547 1.00 83.94 476 LEU A O 1
ATOM 3875 N N . ASP A 1 477 ? -3.228 -0.997 60.800 1.00 82.50 477 ASP A N 1
ATOM 3876 C CA . ASP A 1 477 ? -4.558 -1.448 61.235 1.00 82.50 477 ASP A CA 1
ATOM 3877 C C . ASP A 1 477 ? -5.524 -1.611 60.049 1.00 82.50 477 ASP A C 1
ATOM 3879 O O . ASP A 1 477 ? -6.294 -2.581 59.965 1.00 82.50 477 ASP A O 1
ATOM 3883 N N . ASP A 1 478 ? -5.440 -0.696 59.083 1.00 81.94 478 ASP A N 1
ATOM 3884 C CA . ASP A 1 478 ? -6.203 -0.751 57.839 1.00 81.94 478 ASP A CA 1
ATOM 3885 C C . ASP A 1 478 ? -5.796 -1.963 56.986 1.00 81.94 478 ASP A C 1
ATOM 3887 O O . ASP A 1 478 ? -6.657 -2.678 56.450 1.00 81.94 478 ASP A O 1
ATOM 3891 N N . LEU A 1 479 ? -4.488 -2.236 56.909 1.00 83.19 479 LEU A N 1
ATOM 3892 C CA . LEU A 1 479 ? -3.936 -3.402 56.222 1.00 83.19 479 LEU A CA 1
ATOM 3893 C C . LEU A 1 479 ? -4.413 -4.707 56.865 1.00 83.19 479 LEU A C 1
ATOM 3895 O O . LEU A 1 479 ? -4.986 -5.551 56.172 1.00 83.19 479 LEU A O 1
ATOM 3899 N N . LEU A 1 480 ? -4.264 -4.851 58.183 1.00 82.12 480 LEU A N 1
ATOM 3900 C CA . LEU A 1 480 ? -4.713 -6.027 58.932 1.00 82.12 480 LEU A CA 1
ATOM 3901 C C . LEU A 1 480 ? -6.209 -6.291 58.725 1.00 82.12 480 LEU A C 1
ATOM 3903 O O . LEU A 1 480 ? -6.625 -7.427 58.484 1.00 82.12 480 LEU A O 1
ATOM 3907 N N . THR A 1 481 ? -7.019 -5.232 58.711 1.00 81.06 481 THR A N 1
ATOM 3908 C CA . THR A 1 481 ? -8.456 -5.334 58.430 1.00 81.06 481 THR A CA 1
ATOM 3909 C C . THR A 1 481 ? -8.737 -5.838 57.006 1.00 81.06 481 THR A C 1
ATOM 3911 O O . THR A 1 481 ? -9.698 -6.580 56.786 1.00 81.06 481 THR A O 1
ATOM 3914 N N . ALA A 1 482 ? -7.929 -5.455 56.011 1.00 76.81 482 ALA A N 1
ATOM 3915 C CA . ALA A 1 482 ? -8.097 -5.904 54.627 1.00 76.81 482 ALA A CA 1
ATOM 3916 C C . ALA A 1 482 ? -7.577 -7.329 54.361 1.00 76.81 482 ALA A C 1
ATOM 3918 O O . ALA A 1 482 ? -8.108 -8.024 53.482 1.00 76.81 482 ALA A O 1
ATOM 3919 N N . LEU A 1 483 ? -6.582 -7.795 55.122 1.00 80.38 483 LEU A N 1
ATOM 3920 C CA . LEU A 1 483 ? -6.101 -9.179 55.057 1.00 80.38 483 LEU A CA 1
ATOM 3921 C C . LEU A 1 483 ? -7.197 -10.166 55.473 1.00 80.38 483 LEU A C 1
ATOM 3923 O O . LEU A 1 483 ? -7.359 -11.192 54.811 1.00 80.38 483 LEU A O 1
ATOM 3927 N N . GLY A 1 484 ? -8.024 -9.816 56.461 1.00 78.94 484 GLY A N 1
ATOM 3928 C CA . GLY A 1 484 ? -9.116 -10.672 56.929 1.00 78.94 484 GLY A CA 1
ATOM 3929 C C . GLY A 1 484 ? -8.591 -11.891 57.692 1.00 78.94 484 GLY A C 1
ATOM 3930 O O . GLY A 1 484 ? -7.652 -11.766 58.460 1.00 78.94 484 GLY A O 1
ATOM 3931 N N . GLU A 1 485 ? -9.187 -13.070 57.498 1.00 79.12 485 GLU A N 1
ATOM 3932 C CA . GLU A 1 485 ? -8.725 -14.333 58.102 1.00 79.12 485 GLU A CA 1
ATOM 3933 C C . GLU A 1 485 ? -8.699 -15.443 57.033 1.00 79.12 485 GLU A C 1
ATOM 3935 O O . GLU A 1 485 ? -9.431 -15.383 56.042 1.00 79.12 485 GLU A O 1
ATOM 3940 N N . GLY A 1 486 ? -7.860 -16.470 57.199 1.00 75.25 486 GLY A N 1
ATOM 3941 C CA . GLY A 1 486 ? -7.881 -17.688 56.373 1.00 75.25 486 GLY A CA 1
ATOM 3942 C C . GLY A 1 486 ? -7.264 -17.599 54.968 1.00 75.25 486 GLY A C 1
ATOM 3943 O O . GLY A 1 486 ? -7.242 -18.614 54.265 1.00 75.25 486 GLY A O 1
ATOM 3944 N N . LYS A 1 487 ? -6.744 -16.433 54.559 1.00 82.19 487 LYS A N 1
ATOM 3945 C CA . LYS A 1 487 ? -5.976 -16.261 53.306 1.00 82.19 487 LYS A CA 1
ATOM 3946 C C . LYS A 1 487 ? -4.601 -16.933 53.356 1.00 82.19 487 LYS A C 1
ATOM 3948 O O . LYS A 1 487 ? -4.038 -17.080 54.440 1.00 82.19 487 LYS A O 1
ATOM 3953 N N . SER A 1 488 ? -4.057 -17.306 52.198 1.00 82.62 488 SER A N 1
ATOM 3954 C CA . SER A 1 488 ? -2.636 -17.641 52.050 1.00 82.62 488 SER A CA 1
ATOM 3955 C C . SER A 1 488 ? -1.847 -16.350 51.865 1.00 82.62 488 SER A C 1
ATOM 3957 O O . SER A 1 488 ? -2.095 -15.633 50.900 1.00 82.62 488 SER A O 1
ATOM 3959 N N . LEU A 1 489 ? -0.921 -16.041 52.773 1.00 83.75 489 LEU A N 1
ATOM 3960 C CA . LEU A 1 489 ? -0.213 -14.758 52.767 1.00 83.75 489 LEU A CA 1
ATOM 3961 C C . LEU A 1 489 ? 1.300 -14.929 52.636 1.00 83.75 489 LEU A C 1
ATOM 3963 O O . LEU A 1 489 ? 1.897 -15.796 53.281 1.00 83.75 489 LEU A O 1
ATOM 3967 N N . GLU A 1 490 ? 1.888 -14.046 51.838 1.00 83.06 490 GLU A N 1
ATOM 3968 C CA . GLU A 1 490 ? 3.311 -13.732 51.805 1.00 83.06 490 GLU A CA 1
ATOM 3969 C C . GLU A 1 490 ? 3.456 -12.208 51.861 1.00 83.06 490 GLU A C 1
ATOM 3971 O O . GLU A 1 490 ? 2.990 -11.499 50.967 1.00 83.06 490 GLU A O 1
ATOM 3976 N N . LEU A 1 491 ? 4.012 -11.703 52.962 1.00 83.81 491 LEU A N 1
ATOM 3977 C CA . LEU A 1 491 ? 4.154 -10.272 53.217 1.00 83.81 491 LEU A CA 1
ATOM 3978 C C . LEU A 1 491 ? 5.625 -9.943 53.442 1.00 83.81 491 LEU A C 1
ATOM 3980 O O . LEU A 1 491 ? 6.261 -10.536 54.317 1.00 83.81 491 LEU A O 1
ATOM 3984 N N . ASP A 1 492 ? 6.116 -8.977 52.678 1.00 83.25 492 ASP A N 1
ATOM 3985 C CA . ASP A 1 492 ? 7.377 -8.297 52.936 1.00 83.25 492 ASP A CA 1
ATOM 3986 C C . ASP A 1 492 ? 7.064 -6.889 53.437 1.00 83.25 492 ASP A C 1
ATOM 3988 O O . ASP A 1 492 ? 6.520 -6.051 52.715 1.00 83.25 492 ASP A O 1
ATOM 3992 N N . LEU A 1 493 ? 7.353 -6.672 54.717 1.00 83.19 493 LEU A N 1
ATOM 3993 C CA . LEU A 1 493 ? 7.192 -5.384 55.382 1.00 83.19 493 LEU A CA 1
ATOM 3994 C C . LEU A 1 493 ? 8.512 -4.921 56.007 1.00 83.19 493 LEU A C 1
ATOM 3996 O O . LEU A 1 493 ? 8.508 -4.183 56.993 1.00 83.19 493 LEU A O 1
ATOM 4000 N N . THR A 1 494 ? 9.642 -5.381 55.472 1.00 78.06 494 THR A N 1
ATOM 4001 C CA . THR A 1 494 ? 10.967 -5.099 56.030 1.00 78.06 494 THR A CA 1
ATOM 4002 C C . THR A 1 494 ? 11.297 -3.604 56.010 1.00 78.06 494 THR A C 1
ATOM 4004 O O . THR A 1 494 ? 11.728 -3.065 57.025 1.00 78.06 494 THR A O 1
ATOM 4007 N N . GLU A 1 495 ? 10.997 -2.878 54.941 1.00 77.19 495 GLU A N 1
ATOM 4008 C CA . GLU A 1 495 ? 11.309 -1.443 54.813 1.00 77.19 495 GLU A CA 1
ATOM 4009 C C . GLU A 1 495 ? 10.248 -0.518 55.467 1.00 77.19 495 GLU A C 1
ATOM 4011 O O . GLU A 1 495 ? 9.868 0.514 54.916 1.00 77.19 495 GLU A O 1
ATOM 4016 N N . ASN A 1 496 ? 9.747 -0.876 56.659 1.00 82.12 496 ASN A N 1
ATOM 4017 C CA . ASN A 1 496 ? 8.763 -0.089 57.421 1.00 82.12 496 ASN A CA 1
ATOM 4018 C C . ASN A 1 496 ? 9.229 0.170 58.863 1.00 82.12 496 ASN A C 1
ATOM 4020 O O . ASN A 1 496 ? 9.981 -0.615 59.441 1.00 82.12 496 ASN A O 1
ATOM 4024 N N . ASN A 1 497 ? 8.764 1.266 59.470 1.00 80.38 497 ASN A N 1
ATOM 4025 C CA . ASN A 1 497 ? 9.200 1.705 60.802 1.00 80.38 497 ASN A CA 1
ATOM 4026 C C . ASN A 1 497 ? 8.091 1.532 61.854 1.00 80.38 497 ASN A C 1
ATOM 4028 O O . ASN A 1 497 ? 7.556 2.519 62.364 1.00 80.38 497 ASN A O 1
ATOM 4032 N N . PHE A 1 498 ? 7.742 0.278 62.153 1.00 83.94 498 PHE A N 1
ATOM 4033 C CA . PHE A 1 498 ? 6.697 -0.052 63.125 1.00 83.94 498 PHE A CA 1
ATOM 4034 C C . PHE A 1 498 ? 7.198 -0.060 64.573 1.00 83.94 498 PHE A C 1
ATOM 4036 O O . PHE A 1 498 ? 8.345 -0.419 64.846 1.00 83.94 498 PHE A O 1
ATOM 4043 N N . SER A 1 499 ? 6.322 0.281 65.519 1.00 84.62 499 SER A N 1
ATOM 4044 C CA . SER A 1 499 ? 6.585 0.071 66.947 1.00 84.62 499 SER A CA 1
ATOM 4045 C C . SER A 1 499 ? 6.487 -1.407 67.347 1.00 84.62 499 SER A C 1
ATOM 4047 O O . SER A 1 499 ? 5.752 -2.190 66.744 1.00 84.62 499 SER A O 1
ATOM 4049 N N . ASP A 1 500 ? 7.185 -1.793 68.422 1.00 79.56 500 ASP A N 1
ATOM 4050 C CA . ASP A 1 500 ? 7.168 -3.169 68.950 1.00 79.56 500 ASP A CA 1
ATOM 4051 C C . ASP A 1 500 ? 5.741 -3.669 69.268 1.00 79.56 500 ASP A C 1
ATOM 4053 O O . ASP A 1 500 ? 5.436 -4.849 69.092 1.00 79.56 500 ASP A O 1
ATOM 4057 N N . GLU A 1 501 ? 4.852 -2.771 69.713 1.00 84.31 501 GLU A N 1
ATOM 4058 C CA . GLU A 1 501 ? 3.440 -3.076 69.987 1.00 84.31 501 GLU A CA 1
ATOM 4059 C C . GLU A 1 501 ? 2.699 -3.481 68.704 1.00 84.31 501 GLU A C 1
ATOM 4061 O O . GLU A 1 501 ? 2.042 -4.521 68.663 1.00 84.31 501 GLU A O 1
ATOM 4066 N N . LYS A 1 502 ? 2.880 -2.720 67.620 1.00 83.56 502 LYS A N 1
ATOM 4067 C CA . LYS A 1 502 ? 2.248 -2.990 66.324 1.00 83.56 502 LYS A CA 1
ATOM 4068 C C . LYS A 1 502 ? 2.812 -4.212 65.614 1.00 83.56 502 LYS A C 1
ATOM 4070 O O . LYS A 1 502 ? 2.065 -4.957 64.978 1.00 83.56 502 LYS A O 1
ATOM 4075 N N . VAL A 1 503 ? 4.105 -4.481 65.774 1.00 80.94 503 VAL A N 1
ATOM 4076 C CA . VAL A 1 503 ? 4.710 -5.731 65.300 1.00 80.94 503 VAL A CA 1
ATOM 4077 C C . VAL A 1 503 ? 4.072 -6.936 66.003 1.00 80.94 503 VAL A C 1
ATOM 4079 O O . VAL A 1 503 ? 3.762 -7.940 65.357 1.00 80.94 503 VAL A O 1
ATOM 4082 N N . GLN A 1 504 ? 3.808 -6.838 67.308 1.00 81.25 504 GLN A N 1
ATOM 4083 C CA . GLN A 1 504 ? 3.137 -7.904 68.052 1.00 81.25 504 GLN A CA 1
ATOM 4084 C C . GLN A 1 504 ? 1.692 -8.129 67.570 1.00 81.25 504 GLN A C 1
ATOM 4086 O O . GLN A 1 504 ? 1.280 -9.283 67.413 1.00 81.25 504 GLN A O 1
ATOM 4091 N N . ASP A 1 505 ? 0.945 -7.057 67.292 1.00 81.69 505 ASP A N 1
ATOM 4092 C CA . ASP A 1 505 ? -0.405 -7.132 66.716 1.00 81.69 505 ASP A CA 1
ATOM 4093 C C . ASP A 1 505 ? -0.404 -7.805 65.335 1.00 81.69 505 ASP A C 1
ATOM 4095 O O . ASP A 1 505 ? -1.242 -8.674 65.058 1.00 81.69 505 ASP A O 1
ATOM 4099 N N . LEU A 1 506 ? 0.581 -7.475 64.492 1.00 82.56 506 LEU A N 1
ATOM 4100 C CA . LEU A 1 506 ? 0.788 -8.103 63.188 1.00 82.56 506 LEU A CA 1
ATOM 4101 C C . LEU A 1 506 ? 1.028 -9.611 63.326 1.00 82.56 506 LEU A C 1
ATOM 4103 O O . LEU A 1 506 ? 0.346 -10.395 62.665 1.00 82.56 506 LEU A O 1
ATOM 4107 N N . PHE A 1 507 ? 1.922 -10.044 64.221 1.00 80.06 507 PHE A N 1
ATOM 4108 C CA . PHE A 1 507 ? 2.152 -11.473 64.463 1.00 80.06 507 PHE A CA 1
ATOM 4109 C C . PHE A 1 507 ? 0.874 -12.202 64.882 1.00 80.06 507 PHE A C 1
ATOM 4111 O O . PHE A 1 507 ? 0.578 -13.277 64.356 1.00 80.06 507 PHE A O 1
ATOM 4118 N N . VAL A 1 508 ? 0.089 -11.618 65.793 1.00 81.44 508 VAL A N 1
ATOM 4119 C CA . VAL A 1 508 ? -1.183 -12.202 66.244 1.00 81.44 508 VAL A CA 1
ATOM 4120 C C . VAL A 1 508 ? -2.169 -12.328 65.083 1.00 81.44 508 VAL A C 1
ATOM 4122 O O . VAL A 1 508 ? -2.784 -13.385 64.925 1.00 81.44 508 VAL A O 1
ATOM 4125 N N . ALA A 1 509 ? -2.305 -11.299 64.246 1.00 78.94 509 ALA A N 1
ATOM 4126 C CA . ALA A 1 509 ? -3.175 -11.344 63.076 1.00 78.94 509 ALA A CA 1
ATOM 4127 C C . ALA A 1 509 ? -2.740 -12.428 62.075 1.00 78.94 509 ALA A C 1
ATOM 4129 O O . ALA A 1 509 ? -3.575 -13.196 61.596 1.00 78.94 509 ALA A O 1
ATOM 4130 N N . LEU A 1 510 ? -1.433 -12.566 61.832 1.00 74.94 510 LEU A N 1
ATOM 4131 C CA . LEU A 1 510 ? -0.872 -13.541 60.894 1.00 74.94 510 LEU A CA 1
ATOM 4132 C C . LEU A 1 510 ? -1.112 -14.999 61.305 1.00 74.94 510 LEU A C 1
ATOM 4134 O O . LEU A 1 510 ? -1.276 -15.849 60.430 1.00 74.94 510 LEU A O 1
ATOM 4138 N N . THR A 1 511 ? -1.247 -15.300 62.604 1.00 76.56 511 THR A N 1
ATOM 4139 C CA . THR A 1 511 ? -1.598 -16.664 63.067 1.00 76.56 511 THR A CA 1
ATOM 4140 C C . THR A 1 511 ? -2.945 -17.170 62.543 1.00 76.56 511 THR A C 1
ATOM 4142 O O . THR A 1 511 ? -3.212 -18.372 62.559 1.00 76.56 511 THR A O 1
ATOM 4145 N N . LYS A 1 512 ? -3.805 -16.269 62.057 1.00 79.56 512 LYS A N 1
ATOM 4146 C CA . LYS A 1 512 ? -5.133 -16.586 61.520 1.00 79.56 512 LYS A CA 1
ATOM 4147 C C . LYS A 1 512 ? -5.119 -16.936 60.026 1.00 79.56 512 LYS A C 1
ATOM 4149 O O . LYS A 1 512 ? -6.181 -17.150 59.435 1.00 79.56 512 LYS A O 1
ATOM 4154 N N . HIS A 1 513 ? -3.942 -16.990 59.405 1.00 78.38 513 HIS A N 1
ATOM 4155 C CA . HIS A 1 513 ? -3.740 -17.218 57.974 1.00 78.38 513 HIS A CA 1
ATOM 4156 C C . HIS A 1 513 ? -2.983 -18.523 57.690 1.00 78.38 513 HIS A C 1
ATOM 4158 O O . HIS A 1 513 ? -2.423 -19.146 58.588 1.00 78.38 513 HIS A O 1
ATOM 4164 N N . LYS A 1 514 ? -2.981 -18.970 56.426 1.00 68.50 514 LYS A N 1
ATOM 4165 C CA . LYS A 1 514 ? -2.164 -20.113 55.984 1.00 68.50 514 LYS A CA 1
ATOM 4166 C C . LYS A 1 514 ? -0.763 -19.598 55.606 1.00 68.50 514 LYS A C 1
ATOM 4168 O O . LYS A 1 514 ? -0.683 -18.797 54.673 1.00 68.50 514 LYS A O 1
ATOM 4173 N N . PRO A 1 515 ? 0.320 -20.014 56.286 1.00 57.62 515 PRO A N 1
ATOM 4174 C CA . PRO A 1 515 ? 1.64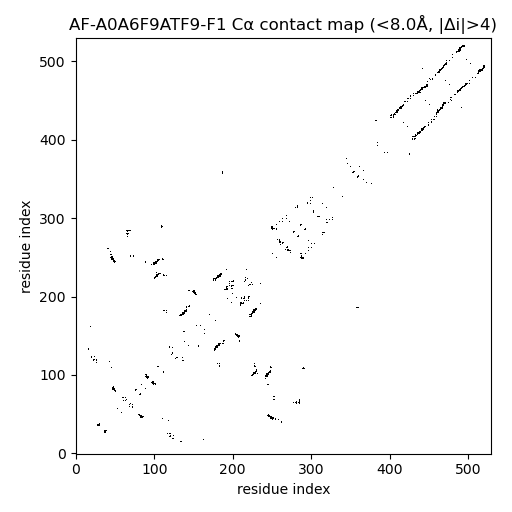5 -19.441 56.044 1.00 57.62 515 PRO A CA 1
ATOM 4175 C C . PRO A 1 515 ? 2.274 -19.949 54.731 1.00 57.62 515 PRO A C 1
ATOM 4177 O O . PRO A 1 515 ? 2.231 -21.151 54.456 1.00 57.62 515 PRO A O 1
ATOM 4180 N N . ARG A 1 516 ? 2.870 -19.039 53.935 1.00 54.25 516 ARG A N 1
ATOM 4181 C CA . ARG A 1 516 ? 3.761 -19.356 52.792 1.00 54.25 516 ARG A CA 1
ATOM 4182 C C . ARG A 1 516 ? 5.208 -18.862 52.993 1.00 54.25 516 ARG A C 1
ATOM 4184 O O . ARG A 1 516 ? 6.096 -19.670 52.759 1.00 54.25 516 ARG A O 1
ATOM 4191 N N . ASN A 1 517 ? 5.432 -17.615 53.439 1.00 54.06 517 ASN A N 1
ATOM 4192 C CA . ASN A 1 517 ? 6.702 -17.020 53.927 1.00 54.06 517 ASN A CA 1
ATOM 4193 C C . ASN A 1 517 ? 6.420 -15.600 54.476 1.00 54.06 517 ASN A C 1
ATOM 4195 O O . ASN A 1 517 ? 5.511 -14.946 53.973 1.00 54.06 517 ASN A O 1
ATOM 4199 N N . ILE A 1 518 ? 7.131 -15.120 55.507 1.00 53.62 518 ILE A N 1
ATOM 4200 C CA . ILE A 1 518 ? 6.910 -13.780 56.103 1.00 53.62 518 ILE A CA 1
ATOM 4201 C C . ILE A 1 518 ? 8.259 -13.178 56.518 1.00 53.62 518 ILE A C 1
ATOM 4203 O O . ILE A 1 518 ? 8.976 -13.794 57.308 1.00 53.62 518 ILE A O 1
ATOM 4207 N N . GLU A 1 519 ? 8.584 -11.981 56.021 1.00 55.22 519 GLU A N 1
ATOM 4208 C CA . GLU A 1 519 ? 9.813 -11.247 56.358 1.00 55.22 519 GLU A CA 1
ATOM 4209 C C . GLU A 1 519 ? 9.466 -9.854 56.927 1.00 55.22 519 GLU A C 1
ATOM 4211 O O . GLU A 1 519 ? 8.705 -9.088 56.335 1.00 55.22 519 GLU A O 1
ATOM 4216 N N . SER A 1 520 ? 9.996 -9.523 58.111 1.00 52.69 520 SER A N 1
ATOM 4217 C CA . SER A 1 520 ? 9.820 -8.218 58.771 1.00 52.69 520 SER A CA 1
ATOM 4218 C C . SER A 1 520 ? 11.102 -7.795 59.495 1.00 52.69 520 SER A C 1
ATOM 4220 O O . SER A 1 520 ? 11.779 -8.632 60.098 1.00 52.69 520 SER A O 1
ATOM 4222 N N . ASN A 1 521 ? 11.432 -6.498 59.487 1.00 40.88 521 ASN A N 1
ATOM 4223 C CA . ASN A 1 521 ? 12.649 -5.975 60.115 1.00 40.88 521 ASN A CA 1
ATOM 4224 C C . ASN A 1 521 ? 12.500 -5.855 61.639 1.00 40.88 521 ASN A C 1
ATOM 4226 O O . ASN A 1 521 ? 12.249 -4.782 62.176 1.00 40.88 521 ASN A O 1
ATOM 4230 N N . THR A 1 522 ? 12.735 -6.951 62.361 1.00 40.78 522 THR A N 1
ATOM 4231 C CA . THR A 1 522 ? 13.022 -6.901 63.804 1.00 40.78 522 THR A CA 1
ATOM 4232 C C . THR A 1 522 ? 14.168 -7.841 64.177 1.00 40.78 522 THR A C 1
ATOM 4234 O O . THR A 1 522 ? 14.223 -8.988 63.734 1.00 40.78 522 THR A O 1
ATOM 4237 N N . SER A 1 523 ? 15.093 -7.351 65.013 1.00 34.09 523 SER A N 1
ATOM 4238 C CA . SER A 1 523 ? 16.189 -8.132 65.617 1.00 34.09 523 SER A CA 1
ATOM 4239 C C . SER A 1 523 ? 15.682 -9.377 66.376 1.00 34.09 523 SER A C 1
ATOM 4241 O O . SER A 1 523 ? 14.542 -9.399 66.836 1.00 34.09 523 SER A O 1
ATOM 4243 N N . PRO A 1 524 ? 16.513 -10.429 66.532 1.00 37.84 524 PRO A N 1
ATOM 4244 C CA . PRO A 1 524 ? 16.053 -11.796 66.740 1.00 37.84 524 PRO A CA 1
ATOM 4245 C C . PRO A 1 524 ? 15.627 -12.036 68.186 1.00 37.84 524 PRO A C 1
ATOM 4247 O O . PRO A 1 524 ? 16.432 -12.416 69.036 1.00 37.84 524 PRO A O 1
ATOM 4250 N N . VAL A 1 525 ? 14.338 -11.891 68.463 1.00 34.50 525 VAL A N 1
ATOM 4251 C CA . VAL A 1 525 ? 13.709 -12.545 69.607 1.00 34.50 525 VAL A CA 1
ATOM 4252 C C . VAL A 1 525 ? 12.460 -13.236 69.074 1.00 34.50 525 VAL A C 1
ATOM 4254 O O . VAL A 1 525 ? 11.471 -12.594 68.761 1.00 34.50 525 VAL A O 1
ATOM 4257 N N . ILE A 1 526 ? 12.549 -14.568 68.982 1.00 33.84 526 ILE A N 1
ATOM 4258 C CA . ILE A 1 526 ? 11.487 -15.519 68.600 1.00 33.84 526 ILE A CA 1
ATOM 4259 C C . ILE A 1 526 ? 11.404 -15.818 67.086 1.00 33.84 526 ILE A C 1
ATOM 4261 O O . ILE A 1 526 ? 10.351 -15.793 66.466 1.00 33.84 526 ILE A O 1
ATOM 4265 N N . GLN A 1 527 ? 12.514 -16.289 66.504 1.00 31.69 527 GLN A N 1
ATOM 4266 C CA . GLN A 1 527 ? 12.442 -17.353 65.488 1.00 31.69 527 GLN A CA 1
ATOM 4267 C C . GLN A 1 527 ? 12.153 -18.694 66.186 1.00 31.69 527 GLN A C 1
ATOM 4269 O O . GLN A 1 527 ? 13.025 -19.552 66.280 1.00 31.69 527 GLN A O 1
ATOM 4274 N N . GLN A 1 528 ? 10.959 -18.878 66.746 1.00 32.19 528 GLN A N 1
ATOM 4275 C CA . GLN A 1 528 ? 10.440 -20.209 67.077 1.00 32.19 528 GLN A CA 1
ATOM 4276 C C . GLN A 1 528 ? 8.919 -20.177 66.999 1.00 32.19 528 GLN A C 1
ATOM 4278 O O . GLN A 1 528 ? 8.269 -19.985 68.016 1.00 32.19 528 GLN A O 1
ATOM 4283 N N . THR A 1 529 ? 8.395 -20.362 65.788 1.00 28.91 529 THR A N 1
ATOM 4284 C CA . THR A 1 529 ? 7.376 -21.369 65.437 1.00 28.91 529 THR A CA 1
ATOM 4285 C C . THR A 1 529 ? 7.054 -21.212 63.955 1.00 28.91 529 THR A C 1
ATOM 4287 O O . THR A 1 529 ? 6.481 -20.198 63.566 1.00 28.91 529 THR A O 1
ATOM 4290 N N . ASN A 1 530 ? 7.478 -22.202 63.160 1.00 32.91 530 ASN A N 1
ATOM 4291 C CA . ASN A 1 530 ? 6.952 -22.453 61.815 1.00 32.91 530 ASN A CA 1
ATOM 4292 C C . ASN A 1 530 ? 5.445 -22.700 61.856 1.00 32.91 530 ASN A C 1
ATOM 4294 O O . ASN A 1 530 ? 5.002 -23.337 62.845 1.00 32.91 530 ASN A O 1
#

Sequence (530 aa):
FHIKQRDERDNKSRISLKFKNVIRGECATVQEYNSLPGEHDRYTEPLIIQKHRQQREREEEIRSRGQNFYQVMGQRDSKAYKSTKVERLFDPDEHGDIQRTVILQGHSGTGKSFTTQKIMSDWARERLYQDRLDFVFHLRCKELNQATGNKSVMDLLNYDQSLSSMIKQVLRQSPERVLFLVDGFDELKFPLDVPKDSLPRDPWTQCSPEETLSGLIRKQILPRVLPACHHQVHSAGQTEWSVRYAEIVGFSKEGVEEYFQRFFKNEQHSQQAYDTVRKNETLFTACFIPVICWIICTVYREQFEEGTEMIQSLETTTSIFVEFVATLLKHHSQDMGQSAPTILQGRGKLAEKGMEEQQVLFDHDSVSQTVSDPWTQLKHFILEVTEKGNEDQILHADDFVKEAMKTYTDIHLTGTPLTNTDCWVLMYCLQHCNSIESIGLSGCNLTAENMKILLPGLRKCKDLVLQVDDLADDDLDDLLTALGEGKSLELDLTENNFSDEKVQDLFVALTKHKPRNIESNTSPVIQQTN

Foldseek 3Di:
DVVVVVVVVVLLVVLLLVVLVVLLVVLQAPDPVDDDGHQPLLDFWFWKFQADDDPVLVVCLVPDWFPRNLVSVVVCCDVVRRTDGPQCQQAADPVRDGAQEEEEAAAPLLCLVVSLSVQSNCVSVVNHCVVQASEEAEQELLQLQVDDFFFFLVRRRPDDPVSVVVVVVCCVVPLRRYEYEYEPPVLHPDDLAPDPVPADQDSGDGDRSSSNVNCVVVCSHGRHYYYYYHDDCPDDDPDDDDYTYMYRYFHRLVSLLVSLVSLDPDPVLSVVLNVLQSVAGQSSSVSSRVVLSVLSSVLSVVCVVVVDDPPPDPRHSVSSVVSSLVVCCVVPVPPVPDDSLLVCQLVVVLVVVCVVVVNPDDDPVSSVVSSPDVLVSLQVVVVVPVVDDDPVSVVVVLVVLLVVLAPAQEAAQAQAADDLVNLLSVLSSLVSHPAHAYYHCHNRAAELSSCVSCLVSLLRYQEYHDEYAADELVSLVSVLVSPPAAHEYEYDYARYDYDPVSVVVVVVSCVRYDYDYYDYDDDDDDPDDD